Protein AF-0000000076750930 (afdb_homodimer)

Secondary structure (DSSP, 8-state):
--S-HHHHHHHHTHHHHHTT---GGGHHHHHHHHT-TTPEEEEE-STHHHHHHHHHHHHHHHHHTS-EEE--HHHHHH-HHHHT-S---EEEEEEESSS--HHHHHHHHHHHHH-SSEEEEEEES-TTSHHHHHHTT-TTEEEEEPPGGGS--SSS-SHHHHHHHHHHHHHHS----HHHHHHHHHHHHHHTHHHHHHHHTS---EEEEE-STHHHHHHHHHHHHHHHHTTTSSEEEEE-TTGGGTTGGGG--TTEEEEEEE-SSTTHHHHHHHHHHHHHHHH-GGGEEEEESS--TTT-STTEEEPTT-TT--HHHHHHHHHHHHHHHHHHHHHHTT--TT-S-TTSSS-SS--SPPPPPPP--/--S-HHHHHHHHTHHHHHTT---HHHHHHHHHHHT-TTPEEEEE-STHHHHHHHHHHHHHHHHHTS-EEE--HHHHHH-HHHHT-S---EEEEEEESSS--HHHHHHHHHHHHH-SSEEEEEEES-TTSHHHHHHTT-TTEEEEEPPGGGS--SSS-SHHHHHHHHHHHHHHS----HHHHHHHHHHHHHHTHHHHHHHHTS---EEEEE-STHHHHHHHHHHHHHHHHTTTSSEEEEE-TTGGGTTGGGG--TTEEEEEEE-SSTTHHHHHHHHHHHHHHHH-GGGEEEEESS--TTT-STTEEEPTT-TT--HHHHHHHHHHHHHHHHHHHHHHTT--TT-S-TTSSS-SS--SPPPPPPP--

Sequence (730 aa):
MTGADATTREIWQQPALWREVDTDPAAGFLRPLLADPDLRIVLTGAGTSAFAGGLLAPALSRHRRRRVDAVATTDIVSNPADYFAEDRPTLLVSFARSGDSPESAAATALADHCLTDVHHLIITCNPDGRLAREHGVRERSHVLLMPAASNDRSFAMTSSYTCMVLAAWSALGGGTDVDALADAAEQMLKDHDADTRELASRGYQRIVYLGSGPLQSLARESALKVLELTAGDIVAYADSALGFRHGPKSVLDAKTLAVVYVSDDPYTRRYDEDIALELRSALGPDHVRVVAGRPSERLGTAGVWYVDGLAGAPDVVLSLPFVVVAQQLALRFSLALGHTPDNPFPSGEVNRVVQGVTIYDRPEQMTGADATTREIWQQPALWREVDTDPAAGFLRPLLADPDLRIVLTGAGTSAFAGGLLAPALSRHRRRRVDAVATTDIVSNPADYFAEDRPTLLVSFARSGDSPESAAATALADHCLTDVHHLIITCNPDGRLAREHGVRERSHVLLMPAASNDRSFAMTSSYTCMVLAAWSALGGGTDVDALADAAEQMLKDHDADTRELASRGYQRIVYLGSGPLQSLARESALKVLELTAGDIVAYADSALGFRHGPKSVLDAKTLAVVYVSDDPYTRRYDEDIALELRSALGPDHVRVVAGRPSERLGTAGVWYVDGLAGAPDVVLSLPFVVVAQQLALRFSLALGHTPDNPFPSGEVNRVVQGVTIYDRPEQ

Structure (mmCIF, N/CA/C/O backbone):
data_AF-0000000076750930-model_v1
#
loop_
_entity.id
_entity.type
_entity.pdbx_description
1 polymer 'Putative phosphosugar isomerase'
#
loop_
_atom_site.group_PDB
_atom_site.id
_atom_site.type_symbol
_atom_site.label_atom_id
_atom_site.label_alt_id
_atom_site.label_comp_id
_atom_site.label_asym_id
_atom_site.label_entity_id
_atom_site.label_seq_id
_atom_site.pdbx_PDB_ins_code
_atom_site.Cartn_x
_atom_site.Cartn_y
_atom_site.Cartn_z
_atom_site.occupancy
_atom_site.B_iso_or_equiv
_atom_site.auth_seq_id
_atom_site.auth_comp_id
_atom_site.auth_asym_id
_atom_site.auth_atom_id
_atom_site.pdbx_PDB_model_num
ATOM 1 N N . MET A 1 1 ? 23.766 -29.422 2.527 1 52.69 1 MET A N 1
ATOM 2 C CA . MET A 1 1 ? 22.375 -29.312 2.064 1 52.69 1 MET A CA 1
ATOM 3 C C . MET A 1 1 ? 22 -27.844 1.875 1 52.69 1 MET A C 1
ATOM 5 O O . MET A 1 1 ? 22.328 -27 2.705 1 52.69 1 MET A O 1
ATOM 9 N N . THR A 1 2 ? 21.812 -27.281 0.623 1 76 2 THR A N 1
ATOM 10 C CA . THR A 1 2 ? 21.703 -25.875 0.245 1 76 2 THR A CA 1
ATOM 11 C C . THR A 1 2 ? 20.547 -25.219 0.977 1 76 2 THR A C 1
ATOM 13 O O . THR A 1 2 ? 20.453 -23.984 1.02 1 76 2 THR A O 1
ATOM 16 N N . GLY A 1 3 ? 19.797 -26.016 1.834 1 91.75 3 GLY A N 1
ATOM 17 C CA . GLY A 1 3 ? 18.641 -25.453 2.51 1 91.75 3 GLY A CA 1
ATOM 18 C C . GLY A 1 3 ? 17.641 -24.844 1.557 1 91.75 3 GLY A C 1
ATOM 19 O O . GLY A 1 3 ? 17.078 -23.781 1.843 1 91.75 3 GLY A O 1
ATOM 20 N N . ALA A 1 4 ? 17.578 -25.484 0.344 1 96.31 4 ALA A N 1
ATOM 21 C CA . ALA A 1 4 ? 16.734 -24.891 -0.692 1 96.31 4 ALA A CA 1
ATOM 22 C C . ALA A 1 4 ? 15.727 -25.906 -1.222 1 96.31 4 ALA A C 1
ATOM 24 O O . ALA A 1 4 ? 14.914 -25.594 -2.098 1 96.31 4 ALA A O 1
ATOM 25 N N . ASP A 1 5 ? 15.719 -27.078 -0.694 1 97.5 5 ASP A N 1
ATOM 26 C CA . ASP A 1 5 ? 14.945 -28.172 -1.267 1 97.5 5 ASP A CA 1
ATOM 27 C C . ASP A 1 5 ? 13.445 -27.875 -1.222 1 97.5 5 ASP A C 1
ATOM 29 O O . ASP A 1 5 ? 12.758 -28.016 -2.232 1 97.5 5 ASP A O 1
ATOM 33 N N . ALA A 1 6 ? 13 -27.5 -0.036 1 97.81 6 ALA A N 1
ATOM 34 C CA . ALA A 1 6 ? 11.57 -27.234 0.115 1 97.81 6 ALA A CA 1
ATOM 35 C C . ALA A 1 6 ? 11.125 -26.062 -0.754 1 97.81 6 ALA A C 1
ATOM 37 O O . ALA A 1 6 ? 10.125 -26.156 -1.47 1 97.81 6 ALA A O 1
ATOM 38 N N . THR A 1 7 ? 11.852 -24.984 -0.711 1 98.38 7 THR A N 1
ATOM 39 C CA . THR A 1 7 ? 11.5 -23.797 -1.489 1 98.38 7 THR A CA 1
ATOM 40 C C . THR A 1 7 ? 11.492 -24.109 -2.98 1 98.38 7 THR A C 1
ATOM 42 O O . THR A 1 7 ? 10.562 -23.734 -3.695 1 98.38 7 THR A O 1
ATOM 45 N N . THR A 1 8 ? 12.539 -24.859 -3.471 1 98.38 8 THR A N 1
ATOM 46 C CA . THR A 1 8 ? 12.625 -25.219 -4.883 1 98.38 8 THR A CA 1
ATOM 47 C C . THR A 1 8 ? 11.438 -26.078 -5.293 1 98.38 8 THR A C 1
ATOM 49 O O . THR A 1 8 ? 10.773 -25.797 -6.297 1 98.38 8 THR A O 1
ATOM 52 N N . ARG A 1 9 ? 11.172 -27.062 -4.547 1 98.31 9 ARG A N 1
ATOM 53 C CA . ARG A 1 9 ? 10.062 -27.969 -4.836 1 98.31 9 ARG A CA 1
ATOM 54 C C . ARG A 1 9 ? 8.734 -27.203 -4.867 1 98.31 9 ARG A C 1
ATOM 56 O O . ARG A 1 9 ? 7.922 -27.406 -5.77 1 98.31 9 ARG A O 1
ATOM 63 N N . GLU A 1 10 ? 8.531 -26.359 -3.908 1 98.75 10 GLU A N 1
ATOM 64 C CA . GLU A 1 10 ? 7.27 -25.656 -3.744 1 98.75 10 GLU A CA 1
ATOM 65 C C . GLU A 1 10 ? 7.055 -24.641 -4.867 1 98.75 10 GLU A C 1
ATOM 67 O O . GLU A 1 10 ? 5.914 -24.375 -5.262 1 98.75 10 GLU A O 1
ATOM 72 N N . ILE A 1 11 ? 8.109 -24.078 -5.422 1 98.81 11 ILE A N 1
ATOM 73 C CA . ILE A 1 11 ? 7.996 -23.219 -6.594 1 98.81 11 ILE A CA 1
ATOM 74 C C . ILE A 1 11 ? 7.613 -24.062 -7.812 1 98.81 11 ILE A C 1
ATOM 76 O O . ILE A 1 11 ? 6.68 -23.719 -8.539 1 98.81 11 ILE A O 1
ATOM 80 N N . TRP A 1 12 ? 8.195 -25.219 -8 1 98.44 12 TRP A N 1
ATOM 81 C CA . TRP A 1 12 ? 8.094 -25.984 -9.234 1 98.44 12 TRP A CA 1
ATOM 82 C C . TRP A 1 12 ? 6.828 -26.828 -9.25 1 98.44 12 TRP A C 1
ATOM 84 O O . TRP A 1 12 ? 6.336 -27.219 -10.312 1 98.44 12 TRP A O 1
ATOM 94 N N . GLN A 1 13 ? 6.246 -27.109 -8.156 1 98.75 13 GLN A N 1
ATOM 95 C CA . GLN A 1 13 ? 5.098 -28 -8.078 1 98.75 13 GLN A CA 1
ATOM 96 C C . GLN A 1 13 ? 3.799 -27.25 -8.375 1 98.75 13 GLN A C 1
ATOM 98 O O . GLN A 1 13 ? 2.738 -27.875 -8.508 1 98.75 13 GLN A O 1
ATOM 103 N N . GLN A 1 14 ? 3.814 -25.938 -8.367 1 98.88 14 GLN A N 1
ATOM 104 C CA . GLN A 1 14 ? 2.623 -25.094 -8.352 1 98.88 14 GLN A CA 1
ATOM 105 C C . GLN A 1 14 ? 1.7 -25.422 -9.523 1 98.88 14 GLN A C 1
ATOM 107 O O . GLN A 1 14 ? 0.497 -25.609 -9.336 1 98.88 14 GLN A O 1
ATOM 112 N N . PRO A 1 15 ? 2.225 -25.578 -10.805 1 98.75 15 PRO A N 1
ATOM 113 C CA . PRO A 1 15 ? 1.316 -25.875 -11.914 1 98.75 15 PRO A CA 1
ATOM 114 C C . PRO A 1 15 ? 0.51 -27.156 -11.68 1 98.75 15 PRO A C 1
ATOM 116 O O . PRO A 1 15 ? -0.689 -27.203 -11.961 1 98.75 15 PRO A O 1
ATOM 119 N N . ALA A 1 16 ? 1.121 -28.172 -11.133 1 98.75 16 ALA A N 1
ATOM 120 C CA . ALA A 1 16 ? 0.419 -29.422 -10.844 1 98.75 16 ALA A CA 1
ATOM 121 C C . ALA A 1 16 ? -0.652 -29.203 -9.781 1 98.75 16 ALA A C 1
ATOM 123 O O . ALA A 1 16 ? -1.748 -29.766 -9.875 1 98.75 16 ALA A O 1
ATOM 124 N N . LEU A 1 17 ? -0.404 -28.422 -8.766 1 98.88 17 LEU A N 1
ATOM 125 C CA . LEU A 1 17 ? -1.335 -28.188 -7.664 1 98.88 17 LEU A CA 1
ATOM 126 C C . LEU A 1 17 ? -2.537 -27.375 -8.125 1 98.88 17 LEU A C 1
ATOM 128 O O . LEU A 1 17 ? -3.643 -27.531 -7.605 1 98.88 17 LEU A O 1
ATOM 132 N N . TRP A 1 18 ? -2.299 -26.5 -9.102 1 98.81 18 TRP A N 1
ATOM 133 C CA . TRP A 1 18 ? -3.414 -25.734 -9.633 1 98.81 18 TRP A CA 1
ATOM 134 C C . TRP A 1 18 ? -4.5 -26.641 -10.188 1 98.81 18 TRP A C 1
ATOM 136 O O . TRP A 1 18 ? -5.691 -26.344 -10.055 1 98.81 18 TRP A O 1
ATOM 146 N N . ARG A 1 19 ? -4.129 -27.766 -10.781 1 98.31 19 ARG A N 1
ATOM 147 C CA . ARG A 1 19 ? -5.062 -28.734 -11.359 1 98.31 19 ARG A CA 1
ATOM 148 C C . ARG A 1 19 ? -5.859 -29.453 -10.273 1 98.31 19 ARG A C 1
ATOM 150 O O . ARG A 1 19 ? -6.895 -30.047 -10.555 1 98.31 19 ARG A O 1
ATOM 157 N N . GLU A 1 20 ? -5.395 -29.344 -9.039 1 98.31 20 GLU A N 1
ATOM 158 C CA . GLU A 1 20 ? -6.043 -30.031 -7.926 1 98.31 20 GLU A CA 1
ATOM 159 C C . GLU A 1 20 ? -6.98 -29.078 -7.176 1 98.31 20 GLU A C 1
ATOM 161 O O . GLU A 1 20 ? -7.777 -29.531 -6.344 1 98.31 20 GLU A O 1
ATOM 166 N N . VAL A 1 21 ? -6.957 -27.797 -7.414 1 98.12 21 VAL A N 1
ATOM 167 C CA . VAL A 1 21 ? -7.801 -26.828 -6.723 1 98.12 21 VAL A CA 1
ATOM 168 C C . VAL A 1 21 ? -9.266 -27.078 -7.07 1 98.12 21 VAL A C 1
ATOM 170 O O . VAL A 1 21 ? -9.625 -27.141 -8.25 1 98.12 21 VAL A O 1
ATOM 173 N N . ASP A 1 22 ? -10.086 -27.312 -6.105 1 96.44 22 ASP A N 1
ATOM 174 C CA . ASP A 1 22 ? -11.516 -27.578 -6.262 1 96.44 22 ASP A CA 1
ATOM 175 C C . ASP A 1 22 ? -12.344 -26.609 -5.414 1 96.44 22 ASP A C 1
ATOM 177 O O . ASP A 1 22 ? -12.195 -26.562 -4.191 1 96.44 22 ASP A O 1
ATOM 181 N N . THR A 1 23 ? -13.188 -25.859 -6.066 1 94.38 23 THR A N 1
ATOM 182 C CA . THR A 1 23 ? -13.984 -24.875 -5.34 1 94.38 23 THR A CA 1
ATOM 183 C C . THR A 1 23 ? -15.461 -25.297 -5.312 1 94.38 23 THR A C 1
ATOM 185 O O . THR A 1 23 ? -16.297 -24.562 -4.773 1 94.38 23 THR A O 1
ATOM 188 N N . ASP A 1 24 ? -15.844 -26.391 -5.832 1 94.31 24 ASP A N 1
ATOM 189 C CA . ASP A 1 24 ? -17.219 -26.844 -5.91 1 94.31 24 ASP A CA 1
ATOM 190 C C . ASP A 1 24 ? -17.859 -26.938 -4.52 1 94.31 24 ASP A C 1
ATOM 192 O O . ASP A 1 24 ? -19.016 -26.578 -4.336 1 94.31 24 ASP A O 1
ATOM 196 N N . PRO A 1 25 ? -17.141 -27.281 -3.582 1 92.38 25 PRO A N 1
ATOM 197 C CA . PRO A 1 25 ? -17.719 -27.406 -2.246 1 92.38 25 PRO A CA 1
ATOM 198 C C . PRO A 1 25 ? -18.234 -26.078 -1.699 1 92.38 25 PRO A C 1
ATOM 200 O O . PRO A 1 25 ? -19.078 -26.062 -0.801 1 92.38 25 PRO A O 1
ATOM 203 N N . ALA A 1 26 ? -17.766 -24.969 -2.186 1 95.5 26 ALA A N 1
ATOM 204 C CA . ALA A 1 26 ? -18.141 -23.672 -1.628 1 95.5 26 ALA A CA 1
ATOM 205 C C . ALA A 1 26 ? -19.359 -23.109 -2.35 1 95.5 26 ALA A C 1
ATOM 207 O O . ALA A 1 26 ? -19.938 -22.109 -1.901 1 95.5 26 ALA A O 1
ATOM 208 N N . ALA A 1 27 ? -19.734 -23.703 -3.445 1 96.31 27 ALA A N 1
ATOM 209 C CA . ALA A 1 27 ? -20.75 -23.125 -4.332 1 96.31 27 ALA A CA 1
ATOM 210 C C . ALA A 1 27 ? -22.062 -22.906 -3.588 1 96.31 27 ALA A C 1
ATOM 212 O O . ALA A 1 27 ? -22.656 -21.828 -3.676 1 96.31 27 ALA A O 1
ATOM 213 N N . GLY A 1 28 ? -22.578 -23.922 -2.918 1 97.06 28 GLY A N 1
ATOM 214 C CA . GLY A 1 28 ? -23.828 -23.797 -2.197 1 97.06 28 GLY A CA 1
ATOM 215 C C . GLY A 1 28 ? -23.812 -22.719 -1.137 1 97.06 28 GLY A C 1
ATOM 216 O O . GLY A 1 28 ? -24.812 -22.031 -0.936 1 97.06 28 GLY A O 1
ATOM 217 N N . PHE A 1 29 ? -22.734 -22.531 -0.415 1 98.19 29 PHE A N 1
ATOM 218 C CA . PHE A 1 29 ? -22.562 -21.516 0.627 1 98.19 29 PHE A CA 1
ATOM 219 C C . PHE A 1 29 ? -22.531 -20.125 0.029 1 98.19 29 PHE A C 1
ATOM 221 O O . PHE A 1 29 ? -23.141 -19.203 0.564 1 98.19 29 PHE A O 1
ATOM 228 N N . LEU A 1 30 ? -21.922 -19.969 -1.141 1 98.56 30 LEU A N 1
ATOM 229 C CA . LEU A 1 30 ? -21.641 -18.656 -1.715 1 98.56 30 LEU A CA 1
ATOM 230 C C . LEU A 1 30 ? -22.844 -18.141 -2.516 1 98.56 30 LEU A C 1
ATOM 232 O O . LEU A 1 30 ? -23.062 -16.938 -2.588 1 98.56 30 LEU A O 1
ATOM 236 N N . ARG A 1 31 ? -23.625 -19 -3.072 1 97.62 31 ARG A N 1
ATOM 237 C CA . ARG A 1 31 ? -24.672 -18.641 -4.02 1 97.62 31 ARG A CA 1
ATOM 238 C C . ARG A 1 31 ? -25.641 -17.625 -3.398 1 97.62 31 ARG A C 1
ATOM 240 O O . ARG A 1 31 ? -25.875 -16.562 -3.963 1 97.62 31 ARG A O 1
ATOM 247 N N . PRO A 1 32 ? -26.219 -17.938 -2.27 1 97.94 32 PRO A N 1
ATOM 248 C CA . PRO A 1 32 ? -27.172 -16.984 -1.695 1 97.94 32 PRO A CA 1
ATOM 249 C C . PRO A 1 32 ? -26.516 -15.664 -1.284 1 97.94 32 PRO A C 1
ATOM 251 O O . PRO A 1 32 ? -27.141 -14.609 -1.357 1 97.94 32 PRO A O 1
ATOM 254 N N . LEU A 1 33 ? -25.281 -15.68 -0.809 1 98.25 33 LEU A N 1
ATOM 255 C CA . LEU A 1 33 ? -24.562 -14.469 -0.4 1 98.25 33 LEU A CA 1
ATOM 256 C C . LEU A 1 33 ? -24.312 -13.562 -1.596 1 98.25 33 LEU A C 1
ATOM 258 O O . LEU A 1 33 ? -24.547 -12.352 -1.522 1 98.25 33 LEU A O 1
ATOM 262 N N . LEU A 1 34 ? -23.875 -14.156 -2.682 1 97.81 34 LEU A N 1
ATOM 263 C CA . LEU A 1 34 ? -23.484 -13.398 -3.865 1 97.81 34 LEU A CA 1
ATOM 264 C C . LEU A 1 34 ? -24.719 -12.859 -4.594 1 97.81 34 LEU A C 1
ATOM 266 O O . LEU A 1 34 ? -24.594 -11.984 -5.453 1 97.81 34 LEU A O 1
ATOM 270 N N . ALA A 1 35 ? -25.891 -13.344 -4.27 1 97.38 35 ALA A N 1
ATOM 271 C CA . ALA A 1 35 ? -27.125 -12.852 -4.867 1 97.38 35 ALA A CA 1
ATOM 272 C C . ALA A 1 35 ? -27.547 -11.539 -4.23 1 97.38 35 ALA A C 1
ATOM 274 O O . ALA A 1 35 ? -28.375 -10.805 -4.789 1 97.38 35 ALA A O 1
ATOM 275 N N . ASP A 1 36 ? -27.047 -11.227 -3.068 1 96.62 36 ASP A N 1
ATOM 276 C CA . ASP A 1 36 ? -27.375 -9.984 -2.371 1 96.62 36 ASP A CA 1
ATOM 277 C C . ASP A 1 36 ? -26.641 -8.797 -2.988 1 96.62 36 ASP A C 1
ATOM 279 O O . ASP A 1 36 ? -25.422 -8.688 -2.881 1 96.62 36 ASP A O 1
ATOM 283 N N . PRO A 1 37 ? -27.344 -7.875 -3.494 1 93.12 37 PRO A N 1
ATOM 284 C CA . PRO A 1 37 ? -26.703 -6.742 -4.156 1 93.12 37 PRO A CA 1
ATOM 285 C C . PRO A 1 37 ? -26 -5.805 -3.176 1 93.12 37 PRO A C 1
ATOM 287 O O . PRO A 1 37 ? -25.156 -4.996 -3.578 1 93.12 37 PRO A O 1
ATOM 290 N N . ASP A 1 38 ? -26.281 -5.941 -1.897 1 93.62 38 ASP A N 1
ATOM 291 C CA . ASP A 1 38 ? -25.719 -5.039 -0.896 1 93.62 38 ASP A CA 1
ATOM 292 C C . ASP A 1 38 ? -24.516 -5.664 -0.203 1 93.62 38 ASP A C 1
ATOM 294 O O . ASP A 1 38 ? -23.875 -5.031 0.644 1 93.62 38 ASP A O 1
ATOM 298 N N . LEU A 1 39 ? -24.156 -6.871 -0.627 1 97.75 39 LEU A N 1
ATOM 299 C CA . LEU A 1 39 ? -23.078 -7.598 0.026 1 97.75 39 LEU A CA 1
ATOM 300 C C . LEU A 1 39 ? -21.75 -6.906 -0.205 1 97.75 39 LEU A C 1
ATOM 302 O O . LEU A 1 39 ? -21.375 -6.621 -1.347 1 97.75 39 LEU A O 1
ATOM 306 N N . ARG A 1 40 ? -21.094 -6.578 0.873 1 98.25 40 ARG A N 1
ATOM 307 C CA . ARG A 1 40 ? -19.688 -6.195 0.84 1 98.25 40 ARG A CA 1
ATOM 308 C C . ARG A 1 40 ? -18.781 -7.418 0.961 1 98.25 40 ARG A C 1
ATOM 310 O O . ARG A 1 40 ? -18.984 -8.266 1.835 1 98.25 40 ARG A O 1
ATOM 317 N N . ILE A 1 41 ? -17.828 -7.59 0.087 1 98.81 41 ILE A N 1
ATOM 318 C CA . ILE A 1 41 ? -16.828 -8.648 0.193 1 98.81 41 ILE A CA 1
ATOM 319 C C . ILE A 1 41 ? -15.508 -8.055 0.677 1 98.81 41 ILE A C 1
ATOM 321 O O . ILE A 1 41 ? -14.977 -7.121 0.072 1 98.81 41 ILE A O 1
ATOM 325 N N . VAL A 1 42 ? -15.023 -8.531 1.769 1 98.88 42 VAL A N 1
ATOM 326 C CA . VAL A 1 42 ? -13.734 -8.117 2.311 1 98.88 42 VAL A CA 1
ATOM 327 C C . VAL A 1 42 ? -12.734 -9.266 2.223 1 98.88 42 VAL A C 1
ATOM 329 O O . VAL A 1 42 ? -12.953 -10.328 2.812 1 98.88 42 VAL A O 1
ATOM 332 N N . LEU A 1 43 ? -11.656 -9.086 1.479 1 98.94 43 LEU A N 1
ATOM 333 C CA . LEU A 1 43 ? -10.562 -10.047 1.365 1 98.94 43 LEU A CA 1
ATOM 334 C C . LEU A 1 43 ? -9.461 -9.734 2.371 1 98.94 43 LEU A C 1
ATOM 336 O O . LEU A 1 43 ? -8.93 -8.617 2.393 1 98.94 43 LEU A O 1
ATOM 340 N N . THR A 1 44 ? -9.117 -10.742 3.197 1 98.88 44 THR A N 1
ATOM 341 C CA . THR A 1 44 ? -8.227 -10.398 4.297 1 98.88 44 THR A CA 1
ATOM 342 C C . THR A 1 44 ? -7.172 -11.484 4.496 1 98.88 44 THR A C 1
ATOM 344 O O . THR A 1 44 ? -7.363 -12.625 4.074 1 98.88 44 THR A O 1
ATOM 347 N N . GLY A 1 45 ? -6.074 -11.195 5.012 1 98.44 45 GLY A N 1
ATOM 348 C CA . GLY A 1 45 ? -4.902 -11.977 5.363 1 98.44 45 GLY A CA 1
ATOM 349 C C . GLY A 1 45 ? -3.746 -11.125 5.859 1 98.44 45 GLY A C 1
ATOM 350 O O . GLY A 1 45 ? -3.887 -9.906 6.023 1 98.44 45 GLY A O 1
ATOM 351 N N . ALA A 1 46 ? -2.619 -11.742 6.098 1 97.31 46 ALA A N 1
ATOM 352 C CA . ALA A 1 46 ? -1.417 -11.023 6.512 1 97.31 46 ALA A CA 1
ATOM 353 C C . ALA A 1 46 ? -0.244 -11.336 5.586 1 97.31 46 ALA A C 1
ATOM 355 O O . ALA A 1 46 ? -0.083 -12.477 5.145 1 97.31 46 ALA A O 1
ATOM 356 N N . GLY A 1 47 ? 0.554 -10.328 5.336 1 96.75 47 GLY A N 1
ATOM 357 C CA . GLY A 1 47 ? 1.681 -10.539 4.441 1 96.75 47 GLY A CA 1
ATOM 358 C C . GLY A 1 47 ? 1.265 -10.984 3.055 1 96.75 47 GLY A C 1
ATOM 359 O O . GLY A 1 47 ? 0.427 -10.352 2.414 1 96.75 47 GLY A O 1
ATOM 360 N N . THR A 1 48 ? 1.87 -12.102 2.646 1 98.25 48 THR A N 1
ATOM 361 C CA . THR A 1 48 ? 1.577 -12.688 1.345 1 98.25 48 THR A CA 1
ATOM 362 C C . THR A 1 48 ? 0.08 -12.938 1.187 1 98.25 48 THR A C 1
ATOM 364 O O . THR A 1 48 ? -0.484 -12.703 0.116 1 98.25 48 THR A O 1
ATOM 367 N N . SER A 1 49 ? -0.557 -13.344 2.234 1 98.5 49 SER A N 1
ATOM 368 C CA . SER A 1 49 ? -1.993 -13.602 2.174 1 98.5 49 SER A CA 1
ATOM 369 C C . SER A 1 49 ? -2.773 -12.305 1.958 1 98.5 49 SER A C 1
ATOM 371 O O . SER A 1 49 ? -3.812 -12.305 1.295 1 98.5 49 SER A O 1
ATOM 373 N N . ALA A 1 50 ? -2.293 -11.211 2.578 1 98.69 50 ALA A N 1
ATOM 374 C CA . ALA A 1 50 ? -2.92 -9.914 2.326 1 98.69 50 ALA A CA 1
ATOM 375 C C . ALA A 1 50 ? -2.771 -9.508 0.863 1 98.69 50 ALA A C 1
ATOM 377 O O . ALA A 1 50 ? -3.67 -8.883 0.292 1 98.69 50 ALA A O 1
ATOM 378 N N . PHE A 1 51 ? -1.651 -9.836 0.269 1 98.81 51 PHE A N 1
ATOM 379 C CA . PHE A 1 51 ? -1.398 -9.461 -1.115 1 98.81 51 PHE A CA 1
ATOM 380 C C . PHE A 1 51 ? -2.273 -10.266 -2.066 1 98.81 51 PHE A C 1
ATOM 382 O O . PHE A 1 51 ? -2.613 -9.797 -3.156 1 98.81 51 PHE A O 1
ATOM 389 N N . ALA A 1 52 ? -2.689 -11.492 -1.637 1 98.88 52 ALA A N 1
ATOM 390 C CA . ALA A 1 52 ? -3.699 -12.203 -2.41 1 98.88 52 ALA A CA 1
ATOM 391 C C . ALA A 1 52 ? -4.98 -11.383 -2.531 1 98.88 52 ALA A C 1
ATOM 393 O O . ALA A 1 52 ? -5.543 -11.258 -3.621 1 98.88 52 ALA A O 1
ATOM 394 N N . GLY A 1 53 ? -5.402 -10.836 -1.418 1 98.88 53 GLY A N 1
ATOM 395 C CA . GLY A 1 53 ? -6.574 -9.969 -1.44 1 98.88 53 GLY A CA 1
ATOM 396 C C . GLY A 1 53 ? -6.395 -8.742 -2.316 1 98.88 53 GLY A C 1
ATOM 397 O O . GLY A 1 53 ? -7.301 -8.375 -3.068 1 98.88 53 GLY A O 1
ATOM 398 N N . GLY A 1 54 ? -5.199 -8.117 -2.182 1 98.75 54 GLY A N 1
ATOM 399 C CA . GLY A 1 54 ? -4.914 -6.949 -2.994 1 98.75 54 GLY A CA 1
ATOM 400 C C . GLY A 1 54 ? -4.98 -7.223 -4.484 1 98.75 54 GLY A C 1
ATOM 401 O O . GLY A 1 54 ? -5.43 -6.379 -5.258 1 98.75 54 GLY A O 1
ATOM 402 N N . LEU A 1 55 ? -4.52 -8.359 -4.84 1 98.81 55 LEU A N 1
ATOM 403 C CA . LEU A 1 55 ? -4.527 -8.766 -6.242 1 98.81 55 LEU A CA 1
ATOM 404 C C . LEU A 1 55 ? -5.949 -9 -6.734 1 98.81 55 LEU A C 1
ATOM 406 O O . LEU A 1 55 ? -6.301 -8.602 -7.848 1 98.81 55 LEU A O 1
ATOM 410 N N . LEU A 1 56 ? -6.801 -9.562 -5.945 1 98.81 56 LEU A N 1
ATOM 411 C CA . LEU A 1 56 ? -8.125 -10.039 -6.344 1 98.81 56 LEU A CA 1
ATOM 412 C C . LEU A 1 56 ? -9.148 -8.906 -6.285 1 98.81 56 LEU A C 1
ATOM 414 O O . LEU A 1 56 ? -10.102 -8.891 -7.059 1 98.81 56 LEU A O 1
ATOM 418 N N . ALA A 1 57 ? -8.977 -7.926 -5.391 1 98.81 57 ALA A N 1
ATOM 419 C CA . ALA A 1 57 ? -10.023 -6.969 -5.051 1 98.81 57 ALA A CA 1
ATOM 420 C C . ALA A 1 57 ? -10.43 -6.148 -6.273 1 98.81 57 ALA A C 1
ATOM 422 O O . ALA A 1 57 ? -11.609 -6.105 -6.633 1 98.81 57 ALA A O 1
ATOM 423 N N . PRO A 1 58 ? -9.445 -5.52 -6.957 1 98.06 58 PRO A N 1
ATOM 424 C CA . PRO A 1 58 ? -9.891 -4.719 -8.102 1 98.06 58 PRO A CA 1
ATOM 425 C C . PRO A 1 58 ? -10.492 -5.566 -9.219 1 98.06 58 PRO A C 1
ATOM 427 O O . PRO A 1 58 ? -11.453 -5.148 -9.867 1 98.06 58 PRO A O 1
ATOM 430 N N . ALA A 1 59 ? -9.961 -6.75 -9.414 1 97.56 59 ALA A N 1
ATOM 431 C CA . ALA A 1 59 ? -10.461 -7.633 -10.469 1 97.56 59 ALA A CA 1
ATOM 432 C C . ALA A 1 59 ? -11.875 -8.117 -10.156 1 97.56 59 ALA A C 1
ATOM 434 O O . ALA A 1 59 ? -12.734 -8.172 -11.039 1 97.56 59 ALA A O 1
ATOM 435 N N . LEU A 1 60 ? -12.117 -8.492 -8.906 1 98.44 60 LEU A N 1
ATOM 436 C CA . LEU A 1 60 ? -13.43 -8.969 -8.5 1 98.44 60 LEU A CA 1
ATOM 437 C C . LEU A 1 60 ? -14.453 -7.832 -8.523 1 98.44 60 LEU A C 1
ATOM 439 O O . LEU A 1 60 ? -15.617 -8.047 -8.852 1 98.44 60 LEU A O 1
ATOM 443 N N . SER A 1 61 ? -14.016 -6.602 -8.094 1 97.75 61 SER A N 1
ATOM 444 C CA . SER A 1 61 ? -14.898 -5.445 -8.164 1 97.75 61 SER A CA 1
ATOM 445 C C . SER A 1 61 ? -15.406 -5.223 -9.586 1 97.75 61 SER A C 1
ATOM 447 O O . SER A 1 61 ? -16.594 -5.004 -9.797 1 97.75 61 SER A O 1
ATOM 449 N N . ARG A 1 62 ? -14.477 -5.266 -10.508 1 96.06 62 ARG A N 1
ATOM 450 C CA . ARG A 1 62 ? -14.844 -5.074 -11.906 1 96.06 62 ARG A CA 1
ATOM 451 C C . ARG A 1 62 ? -15.758 -6.195 -12.391 1 96.06 62 ARG A C 1
ATOM 453 O O . ARG A 1 62 ? -16.797 -5.941 -13 1 96.06 62 ARG A O 1
ATOM 460 N N . HIS A 1 63 ? -15.383 -7.418 -12.086 1 96 63 HIS A N 1
ATOM 461 C CA . HIS A 1 63 ? -16.078 -8.594 -12.586 1 96 63 HIS A CA 1
ATOM 462 C C . HIS A 1 63 ? -17.5 -8.656 -12.031 1 96 63 HIS A C 1
ATOM 464 O O . HIS A 1 63 ? -18.438 -8.992 -12.766 1 96 63 HIS A O 1
ATOM 470 N N . ARG A 1 64 ? -17.656 -8.297 -10.766 1 96.31 64 ARG A N 1
ATOM 471 C CA . ARG A 1 64 ? -18.938 -8.484 -10.102 1 96.31 64 ARG A CA 1
ATOM 472 C C . ARG A 1 64 ? -19.719 -7.176 -10.047 1 96.31 64 ARG A C 1
ATOM 474 O O . ARG A 1 64 ? -20.906 -7.164 -9.68 1 96.31 64 ARG A O 1
ATOM 481 N N . ARG A 1 65 ? -19.016 -6.066 -10.414 1 95.06 65 ARG A N 1
ATOM 482 C CA . ARG A 1 65 ? -19.625 -4.746 -10.305 1 95.06 65 ARG A CA 1
ATOM 483 C C . ARG A 1 65 ? -20.172 -4.508 -8.898 1 95.06 65 ARG A C 1
ATOM 485 O O . ARG A 1 65 ? -21.328 -4.098 -8.734 1 95.06 65 ARG A O 1
ATOM 492 N N . ARG A 1 66 ? -19.344 -4.891 -7.93 1 94.81 66 ARG A N 1
ATOM 493 C CA . ARG A 1 66 ? -19.719 -4.762 -6.523 1 94.81 66 ARG A CA 1
ATOM 494 C C . ARG A 1 66 ? -18.531 -4.297 -5.688 1 94.81 66 ARG A C 1
ATOM 496 O O . ARG A 1 66 ? -17.391 -4.328 -6.148 1 94.81 66 ARG A O 1
ATOM 503 N N . ARG A 1 67 ? -18.875 -3.883 -4.426 1 97.12 67 ARG A N 1
ATOM 504 C CA . ARG A 1 67 ? -17.828 -3.459 -3.506 1 97.12 67 ARG A CA 1
ATOM 505 C C . ARG A 1 67 ? -16.984 -4.645 -3.051 1 97.12 67 ARG A C 1
ATOM 507 O O . ARG A 1 67 ? -17.5 -5.562 -2.404 1 97.12 67 ARG A O 1
ATOM 514 N N . VAL A 1 68 ? -15.781 -4.703 -3.357 1 98.56 68 VAL A N 1
ATOM 515 C CA . VAL A 1 68 ? -14.789 -5.66 -2.887 1 98.56 68 VAL A CA 1
ATOM 516 C C . VAL A 1 68 ? -13.578 -4.918 -2.336 1 98.56 68 VAL A C 1
ATOM 518 O O . VAL A 1 68 ? -12.938 -4.141 -3.051 1 98.56 68 VAL A O 1
ATOM 521 N N . ASP A 1 69 ? -13.266 -5.129 -1.08 1 98.5 69 ASP A N 1
ATOM 522 C CA . ASP A 1 69 ? -12.148 -4.461 -0.413 1 98.5 69 ASP A CA 1
ATOM 523 C C . ASP A 1 69 ? -11.078 -5.465 0.003 1 98.5 69 ASP A C 1
ATOM 525 O O . ASP A 1 69 ? -11.398 -6.586 0.412 1 98.5 69 ASP A O 1
ATOM 529 N N . ALA A 1 70 ? -9.859 -5.094 -0.167 1 98.81 70 ALA A N 1
ATOM 530 C CA . ALA A 1 70 ? -8.758 -5.809 0.465 1 98.81 70 ALA A CA 1
ATOM 531 C C . ALA A 1 70 ? -8.305 -5.102 1.74 1 98.81 70 ALA A C 1
ATOM 533 O O . ALA A 1 70 ? -7.871 -3.947 1.698 1 98.81 70 ALA A O 1
ATOM 534 N N . VAL A 1 71 ? -8.453 -5.699 2.871 1 98.75 71 VAL A N 1
ATOM 535 C CA . VAL A 1 71 ? -8.031 -5.172 4.164 1 98.75 71 VAL A CA 1
ATOM 536 C C . VAL A 1 71 ? -7.227 -6.227 4.918 1 98.75 71 VAL A C 1
ATOM 538 O O . VAL A 1 71 ? -7.742 -7.297 5.242 1 98.75 71 VAL A O 1
ATOM 541 N N . ALA A 1 72 ? -5.957 -5.938 5.156 1 98.81 72 ALA A N 1
ATOM 542 C CA . ALA A 1 72 ? -5.105 -6.898 5.855 1 98.81 72 ALA A CA 1
ATOM 543 C C . ALA A 1 72 ? -5.656 -7.207 7.246 1 98.81 72 ALA A C 1
ATOM 545 O O . ALA A 1 72 ? -6.203 -6.328 7.91 1 98.81 72 ALA A O 1
ATOM 546 N N . THR A 1 73 ? -5.488 -8.484 7.727 1 98.5 73 THR A N 1
ATOM 547 C CA . THR A 1 73 ? -5.887 -8.828 9.086 1 98.5 73 THR A CA 1
ATOM 548 C C . THR A 1 73 ? -5.207 -7.914 10.102 1 98.5 73 THR A C 1
ATOM 550 O O . THR A 1 73 ? -5.801 -7.551 11.117 1 98.5 73 THR A O 1
ATOM 553 N N . THR A 1 74 ? -3.975 -7.516 9.75 1 98.25 74 THR A N 1
ATOM 554 C CA . THR A 1 74 ? -3.174 -6.695 10.656 1 98.25 74 THR A CA 1
ATOM 555 C C . THR A 1 74 ? -3.797 -5.312 10.828 1 98.25 74 THR A C 1
ATOM 557 O O . THR A 1 74 ? -3.707 -4.715 11.898 1 98.25 74 THR A O 1
ATOM 560 N N . ASP A 1 75 ? -4.453 -4.77 9.82 1 98.56 75 ASP A N 1
ATOM 561 C CA . ASP A 1 75 ? -5.164 -3.498 9.906 1 98.56 75 ASP A CA 1
ATOM 562 C C . ASP A 1 75 ? -6.484 -3.654 10.656 1 98.56 75 ASP A C 1
ATOM 564 O O . ASP A 1 75 ? -6.844 -2.805 11.477 1 98.56 75 ASP A O 1
ATOM 568 N N . ILE A 1 76 ? -7.199 -4.75 10.383 1 98.38 76 ILE A N 1
ATOM 569 C CA . ILE A 1 76 ? -8.461 -5.016 11.062 1 98.38 76 ILE A CA 1
ATOM 570 C C . ILE A 1 76 ? -8.219 -5.152 12.562 1 98.38 76 ILE A C 1
ATOM 572 O O . ILE A 1 76 ? -8.945 -4.562 13.375 1 98.38 76 ILE A O 1
ATOM 576 N N . VAL A 1 77 ? -7.211 -5.875 12.898 1 98.12 77 VAL A N 1
ATOM 577 C CA . VAL A 1 77 ? -6.961 -6.188 14.297 1 98.12 77 VAL A CA 1
ATOM 578 C C . VAL A 1 77 ? -6.598 -4.914 15.055 1 98.12 77 VAL A C 1
ATOM 580 O O . VAL A 1 77 ? -7.129 -4.66 16.141 1 98.12 77 VAL A O 1
ATOM 583 N N . SER A 1 78 ? -5.758 -4.082 14.453 1 97.88 78 SER A N 1
ATOM 584 C CA . SER A 1 78 ? -5.301 -2.895 15.172 1 97.88 78 SER A CA 1
ATOM 585 C C . SER A 1 78 ? -6.348 -1.787 15.133 1 97.88 78 SER A C 1
ATOM 587 O O . SER A 1 78 ? -6.375 -0.924 16.016 1 97.88 78 SER A O 1
ATOM 589 N N . ASN A 1 79 ? -7.215 -1.791 14.109 1 97.75 79 ASN A N 1
ATOM 590 C CA . ASN A 1 79 ? -8.164 -0.7 13.93 1 97.75 79 ASN A CA 1
ATOM 591 C C . ASN A 1 79 ? -9.516 -1.209 13.422 1 97.75 79 ASN A C 1
ATOM 593 O O . ASN A 1 79 ? -10.016 -0.733 12.406 1 97.75 79 ASN A O 1
ATOM 597 N N . PRO A 1 80 ? -10.18 -2.07 14.148 1 97.38 80 PRO A N 1
ATOM 598 C CA . PRO A 1 80 ? -11.414 -2.664 13.648 1 97.38 80 PRO A CA 1
ATOM 599 C C . PRO A 1 80 ? -12.508 -1.627 13.391 1 97.38 80 PRO A C 1
ATOM 601 O O . PRO A 1 80 ? -13.281 -1.76 12.438 1 97.38 80 PRO A O 1
ATOM 604 N N . ALA A 1 81 ? -12.547 -0.528 14.172 1 95.38 81 ALA A N 1
ATOM 605 C CA . ALA A 1 81 ? -13.594 0.481 14.031 1 95.38 81 ALA A CA 1
ATOM 606 C C . ALA A 1 81 ? -13.438 1.255 12.727 1 95.38 81 ALA A C 1
ATOM 608 O O . ALA A 1 81 ? -14.414 1.808 12.211 1 95.38 81 ALA A O 1
ATOM 609 N N . ASP A 1 82 ? -12.188 1.315 12.227 1 96.81 82 ASP A N 1
ATOM 610 C CA . ASP A 1 82 ? -11.938 1.999 10.961 1 96.81 82 ASP A CA 1
ATOM 611 C C . ASP A 1 82 ? -12.438 1.165 9.781 1 96.81 82 ASP A C 1
ATOM 613 O O . ASP A 1 82 ? -13.016 1.701 8.836 1 96.81 82 ASP A O 1
ATOM 617 N N . TYR A 1 83 ? -12.289 -0.139 9.844 1 97.5 83 TYR A N 1
ATOM 618 C CA . TYR A 1 83 ? -12.453 -0.968 8.656 1 97.5 83 TYR A CA 1
ATOM 619 C C . TYR A 1 83 ? -13.797 -1.677 8.664 1 97.5 83 TYR A C 1
ATOM 621 O O . TYR A 1 83 ? -14.227 -2.223 7.645 1 97.5 83 TYR A O 1
ATOM 629 N N . PHE A 1 84 ? -14.461 -1.717 9.812 1 97.44 84 PHE A N 1
ATOM 630 C CA . PHE A 1 84 ? -15.836 -2.188 9.93 1 97.44 84 PHE A CA 1
ATOM 631 C C . PHE A 1 84 ? -16.75 -1.066 10.398 1 97.44 84 PHE A C 1
ATOM 633 O O . PHE A 1 84 ? -17.641 -1.286 11.227 1 97.44 84 PHE A O 1
ATOM 640 N N . ALA A 1 85 ? -16.531 0.113 9.844 1 94.88 85 ALA A N 1
ATOM 641 C CA . ALA A 1 85 ? -17.25 1.323 10.219 1 94.88 85 ALA A CA 1
ATOM 642 C C . ALA A 1 85 ? -18.719 1.239 9.805 1 94.88 85 ALA A C 1
ATOM 644 O O . ALA A 1 85 ? -19.594 1.709 10.523 1 94.88 85 ALA A O 1
ATOM 645 N N . GLU A 1 86 ? -19.031 0.702 8.578 1 95.25 86 GLU A N 1
ATOM 646 C CA . GLU A 1 86 ? -20.391 0.516 8.086 1 95.25 86 GLU A CA 1
ATOM 647 C C . GLU A 1 86 ? -20.922 -0.869 8.438 1 95.25 86 GLU A C 1
ATOM 649 O O . GLU A 1 86 ? -20.25 -1.877 8.211 1 95.25 86 GLU A O 1
ATOM 654 N N . ASP A 1 87 ? -22.109 -0.915 9 1 95.62 87 ASP A N 1
ATOM 655 C CA . ASP A 1 87 ? -22.734 -2.199 9.312 1 95.62 87 ASP A CA 1
ATOM 656 C C . ASP A 1 87 ? -23.547 -2.721 8.133 1 95.62 87 ASP A C 1
ATOM 658 O O . ASP A 1 87 ? -24.781 -2.615 8.133 1 95.62 87 ASP A O 1
ATOM 662 N N . ARG A 1 88 ? -22.812 -3.338 7.168 1 95.5 88 ARG A N 1
ATOM 663 C CA . ARG A 1 88 ? -23.422 -3.936 5.984 1 95.5 88 ARG A CA 1
ATOM 664 C C . ARG A 1 88 ? -23.25 -5.453 5.984 1 95.5 88 ARG A C 1
ATOM 666 O O . ARG A 1 88 ? -22.328 -5.973 6.598 1 95.5 88 ARG A O 1
ATOM 673 N N . PRO A 1 89 ? -24.234 -6.137 5.258 1 98.19 89 PRO A N 1
ATOM 674 C CA . PRO A 1 89 ? -23.922 -7.551 5.047 1 98.19 89 PRO A CA 1
ATOM 675 C C . PRO A 1 89 ? -22.531 -7.766 4.449 1 98.19 89 PRO A C 1
ATOM 677 O O . PRO A 1 89 ? -22.156 -7.098 3.48 1 98.19 89 PRO A O 1
ATOM 680 N N . THR A 1 90 ? -21.734 -8.617 5.105 1 98.81 90 THR A N 1
ATOM 681 C CA . THR A 1 90 ? -20.328 -8.742 4.73 1 98.81 90 THR A CA 1
ATOM 682 C C . THR A 1 90 ? -19.922 -10.211 4.605 1 98.81 90 THR A C 1
ATOM 684 O O . THR A 1 90 ? -20.312 -11.031 5.434 1 98.81 90 THR A O 1
ATOM 687 N N . LEU A 1 91 ? -19.312 -10.555 3.547 1 98.94 91 LEU A N 1
ATOM 688 C CA . LEU A 1 91 ? -18.547 -11.797 3.436 1 98.94 91 LEU A CA 1
ATOM 689 C C . LEU A 1 91 ? -17.062 -11.539 3.664 1 98.94 91 LEU A C 1
ATOM 691 O O . LEU A 1 91 ? -16.422 -10.844 2.881 1 98.94 91 LEU A O 1
ATOM 695 N N . LEU A 1 92 ? -16.547 -12 4.742 1 98.94 92 LEU A N 1
ATOM 696 C CA . LEU A 1 92 ? -15.109 -11.93 5.012 1 98.94 92 LEU A CA 1
ATOM 697 C C . LEU A 1 92 ? -14.398 -13.164 4.461 1 98.94 92 LEU A C 1
ATOM 699 O O . LEU A 1 92 ? -14.648 -14.281 4.91 1 98.94 92 LEU A O 1
ATOM 703 N N . VAL A 1 93 ? -13.57 -12.977 3.459 1 98.94 93 VAL A N 1
ATOM 704 C CA . VAL A 1 93 ? -12.766 -14.039 2.867 1 98.94 93 VAL A CA 1
ATOM 705 C C . VAL A 1 93 ? -11.359 -14.016 3.453 1 98.94 93 VAL A C 1
ATOM 707 O O . VAL A 1 93 ? -10.578 -13.094 3.172 1 98.94 93 VAL A O 1
ATOM 710 N N . SER A 1 94 ? -11.023 -15.008 4.203 1 98.94 94 SER A N 1
ATOM 711 C CA . SER A 1 94 ? -9.75 -15.062 4.918 1 98.94 94 SER A CA 1
ATOM 712 C C . SER A 1 94 ? -8.773 -16.016 4.242 1 98.94 94 SER A C 1
ATOM 714 O O . SER A 1 94 ? -9.062 -17.203 4.098 1 98.94 94 SER A O 1
ATOM 716 N N . PHE A 1 95 ? -7.652 -15.469 3.807 1 98.88 95 PHE A N 1
ATOM 717 C CA . PHE A 1 95 ? -6.551 -16.266 3.277 1 98.88 95 PHE A CA 1
ATOM 718 C C . PHE A 1 95 ? -5.547 -16.594 4.371 1 98.88 95 PHE A C 1
ATOM 720 O O . PHE A 1 95 ? -5 -15.695 5.012 1 98.88 95 PHE A O 1
ATOM 727 N N . ALA A 1 96 ? -5.281 -17.859 4.551 1 97.94 96 ALA A N 1
ATOM 728 C CA . ALA A 1 96 ? -4.336 -18.234 5.598 1 97.94 96 ALA A CA 1
ATOM 729 C C . ALA A 1 96 ? -3.695 -19.594 5.297 1 97.94 96 ALA A C 1
ATOM 731 O O . ALA A 1 96 ? -4.363 -20.625 5.348 1 97.94 96 ALA A O 1
ATOM 732 N N . ARG A 1 97 ? -2.391 -19.594 5.086 1 97.94 97 ARG A N 1
ATOM 733 C CA . ARG A 1 97 ? -1.722 -20.859 4.809 1 97.94 97 ARG A CA 1
ATOM 734 C C . ARG A 1 97 ? -1.819 -21.812 6 1 97.94 97 ARG A C 1
ATOM 736 O O . ARG A 1 97 ? -2.449 -22.859 5.91 1 97.94 97 ARG A O 1
ATOM 743 N N . SER A 1 98 ? -1.276 -21.406 7.191 1 95.62 98 SER A N 1
ATOM 744 C CA . SER A 1 98 ? -1.282 -22.266 8.367 1 95.62 98 SER A CA 1
ATOM 745 C C . SER A 1 98 ? -2.629 -22.203 9.086 1 95.62 98 SER A C 1
ATOM 747 O O . SER A 1 98 ? -3.008 -23.156 9.773 1 95.62 98 SER A O 1
ATOM 749 N N . GLY A 1 99 ? -3.283 -21.062 9 1 95.69 99 GLY A N 1
ATOM 750 C CA . GLY A 1 99 ? -4.535 -20.844 9.711 1 95.69 99 GLY A CA 1
ATOM 751 C C . GLY A 1 99 ? -4.348 -20.656 11.203 1 95.69 99 GLY A C 1
ATOM 752 O O . GLY A 1 99 ? -5.312 -20.734 11.969 1 95.69 99 GLY A O 1
ATOM 753 N N . ASP A 1 100 ? -3.084 -20.391 11.609 1 94.88 100 ASP A N 1
ATOM 754 C CA . ASP A 1 100 ? -2.811 -20.375 13.039 1 94.88 100 ASP A CA 1
ATOM 755 C C . ASP A 1 100 ? -2.346 -18.984 13.484 1 94.88 100 ASP A C 1
ATOM 757 O O . ASP A 1 100 ? -2.105 -18.75 14.672 1 94.88 100 ASP A O 1
ATOM 761 N N . SER A 1 101 ? -2.229 -18.047 12.547 1 93.62 101 SER A N 1
ATOM 762 C CA . SER A 1 101 ? -1.831 -16.703 12.938 1 93.62 101 SER A CA 1
ATOM 763 C C . SER A 1 101 ? -2.844 -16.094 13.898 1 93.62 101 SER A C 1
ATOM 765 O O . SER A 1 101 ? -4.051 -16.141 13.648 1 93.62 101 SER A O 1
ATOM 767 N N . PRO A 1 102 ? -2.352 -15.531 15.031 1 94.94 102 PRO A N 1
ATOM 768 C CA . PRO A 1 102 ? -3.275 -14.875 15.961 1 94.94 102 PRO A CA 1
ATOM 769 C C . PRO A 1 102 ? -4.109 -13.781 15.297 1 94.94 102 PRO A C 1
ATOM 771 O O . PRO A 1 102 ? -5.289 -13.617 15.617 1 94.94 102 PRO A O 1
ATOM 774 N N . GLU A 1 103 ? -3.537 -13.086 14.367 1 96.56 103 GLU A N 1
ATOM 775 C CA . GLU A 1 103 ? -4.246 -12 13.703 1 96.56 103 GLU A CA 1
ATOM 776 C C . GLU A 1 103 ? -5.387 -12.531 12.836 1 96.56 103 GLU A C 1
ATOM 778 O O . GLU A 1 103 ? -6.434 -11.898 12.719 1 96.56 103 GLU A O 1
ATOM 783 N N . SER A 1 104 ? -5.152 -13.695 12.219 1 96.25 104 SER A N 1
ATOM 784 C CA . SER A 1 104 ? -6.195 -14.273 11.383 1 96.25 104 SER A CA 1
ATOM 785 C C . SER A 1 104 ? -7.434 -14.625 12.203 1 96.25 104 SER A C 1
ATOM 787 O O . SER A 1 104 ? -8.555 -14.289 11.82 1 96.25 104 SER A O 1
ATOM 789 N N . ALA A 1 105 ? -7.195 -15.266 13.312 1 96.06 105 ALA A N 1
ATOM 790 C CA . ALA A 1 105 ? -8.312 -15.617 14.188 1 96.06 105 ALA A CA 1
ATOM 791 C C . ALA A 1 105 ? -8.969 -14.367 14.766 1 96.06 105 ALA A C 1
ATOM 793 O O . ALA A 1 105 ? -10.195 -14.281 14.82 1 96.06 105 ALA A O 1
ATOM 794 N N . ALA A 1 106 ? -8.195 -13.422 15.18 1 97.19 106 ALA A N 1
ATOM 795 C CA . ALA A 1 106 ? -8.719 -12.195 15.773 1 97.19 106 ALA A CA 1
ATOM 796 C C . ALA A 1 106 ? -9.562 -11.414 14.773 1 97.19 106 ALA A C 1
ATOM 798 O O . ALA A 1 106 ? -10.57 -10.812 15.141 1 97.19 106 ALA A O 1
ATOM 799 N N . ALA A 1 107 ? -9.141 -11.398 13.508 1 98.12 107 ALA A N 1
ATOM 800 C CA . ALA A 1 107 ? -9.859 -10.648 12.484 1 98.12 107 ALA A CA 1
ATOM 801 C C . ALA A 1 107 ? -11.281 -11.18 12.305 1 98.12 107 ALA A C 1
ATOM 803 O O . ALA A 1 107 ? -12.234 -10.406 12.203 1 98.12 107 ALA A O 1
ATOM 804 N N . THR A 1 108 ? -11.484 -12.508 12.273 1 98.44 108 THR A N 1
ATOM 805 C CA . THR A 1 108 ? -12.82 -13.07 12.133 1 98.44 108 THR A CA 1
ATOM 806 C C . THR A 1 108 ? -13.664 -12.773 13.367 1 98.44 108 THR A C 1
ATOM 808 O O . THR A 1 108 ? -14.844 -12.43 13.258 1 98.44 108 THR A O 1
ATOM 811 N N . ALA A 1 109 ? -13.016 -12.867 14.531 1 97.5 109 ALA A N 1
ATOM 812 C CA . ALA A 1 109 ? -13.742 -12.578 15.766 1 97.5 109 ALA A CA 1
ATOM 813 C C . ALA A 1 109 ? -14.18 -11.117 15.805 1 97.5 109 ALA A C 1
ATOM 815 O O . ALA A 1 109 ? -15.297 -10.812 16.234 1 97.5 109 ALA A O 1
ATOM 816 N N . LEU A 1 110 ? -13.328 -10.242 15.422 1 97.94 110 LEU A N 1
ATOM 817 C CA . LEU A 1 110 ? -13.641 -8.812 15.414 1 97.94 110 LEU A CA 1
ATOM 818 C C . LEU A 1 110 ? -14.742 -8.5 14.406 1 97.94 110 LEU A C 1
ATOM 820 O O . LEU A 1 110 ? -15.609 -7.664 14.664 1 97.94 110 LEU A O 1
ATOM 824 N N . ALA A 1 111 ? -14.695 -9.164 13.227 1 98.25 111 ALA A N 1
ATOM 825 C CA . ALA A 1 111 ? -15.781 -8.992 12.266 1 98.25 111 ALA A CA 1
ATOM 826 C C . ALA A 1 111 ? -17.125 -9.391 12.867 1 98.25 111 ALA A C 1
ATO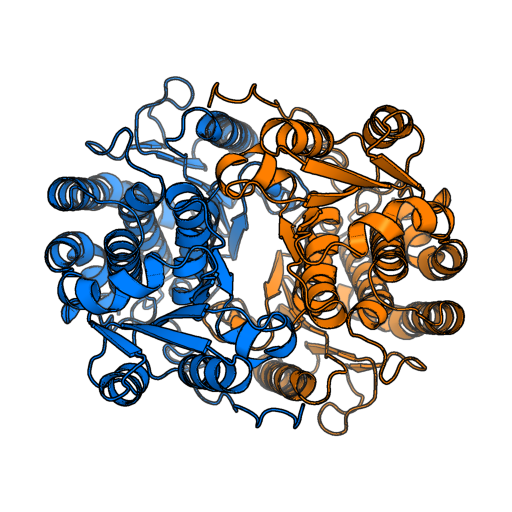M 828 O O . ALA A 1 111 ? -18.109 -8.672 12.727 1 98.25 111 ALA A O 1
ATOM 829 N N . ASP A 1 112 ? -17.172 -10.516 13.586 1 97.75 112 ASP A N 1
ATOM 830 C CA . ASP A 1 112 ? -18.391 -10.992 14.242 1 97.75 112 ASP A CA 1
ATOM 831 C C . ASP A 1 112 ? -18.891 -9.977 15.266 1 97.75 112 ASP A C 1
ATOM 833 O O . ASP A 1 112 ? -20.094 -9.805 15.438 1 97.75 112 ASP A O 1
ATOM 837 N N . HIS A 1 113 ? -17.984 -9.352 15.891 1 96.25 113 HIS A N 1
ATOM 838 C CA . HIS A 1 113 ? -18.344 -8.43 16.969 1 96.25 113 HIS A CA 1
ATOM 839 C C . HIS A 1 113 ? -18.828 -7.094 16.406 1 96.25 113 HIS A C 1
ATOM 841 O O . HIS A 1 113 ? -19.734 -6.473 16.953 1 96.25 113 HIS A O 1
ATOM 847 N N . CYS A 1 114 ? -18.203 -6.621 15.375 1 96.31 114 CYS A N 1
ATOM 848 C CA . CYS A 1 114 ? -18.438 -5.273 14.875 1 96.31 114 CYS A CA 1
ATOM 849 C C . CYS A 1 114 ? -19.609 -5.234 13.914 1 96.31 114 CYS A C 1
ATOM 851 O O . CYS A 1 114 ? -20.234 -4.184 13.727 1 96.31 114 CYS A O 1
ATOM 853 N N . LEU A 1 115 ? -19.938 -6.418 13.281 1 97.75 115 LEU A N 1
ATOM 854 C CA . LEU A 1 115 ? -20.938 -6.434 12.227 1 97.75 115 LEU A CA 1
ATOM 855 C C . LEU A 1 115 ? -22.141 -7.289 12.633 1 97.75 115 LEU A C 1
ATOM 857 O O . LEU A 1 115 ? -21.969 -8.344 13.25 1 97.75 115 LEU A O 1
ATOM 861 N N . THR A 1 116 ? -23.344 -6.84 12.188 1 98.06 116 THR A N 1
ATOM 862 C CA . THR A 1 116 ? -24.562 -7.543 12.547 1 98.06 116 THR A CA 1
ATOM 863 C C . THR A 1 116 ? -24.766 -8.766 11.648 1 98.06 116 THR A C 1
ATOM 865 O O . THR A 1 116 ? -25.391 -9.75 12.062 1 98.06 116 THR A O 1
ATOM 868 N N . ASP A 1 117 ? -24.328 -8.695 10.445 1 98.38 117 ASP A N 1
ATOM 869 C CA . ASP A 1 117 ? -24.484 -9.75 9.453 1 98.38 117 ASP A CA 1
ATOM 870 C C . ASP A 1 117 ? -23.172 -10.039 8.727 1 98.38 117 ASP A C 1
ATOM 872 O O . ASP A 1 117 ? -22.844 -9.367 7.742 1 98.38 117 ASP A O 1
ATOM 876 N N . VAL A 1 118 ? -22.484 -11.086 9.164 1 98.69 118 VAL A N 1
ATOM 877 C CA . VAL A 1 118 ? -21.188 -11.422 8.578 1 98.69 118 VAL A CA 1
ATOM 878 C C . VAL A 1 118 ? -21.094 -12.938 8.383 1 98.69 118 VAL A C 1
ATOM 880 O O . VAL A 1 118 ? -21.547 -13.711 9.234 1 98.69 118 VAL A O 1
ATOM 883 N N . HIS A 1 119 ? -20.656 -13.344 7.25 1 98.94 119 HIS A N 1
ATOM 884 C CA . HIS A 1 119 ? -20.312 -14.719 6.895 1 98.94 119 HIS A CA 1
ATOM 885 C C . HIS A 1 119 ? -18.828 -14.859 6.59 1 98.94 119 HIS A C 1
ATOM 887 O O . HIS A 1 119 ? -18.172 -13.875 6.223 1 98.94 119 HIS A O 1
ATOM 893 N N . HIS A 1 120 ? -18.312 -16.062 6.746 1 98.88 120 HIS A N 1
ATOM 894 C CA . HIS A 1 120 ? -16.875 -16.266 6.613 1 98.88 120 HIS A CA 1
ATOM 895 C C . HIS A 1 120 ? -16.562 -17.344 5.59 1 98.88 120 HIS A C 1
ATOM 897 O O . HIS A 1 120 ? -17.094 -18.453 5.676 1 98.88 120 HIS A O 1
ATOM 903 N N . LEU A 1 121 ? -15.781 -17.047 4.609 1 98.94 121 LEU A N 1
ATOM 904 C CA . LEU A 1 121 ? -15.117 -18.016 3.76 1 98.94 121 LEU A CA 1
ATOM 905 C C . LEU A 1 121 ? -13.641 -18.141 4.125 1 98.94 121 LEU A C 1
ATOM 907 O O . LEU A 1 121 ? -12.867 -17.203 3.936 1 98.94 121 LEU A O 1
ATOM 911 N N . ILE A 1 122 ? -13.266 -19.266 4.68 1 98.88 122 ILE A N 1
ATOM 912 C CA . ILE A 1 122 ? -11.875 -19.516 5.035 1 98.88 122 ILE A CA 1
ATOM 913 C C . ILE A 1 122 ? -11.195 -20.297 3.91 1 98.88 122 ILE A C 1
ATOM 915 O O . ILE A 1 122 ? -11.625 -21.391 3.545 1 98.88 122 ILE A O 1
ATOM 919 N N . ILE A 1 123 ? -10.195 -19.734 3.309 1 98.88 123 ILE A N 1
ATOM 920 C CA . ILE A 1 123 ? -9.375 -20.422 2.322 1 98.88 123 ILE A CA 1
ATOM 921 C C . ILE A 1 123 ? -8.008 -20.734 2.922 1 98.88 123 ILE A C 1
ATOM 923 O O . ILE A 1 123 ? -7.211 -19.828 3.184 1 98.88 123 ILE A O 1
ATOM 927 N N . THR A 1 124 ? -7.711 -21.984 3.15 1 98.69 124 THR A N 1
ATOM 928 C CA . THR A 1 124 ? -6.52 -22.344 3.912 1 98.69 124 THR A CA 1
ATOM 929 C C . THR A 1 124 ? -5.914 -23.641 3.389 1 98.69 124 THR A C 1
ATOM 931 O O . THR A 1 124 ? -6.57 -24.391 2.656 1 98.69 124 THR A O 1
ATOM 934 N N . CYS A 1 125 ? -4.656 -23.797 3.676 1 98.5 125 CYS A N 1
ATOM 935 C CA . CYS A 1 125 ? -3.932 -24.984 3.232 1 98.5 125 CYS A CA 1
ATOM 936 C C . CYS A 1 125 ? -3.842 -26.016 4.352 1 98.5 125 CYS A C 1
ATOM 938 O O . CYS A 1 125 ? -3.367 -27.141 4.133 1 98.5 125 CYS A O 1
ATOM 940 N N . ASN A 1 126 ? -4.336 -25.703 5.539 1 98.19 126 ASN A N 1
ATOM 941 C CA . ASN A 1 126 ? -4.141 -26.547 6.711 1 98.19 126 ASN A CA 1
ATOM 942 C C . ASN A 1 126 ? -5.469 -26.922 7.363 1 98.19 126 ASN A C 1
ATOM 944 O O . ASN A 1 126 ? -6.008 -26.156 8.164 1 98.19 126 ASN A O 1
ATOM 948 N N . PRO A 1 127 ? -5.949 -28.109 7.117 1 97.69 127 PRO A N 1
ATOM 949 C CA . PRO A 1 127 ? -7.23 -28.516 7.699 1 97.69 127 PRO A CA 1
ATOM 950 C C . PRO A 1 127 ? -7.188 -28.594 9.227 1 97.69 127 PRO A C 1
ATOM 952 O O . PRO A 1 127 ? -8.234 -28.562 9.875 1 97.69 127 PRO A O 1
ATOM 955 N N . ASP A 1 128 ? -5.977 -28.625 9.789 1 97.69 128 ASP A N 1
ATOM 956 C CA . ASP A 1 128 ? -5.832 -28.781 11.234 1 97.69 128 ASP A CA 1
ATOM 957 C C . ASP A 1 128 ? -5.598 -27.422 11.898 1 97.69 128 ASP A C 1
ATOM 959 O O . ASP A 1 128 ? -5.5 -27.344 13.125 1 97.69 128 ASP A O 1
ATOM 963 N N . GLY A 1 129 ? -5.434 -26.391 11.086 1 97.31 129 GLY A N 1
ATOM 964 C CA . GLY A 1 129 ? -5.215 -25.062 11.648 1 97.31 129 GLY A CA 1
ATOM 965 C C . GLY A 1 129 ? -6.398 -24.547 12.445 1 97.31 129 GLY A C 1
ATOM 966 O O . GLY A 1 129 ? -7.52 -25.047 12.289 1 97.31 129 GLY A O 1
ATOM 967 N N . ARG A 1 130 ? -6.172 -23.609 13.266 1 96.19 130 ARG A N 1
ATOM 968 C CA . ARG A 1 130 ? -7.176 -23.047 14.156 1 96.19 130 ARG A CA 1
ATOM 969 C C . ARG A 1 130 ? -8.367 -22.516 13.375 1 96.19 130 ARG A C 1
ATOM 971 O O . ARG A 1 130 ? -9.516 -22.766 13.727 1 96.19 130 ARG A O 1
ATOM 978 N N . LEU A 1 131 ? -8.148 -21.781 12.289 1 97.75 131 LEU A N 1
ATOM 979 C CA . LEU A 1 131 ? -9.219 -21.188 11.492 1 97.75 131 LEU A CA 1
ATOM 980 C C . LEU A 1 131 ? -10.125 -22.266 10.906 1 97.75 131 LEU A C 1
ATOM 982 O O . LEU A 1 131 ? -11.352 -22.141 10.945 1 97.75 131 LEU A O 1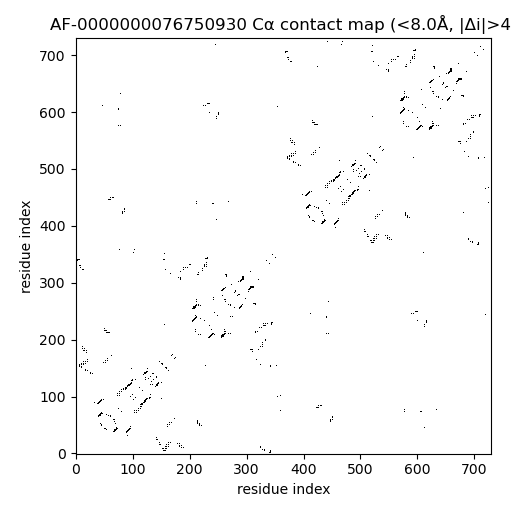
ATOM 986 N N . ALA A 1 132 ? -9.438 -23.25 10.328 1 98.31 132 ALA A N 1
ATOM 987 C CA . ALA A 1 132 ? -10.211 -24.344 9.734 1 98.31 132 ALA A CA 1
ATOM 988 C C . ALA A 1 132 ? -11.07 -25.047 10.789 1 98.31 132 ALA A C 1
ATOM 990 O O . ALA A 1 132 ? -12.242 -25.328 10.555 1 98.31 132 ALA A O 1
ATOM 991 N N . ARG A 1 133 ? -10.516 -25.281 11.93 1 98.12 133 ARG A N 1
ATOM 992 C CA . ARG A 1 133 ? -11.227 -25.984 12.992 1 98.12 133 ARG A CA 1
ATOM 993 C C . ARG A 1 133 ? -12.375 -25.156 13.539 1 98.12 133 ARG A C 1
ATOM 995 O O . ARG A 1 133 ? -13.5 -25.641 13.672 1 98.12 133 ARG A O 1
ATOM 1002 N N . GLU A 1 134 ? -12.109 -23.922 13.859 1 97.69 134 GLU A N 1
ATOM 1003 C CA . GLU A 1 134 ? -13.109 -23.047 14.453 1 97.69 134 GLU A CA 1
ATOM 1004 C C . GLU A 1 134 ? -14.258 -22.781 13.477 1 97.69 134 GLU A C 1
ATOM 1006 O O . GLU A 1 134 ? -15.422 -22.781 13.867 1 97.69 134 GLU A O 1
ATOM 1011 N N . HIS A 1 135 ? -13.961 -22.594 12.258 1 98.38 135 HIS A N 1
ATOM 1012 C CA . HIS A 1 135 ? -14.969 -22.188 11.289 1 98.38 135 HIS A CA 1
ATOM 1013 C C . HIS A 1 135 ? -15.602 -23.391 10.602 1 98.38 135 HIS A C 1
ATOM 1015 O O . HIS A 1 135 ? -16.672 -23.266 10 1 98.38 135 HIS A O 1
ATOM 1021 N N . GLY A 1 136 ? -14.961 -24.516 10.703 1 97.75 136 GLY A N 1
ATOM 1022 C CA . GLY A 1 136 ? -15.492 -25.734 10.102 1 97.75 136 GLY A CA 1
ATOM 1023 C C . GLY A 1 136 ? -16.812 -26.172 10.703 1 97.75 136 GLY A C 1
ATOM 1024 O O . GLY A 1 136 ? -17.562 -26.922 10.078 1 97.75 136 GLY A O 1
ATOM 1025 N N . VAL A 1 137 ? -17.188 -25.641 11.914 1 96.81 137 VAL A N 1
ATOM 1026 C CA . VAL A 1 137 ? -18.391 -26.094 12.602 1 96.81 137 VAL A CA 1
ATOM 1027 C C . VAL A 1 137 ? -19.406 -24.969 12.711 1 96.81 137 VAL A C 1
ATOM 1029 O O . VAL A 1 137 ? -20.438 -25.094 13.375 1 96.81 137 VAL A O 1
ATOM 1032 N N . ARG A 1 138 ? -19.141 -23.859 12.125 1 97.06 138 ARG A N 1
ATOM 1033 C CA . ARG A 1 138 ? -20.016 -22.703 12.219 1 97.06 138 ARG A CA 1
ATOM 1034 C C . ARG A 1 138 ? -20.969 -22.641 11.023 1 97.06 138 ARG A C 1
ATOM 1036 O O . ARG A 1 138 ? -20.547 -22.828 9.875 1 97.06 138 ARG A O 1
ATOM 1043 N N . GLU A 1 139 ? -22.188 -22.281 11.25 1 96.38 139 GLU A N 1
ATOM 1044 C CA . GLU A 1 139 ? -23.203 -22.234 10.211 1 96.38 139 GLU A CA 1
ATOM 1045 C C . GLU A 1 139 ? -22.922 -21.125 9.211 1 96.38 139 GLU A C 1
ATOM 1047 O O . GLU A 1 139 ? -23.156 -21.281 8.016 1 96.38 139 GLU A O 1
ATOM 1052 N N . ARG A 1 140 ? -22.453 -20.031 9.664 1 98 140 ARG A N 1
ATOM 1053 C CA . ARG A 1 140 ? -22.234 -18.875 8.789 1 98 140 ARG A CA 1
ATOM 1054 C C . ARG A 1 140 ? -20.812 -18.859 8.242 1 98 140 ARG A C 1
ATOM 1056 O O . ARG A 1 140 ? -20.281 -17.781 7.938 1 98 140 ARG A O 1
ATOM 1063 N N . SER A 1 141 ? -20.156 -20.016 8.195 1 98.69 141 SER A N 1
ATOM 1064 C CA . SER A 1 141 ? -18.797 -20.141 7.668 1 98.69 141 SER A CA 1
ATOM 1065 C C .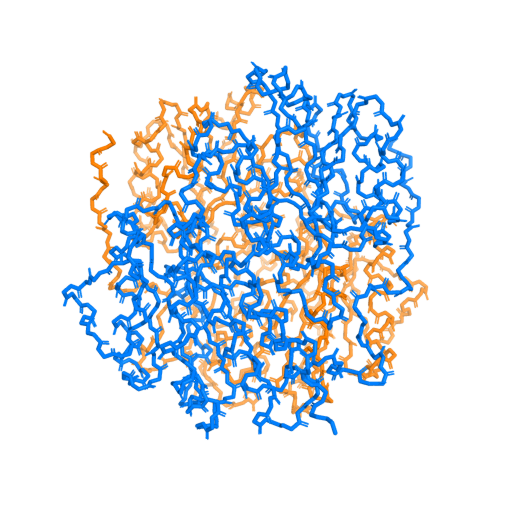 SER A 1 141 ? -18.688 -21.312 6.703 1 98.69 141 SER A C 1
ATOM 1067 O O . SER A 1 141 ? -19.469 -22.266 6.777 1 98.69 141 SER A O 1
ATOM 1069 N N . HIS A 1 142 ? -17.766 -21.25 5.832 1 98.75 142 HIS A N 1
ATOM 1070 C CA . HIS A 1 142 ? -17.328 -22.359 4.98 1 98.75 142 HIS A CA 1
ATOM 1071 C C . HIS A 1 142 ? -15.805 -22.391 4.867 1 98.75 142 HIS A C 1
ATOM 1073 O O . HIS A 1 142 ? -15.164 -21.344 4.73 1 98.75 142 HIS A O 1
ATOM 1079 N N . VAL A 1 143 ? -15.289 -23.547 4.996 1 98.75 143 VAL A N 1
ATOM 1080 C CA . VAL A 1 143 ? -13.852 -23.734 4.848 1 98.75 143 VAL A CA 1
ATOM 1081 C C . VAL A 1 143 ? -13.547 -24.359 3.484 1 98.75 143 VAL A C 1
ATOM 1083 O O . VAL A 1 143 ? -14.078 -25.422 3.152 1 98.75 143 VAL A O 1
ATOM 1086 N N . LEU A 1 144 ? -12.82 -23.656 2.721 1 98.62 144 LEU A N 1
ATOM 1087 C CA . LEU A 1 144 ? -12.305 -24.156 1.444 1 98.62 144 LEU A CA 1
ATOM 1088 C C . LEU A 1 144 ? -10.844 -24.562 1.564 1 98.62 144 LEU A C 1
ATOM 1090 O O . LEU A 1 144 ? -9.961 -23.703 1.698 1 98.62 144 LEU A O 1
ATOM 1094 N N . LEU A 1 145 ? -10.547 -25.844 1.451 1 98.5 145 LEU A N 1
ATOM 1095 C CA . LEU A 1 145 ? -9.203 -26.375 1.643 1 98.5 145 LEU A CA 1
ATOM 1096 C C . LEU A 1 145 ? -8.453 -26.453 0.319 1 98.5 145 LEU A C 1
ATOM 1098 O O . LEU A 1 145 ? -9.023 -26.812 -0.71 1 98.5 145 LEU A O 1
ATOM 1102 N N . MET A 1 146 ? -7.207 -26.031 0.385 1 98.75 146 MET A N 1
ATOM 1103 C CA . MET A 1 146 ? -6.305 -26.141 -0.757 1 98.75 146 MET A CA 1
ATOM 1104 C C . MET A 1 146 ? -5.656 -27.516 -0.814 1 98.75 146 MET A C 1
ATOM 1106 O O . MET A 1 146 ? -5.754 -28.297 0.139 1 98.75 146 MET A O 1
ATOM 1110 N N . PRO A 1 147 ? -5.039 -27.844 -2 1 98.56 147 PRO A N 1
ATOM 1111 C CA . PRO A 1 147 ? -4.312 -29.109 -2.049 1 98.56 147 PRO A CA 1
ATOM 1112 C C . PRO A 1 147 ? -3.295 -29.25 -0.918 1 98.56 147 PRO A C 1
ATOM 1114 O O . PRO A 1 147 ? -2.623 -28.281 -0.562 1 98.56 147 PRO A O 1
ATOM 1117 N N . ALA A 1 148 ? -3.197 -30.422 -0.392 1 97.81 148 ALA A N 1
ATOM 1118 C CA . ALA A 1 148 ? -2.383 -30.656 0.795 1 97.81 148 ALA A CA 1
ATOM 1119 C C . ALA A 1 148 ? -0.945 -30.188 0.577 1 97.81 148 ALA A C 1
ATOM 1121 O O . ALA A 1 148 ? -0.328 -29.625 1.479 1 97.81 148 ALA A O 1
ATOM 1122 N N . ALA A 1 149 ? -0.443 -30.422 -0.607 1 98.12 149 ALA A N 1
ATOM 1123 C CA . ALA A 1 149 ? 0.955 -30.109 -0.897 1 98.12 149 ALA A CA 1
ATOM 1124 C C . ALA A 1 149 ? 1.181 -28.609 -0.949 1 98.12 149 ALA A C 1
ATOM 1126 O O . ALA A 1 149 ? 2.324 -28.141 -0.94 1 98.12 149 ALA A O 1
ATOM 1127 N N . SER A 1 150 ? 0.093 -27.781 -0.919 1 98.5 150 SER A N 1
ATOM 1128 C CA . SER A 1 150 ? 0.22 -26.328 -0.963 1 98.5 150 SER A CA 1
ATOM 1129 C C . SER A 1 150 ? 0.514 -25.75 0.42 1 98.5 150 SER A C 1
ATOM 1131 O O . SER A 1 150 ? 0.781 -24.562 0.56 1 98.5 150 SER A O 1
ATOM 1133 N N . ASN A 1 151 ? 0.371 -26.594 1.45 1 98.12 151 ASN A N 1
ATOM 1134 C CA . ASN A 1 151 ? 0.818 -26.141 2.766 1 98.12 151 ASN A CA 1
ATOM 1135 C C . ASN A 1 151 ? 2.34 -26.062 2.84 1 98.12 151 ASN A C 1
ATOM 1137 O O . ASN A 1 151 ? 2.982 -26.891 3.479 1 98.12 151 ASN A O 1
ATOM 1141 N N . ASP A 1 152 ? 2.883 -25 2.305 1 97.5 152 ASP A N 1
ATOM 1142 C CA . ASP A 1 152 ? 4.32 -24.812 2.131 1 97.5 152 ASP A CA 1
ATOM 1143 C C . ASP A 1 152 ? 5.062 -25 3.451 1 97.5 152 ASP A C 1
ATOM 1145 O O . ASP A 1 152 ? 4.617 -24.531 4.496 1 97.5 152 ASP A O 1
ATOM 1149 N N . ARG A 1 153 ? 6.184 -25.672 3.348 1 95.5 153 ARG A N 1
ATOM 1150 C CA . ARG A 1 153 ? 7.012 -25.922 4.52 1 95.5 153 ARG A CA 1
ATOM 1151 C C . ARG A 1 153 ? 8.117 -24.891 4.645 1 95.5 153 ARG A C 1
ATOM 1153 O O . ARG A 1 153 ? 8.57 -24.578 5.75 1 95.5 153 ARG A O 1
ATOM 1160 N N . SER A 1 154 ? 8.562 -24.406 3.51 1 96.5 154 SER A N 1
ATOM 1161 C CA . SER A 1 154 ? 9.609 -23.391 3.5 1 96.5 154 SER A CA 1
ATOM 1162 C C . SER A 1 154 ? 9.117 -22.078 4.09 1 96.5 154 SER A C 1
ATOM 1164 O O . SER A 1 154 ? 7.918 -21.906 4.312 1 96.5 154 SER A O 1
ATOM 1166 N N . PHE A 1 155 ? 9.984 -21.203 4.395 1 95.69 155 PHE A N 1
ATOM 1167 C CA . PHE A 1 155 ? 9.703 -19.938 5.062 1 95.69 155 PHE A CA 1
ATOM 1168 C C . PHE A 1 155 ? 8.711 -19.109 4.25 1 95.69 155 PHE A C 1
ATOM 1170 O O . PHE A 1 155 ? 7.672 -18.688 4.77 1 95.69 155 PHE A O 1
ATOM 1177 N N . ALA A 1 156 ? 9.047 -18.891 2.98 1 96.88 156 ALA A N 1
ATOM 1178 C CA . ALA A 1 156 ? 8.219 -18.016 2.148 1 96.88 156 ALA A CA 1
ATOM 1179 C C . ALA A 1 156 ? 7.062 -18.797 1.522 1 96.88 156 ALA A C 1
ATOM 1181 O O . ALA A 1 156 ? 7.23 -19.938 1.112 1 96.88 156 ALA A O 1
ATOM 1182 N N . MET A 1 157 ? 5.887 -18.188 1.449 1 98 157 MET A N 1
ATOM 1183 C CA . MET A 1 157 ? 4.754 -18.766 0.733 1 98 157 MET A CA 1
ATOM 1184 C C . MET A 1 157 ? 5.004 -18.766 -0.771 1 98 157 MET A C 1
ATOM 1186 O O . MET A 1 157 ? 5.496 -17.781 -1.323 1 98 157 MET A O 1
ATOM 1190 N N . THR A 1 158 ? 4.711 -19.875 -1.435 1 98.62 158 THR A N 1
ATOM 1191 C CA . THR A 1 158 ? 4.781 -19.984 -2.887 1 98.62 158 THR A CA 1
ATOM 1192 C C . THR A 1 158 ? 3.516 -20.641 -3.439 1 98.62 158 THR A C 1
ATOM 1194 O O . THR A 1 158 ? 2.549 -19.938 -3.764 1 98.62 158 THR A O 1
ATOM 1197 N N . SER A 1 159 ? 3.412 -21.984 -3.252 1 98.75 159 SER A N 1
ATOM 1198 C CA . SER A 1 159 ? 2.252 -22.703 -3.773 1 98.75 159 SER A CA 1
ATOM 1199 C C . SER A 1 159 ? 0.986 -22.344 -3.004 1 98.75 159 SER A C 1
ATOM 1201 O O . SER A 1 159 ? -0.108 -22.328 -3.572 1 98.75 159 SER A O 1
ATOM 1203 N N . SER A 1 160 ? 1.106 -22.078 -1.677 1 98.75 160 SER A N 1
ATOM 1204 C CA . SER A 1 160 ? -0.05 -21.672 -0.883 1 98.75 160 SER A CA 1
ATOM 1205 C C . SER A 1 160 ? -0.685 -20.406 -1.438 1 98.75 160 SER A C 1
ATOM 1207 O O . SER A 1 160 ? -1.906 -20.328 -1.59 1 98.75 160 SER A O 1
ATOM 1209 N N . TYR A 1 161 ? 0.172 -19.469 -1.758 1 98.88 161 TYR A N 1
ATOM 1210 C CA . TYR A 1 161 ? -0.29 -18.188 -2.297 1 98.88 161 TYR A CA 1
ATOM 1211 C C . TYR A 1 161 ? -1.067 -18.391 -3.59 1 98.88 161 TYR A C 1
ATOM 1213 O O . TYR A 1 161 ? -2.215 -17.953 -3.709 1 98.88 161 TYR A O 1
ATOM 1221 N N . THR A 1 162 ? -0.514 -19.094 -4.562 1 98.94 162 THR A N 1
ATOM 1222 C CA . THR A 1 162 ? -1.107 -19.156 -5.895 1 98.94 162 THR A CA 1
ATOM 1223 C C . THR A 1 162 ? -2.348 -20.047 -5.883 1 98.94 162 THR A C 1
ATOM 1225 O O . THR A 1 162 ? -3.316 -19.781 -6.598 1 98.94 162 THR A O 1
ATOM 1228 N N . CYS A 1 163 ? -2.346 -21.094 -5.09 1 98.88 163 CYS A N 1
ATOM 1229 C CA . CYS A 1 163 ? -3.539 -21.922 -4.984 1 98.88 163 CYS A CA 1
ATOM 1230 C C . CYS A 1 163 ? -4.703 -21.141 -4.395 1 98.88 163 CYS A C 1
ATOM 1232 O O . CYS A 1 163 ? -5.836 -21.25 -4.871 1 98.88 163 CYS A O 1
ATOM 1234 N N . MET A 1 164 ? -4.43 -20.344 -3.377 1 98.88 164 MET A N 1
ATOM 1235 C CA . MET A 1 164 ? -5.496 -19.562 -2.746 1 98.88 164 MET A CA 1
ATOM 1236 C C . MET A 1 164 ? -6.035 -18.516 -3.697 1 98.88 164 MET A C 1
ATOM 1238 O O . MET A 1 164 ? -7.246 -18.281 -3.758 1 98.88 164 MET A O 1
ATOM 1242 N N . VAL A 1 165 ? -5.121 -17.875 -4.441 1 98.88 165 VAL A N 1
ATOM 1243 C CA . VAL A 1 165 ? -5.547 -16.891 -5.426 1 98.88 165 VAL A CA 1
ATOM 1244 C C . VAL A 1 165 ? -6.445 -17.547 -6.469 1 98.88 165 VAL A C 1
ATOM 1246 O O . VAL A 1 165 ? -7.523 -17.031 -6.781 1 98.88 165 VAL A O 1
ATOM 1249 N N . LEU A 1 166 ? -5.996 -18.688 -6.988 1 98.75 166 LEU A N 1
ATOM 1250 C CA . LEU A 1 166 ? -6.758 -19.406 -8.008 1 98.75 166 LEU A CA 1
ATOM 1251 C C . LEU A 1 166 ? -8.117 -19.844 -7.473 1 98.75 166 LEU A C 1
ATOM 1253 O O . LEU A 1 166 ? -9.133 -19.688 -8.148 1 98.75 166 LEU A O 1
ATOM 1257 N N . ALA A 1 167 ? -8.148 -20.328 -6.266 1 98.69 167 ALA A N 1
ATOM 1258 C CA . ALA A 1 167 ? -9.391 -20.797 -5.645 1 98.69 167 ALA A CA 1
ATOM 1259 C C . ALA A 1 167 ? -10.375 -19.641 -5.477 1 98.69 167 ALA A C 1
ATOM 1261 O O . ALA A 1 167 ? -11.555 -19.766 -5.809 1 98.69 167 ALA A O 1
ATOM 1262 N N . ALA A 1 168 ? -9.898 -18.547 -4.949 1 98.81 168 ALA A N 1
ATOM 1263 C CA . ALA A 1 168 ? -10.766 -17.391 -4.711 1 98.81 168 ALA A CA 1
ATOM 1264 C C . ALA A 1 168 ? -11.32 -16.844 -6.023 1 98.81 168 ALA A C 1
ATOM 1266 O O . ALA A 1 168 ? -12.5 -16.5 -6.113 1 98.81 168 ALA A O 1
ATOM 1267 N N . TRP A 1 169 ? -10.414 -16.734 -7.059 1 98.56 169 TRP A N 1
ATOM 1268 C CA . TRP A 1 169 ? -10.867 -16.25 -8.359 1 98.56 169 TRP A CA 1
ATOM 1269 C C . TRP A 1 169 ? -11.922 -17.188 -8.945 1 98.56 169 TRP A C 1
ATOM 1271 O O . TRP A 1 169 ? -12.945 -16.719 -9.461 1 98.56 169 TRP A O 1
ATOM 1281 N N . SER A 1 170 ? -11.68 -18.484 -8.82 1 97.75 170 SER A N 1
ATOM 1282 C CA . SER A 1 170 ? -12.625 -19.469 -9.336 1 97.75 170 SER A CA 1
ATOM 1283 C C . SER A 1 170 ? -13.953 -19.391 -8.602 1 97.75 170 SER A C 1
ATOM 1285 O O . SER A 1 170 ? -15.016 -19.516 -9.211 1 97.75 170 SER A O 1
ATOM 1287 N N . ALA A 1 171 ? -13.922 -19.172 -7.312 1 97.94 171 ALA A N 1
ATOM 1288 C CA . ALA A 1 171 ? -15.117 -19.203 -6.473 1 97.94 171 ALA A CA 1
ATOM 1289 C C . ALA A 1 171 ? -15.914 -17.906 -6.613 1 97.94 171 ALA A C 1
ATOM 1291 O O . ALA A 1 171 ? -17.141 -17.922 -6.57 1 97.94 171 ALA A O 1
ATOM 1292 N N . LEU A 1 172 ? -15.242 -16.781 -6.746 1 97.94 172 LEU A N 1
ATOM 1293 C CA . LEU A 1 172 ? -15.906 -15.484 -6.637 1 97.94 172 LEU A CA 1
ATOM 1294 C C . LEU A 1 172 ? -15.922 -14.773 -7.984 1 97.94 172 LEU A C 1
ATOM 1296 O O . LEU A 1 172 ? -16.672 -13.812 -8.172 1 97.94 172 LEU A O 1
ATOM 1300 N N . GLY A 1 173 ? -15.008 -15.062 -8.766 1 94.44 173 GLY A N 1
ATOM 1301 C CA . GLY A 1 173 ? -14.844 -14.375 -10.039 1 94.44 173 GLY A CA 1
ATOM 1302 C C . GLY A 1 173 ? -15.195 -15.242 -11.234 1 94.44 173 GLY A C 1
ATOM 1303 O O . GLY A 1 173 ? -16.281 -15.82 -11.281 1 94.44 173 GLY A O 1
ATOM 1304 N N . GLY A 1 174 ? -14.125 -15.281 -12.125 1 85.94 174 GLY A N 1
ATOM 1305 C CA . GLY A 1 174 ? -14.391 -15.953 -13.391 1 85.94 174 GLY A CA 1
ATOM 1306 C C . GLY A 1 174 ? -13.656 -17.266 -13.531 1 85.94 174 GLY A C 1
ATOM 1307 O O . GLY A 1 174 ? -12.883 -17.656 -12.656 1 85.94 174 GLY A O 1
ATOM 1308 N N . GLY A 1 175 ? -14.039 -18.094 -14.547 1 84.31 175 GLY A N 1
ATOM 1309 C CA . GLY A 1 175 ? -13.391 -19.359 -14.867 1 84.31 175 GLY A CA 1
ATOM 1310 C C . GLY A 1 175 ? -12.039 -19.188 -15.531 1 84.31 175 GLY A C 1
ATOM 1311 O O . GLY A 1 175 ? -11.711 -18.094 -16 1 84.31 175 GLY A O 1
ATOM 1312 N N . THR A 1 176 ? -11.188 -20.094 -15.375 1 91.94 176 THR A N 1
ATOM 1313 C CA . THR A 1 176 ? -9.852 -20.156 -15.961 1 91.94 176 THR A CA 1
ATOM 1314 C C . THR A 1 176 ? -9.602 -21.531 -16.562 1 91.94 176 THR A C 1
ATOM 1316 O O . THR A 1 176 ? -10.078 -22.547 -16.047 1 91.94 176 THR A O 1
ATOM 1319 N N . ASP A 1 177 ? -8.977 -21.562 -17.766 1 96.44 177 ASP A N 1
ATOM 1320 C CA . ASP A 1 177 ? -8.43 -22.812 -18.281 1 96.44 177 ASP A CA 1
ATOM 1321 C C . ASP A 1 177 ? -7.191 -23.234 -17.5 1 96.44 177 ASP A C 1
ATOM 1323 O O . ASP A 1 177 ? -6.07 -22.875 -17.859 1 96.44 177 ASP A O 1
ATOM 1327 N N . VAL A 1 178 ? -7.434 -24.031 -16.5 1 97.88 178 VAL A N 1
ATOM 1328 C CA . VAL A 1 178 ? -6.387 -24.375 -15.539 1 97.88 178 VAL A CA 1
ATOM 1329 C C . VAL A 1 178 ? -5.277 -25.156 -16.234 1 97.88 178 VAL A C 1
ATOM 1331 O O . VAL A 1 178 ? -4.098 -25 -15.914 1 97.88 178 VAL A O 1
ATOM 1334 N N . ASP A 1 179 ? -5.645 -26.031 -17.188 1 97.94 179 ASP A N 1
ATOM 1335 C CA . ASP A 1 179 ? -4.633 -26.812 -17.906 1 97.94 179 ASP A CA 1
ATOM 1336 C C . ASP A 1 179 ? -3.709 -25.891 -18.703 1 97.94 179 ASP A C 1
ATOM 1338 O O . ASP A 1 179 ? -2.486 -26.031 -18.641 1 97.94 179 ASP A O 1
ATOM 1342 N N . ALA A 1 180 ? -4.238 -24.953 -19.422 1 98.12 180 ALA A N 1
ATOM 1343 C CA . ALA A 1 180 ? -3.438 -23.984 -20.172 1 98.12 180 ALA A CA 1
ATOM 1344 C C . ALA A 1 180 ? -2.572 -23.141 -19.234 1 98.12 180 ALA A C 1
ATOM 1346 O O . ALA A 1 180 ? -1.412 -22.859 -19.547 1 98.12 180 ALA A O 1
ATOM 1347 N N . LEU A 1 181 ? -3.195 -22.766 -18.172 1 98.5 181 LEU A N 1
ATOM 1348 C CA . LEU A 1 181 ? -2.488 -21.984 -17.172 1 98.5 181 LEU A CA 1
ATOM 1349 C C . LEU A 1 181 ? -1.287 -22.75 -16.625 1 98.5 181 LEU A C 1
ATOM 1351 O O . LEU A 1 181 ? -0.183 -22.203 -16.547 1 98.5 181 LEU A O 1
ATOM 1355 N N . ALA A 1 182 ? -1.538 -23.984 -16.234 1 98.69 182 ALA A N 1
ATOM 1356 C CA . ALA A 1 182 ? -0.487 -24.844 -15.68 1 98.69 182 ALA A CA 1
ATOM 1357 C C . ALA A 1 182 ? 0.626 -25.062 -16.703 1 98.69 182 ALA A C 1
ATOM 1359 O O . ALA A 1 182 ? 1.81 -24.984 -16.359 1 98.69 182 ALA A O 1
ATOM 1360 N N . ASP A 1 183 ? 0.264 -25.344 -17.938 1 98.5 183 ASP A N 1
ATOM 1361 C CA . ASP A 1 183 ? 1.244 -25.562 -19 1 98.5 183 ASP A CA 1
ATOM 1362 C C . ASP A 1 183 ? 2.109 -24.312 -19.203 1 98.5 183 ASP A C 1
ATOM 1364 O O . ASP A 1 183 ? 3.33 -24.422 -19.344 1 98.5 183 ASP A O 1
ATOM 1368 N N . ALA A 1 184 ? 1.498 -23.156 -19.203 1 98.44 184 ALA A N 1
ATOM 1369 C CA . ALA A 1 184 ? 2.207 -21.906 -19.406 1 98.44 184 ALA A CA 1
ATOM 1370 C C . ALA A 1 184 ? 3.217 -21.656 -18.281 1 98.44 184 ALA A C 1
ATOM 1372 O O . ALA A 1 184 ? 4.348 -21.234 -18.547 1 98.44 184 ALA A O 1
ATOM 1373 N N . ALA A 1 185 ? 2.811 -21.891 -17.078 1 98.56 185 ALA A N 1
ATOM 1374 C CA . ALA A 1 185 ? 3.678 -21.641 -15.922 1 98.56 185 ALA A CA 1
ATOM 1375 C C . ALA A 1 185 ? 4.867 -22.609 -15.922 1 98.56 185 ALA A C 1
ATOM 1377 O O . ALA A 1 185 ? 5.984 -22.219 -15.57 1 98.56 185 ALA A O 1
ATOM 1378 N N . GLU A 1 186 ? 4.562 -23.875 -16.25 1 98.25 186 GLU A N 1
ATOM 1379 C CA . GLU A 1 186 ? 5.648 -24.844 -16.359 1 98.25 186 GLU A CA 1
ATOM 1380 C C . GLU A 1 186 ? 6.688 -24.406 -17.375 1 98.25 186 GLU A C 1
ATOM 1382 O O . GLU A 1 186 ? 7.891 -24.5 -17.125 1 98.25 186 GLU A O 1
ATOM 1387 N N . GLN A 1 187 ? 6.227 -23.969 -18.484 1 98.06 187 GLN A N 1
ATOM 1388 C CA . GLN A 1 187 ? 7.117 -23.5 -19.547 1 98.06 187 GLN A CA 1
ATOM 1389 C C . GLN A 1 187 ? 7.91 -22.281 -19.094 1 98.06 187 GLN A C 1
ATOM 1391 O O . GLN A 1 187 ? 9.102 -22.156 -19.391 1 98.06 187 GLN A O 1
ATOM 1396 N N . MET A 1 188 ? 7.297 -21.344 -18.391 1 98.12 188 MET A N 1
ATOM 1397 C CA . MET A 1 188 ? 7.965 -20.141 -17.891 1 98.12 188 MET A CA 1
ATOM 1398 C C . MET A 1 188 ? 9.133 -20.516 -16.969 1 98.12 188 MET A C 1
ATOM 1400 O O . MET A 1 188 ? 10.211 -19.922 -17.078 1 98.12 188 MET A O 1
ATOM 1404 N N . LEU A 1 189 ? 8.875 -21.484 -16.047 1 98.12 189 LEU A N 1
ATOM 1405 C CA . LEU A 1 189 ? 9.906 -21.906 -15.109 1 98.12 189 LEU A CA 1
ATOM 1406 C C . LEU A 1 189 ? 11.102 -22.516 -15.844 1 98.12 189 LEU A C 1
ATOM 1408 O O . LEU A 1 189 ? 12.25 -22.219 -15.508 1 98.12 189 LEU A O 1
ATOM 1412 N N . LYS A 1 190 ? 10.797 -23.312 -16.859 1 98 190 LYS A N 1
ATOM 1413 C CA . LYS A 1 190 ? 11.852 -23.969 -17.625 1 98 190 LYS A CA 1
ATOM 1414 C C . LYS A 1 190 ? 12.617 -22.953 -18.469 1 98 190 LYS A C 1
ATOM 1416 O O . LYS A 1 190 ? 13.852 -22.922 -18.438 1 98 190 LYS A O 1
ATOM 1421 N N . ASP A 1 191 ? 11.945 -22.094 -19.125 1 97.75 191 ASP A N 1
ATOM 1422 C CA . ASP A 1 191 ? 12.523 -21.203 -20.125 1 97.75 191 ASP A CA 1
ATOM 1423 C C . ASP A 1 191 ? 13.406 -20.156 -19.469 1 97.75 191 ASP A C 1
ATOM 1425 O O . ASP A 1 191 ? 14.367 -19.672 -20.078 1 97.75 191 ASP A O 1
ATOM 1429 N N . HIS A 1 192 ? 13.078 -19.797 -18.219 1 97.56 192 HIS A N 1
ATOM 1430 C CA . HIS A 1 192 ? 13.766 -18.641 -17.672 1 97.56 192 HIS A CA 1
ATOM 1431 C C . HIS A 1 192 ? 14.656 -19.031 -16.5 1 97.56 192 HIS A C 1
ATOM 1433 O O . HIS A 1 192 ? 15.102 -18.188 -15.727 1 97.56 192 HIS A O 1
ATOM 1439 N N . ASP A 1 193 ? 14.883 -20.344 -16.359 1 97.31 193 ASP A N 1
ATOM 1440 C CA . ASP A 1 193 ? 15.758 -20.844 -15.297 1 97.31 193 ASP A CA 1
ATOM 1441 C C . ASP A 1 193 ? 17.156 -20.25 -15.43 1 97.31 193 ASP A C 1
ATOM 1443 O O . ASP A 1 193 ? 17.719 -19.734 -14.461 1 97.31 193 ASP A O 1
ATOM 1447 N N . ALA A 1 194 ? 17.734 -20.297 -16.641 1 97.56 194 ALA A N 1
ATOM 1448 C CA . ALA A 1 194 ? 19.094 -19.797 -16.875 1 97.56 194 ALA A CA 1
ATOM 1449 C C . ALA A 1 194 ? 19.156 -18.281 -16.703 1 97.56 194 ALA A C 1
ATOM 1451 O O . ALA A 1 194 ? 20.109 -17.75 -16.141 1 97.56 194 ALA A O 1
ATOM 1452 N N . ASP A 1 195 ? 18.203 -17.594 -17.203 1 98.06 195 ASP A N 1
ATOM 1453 C CA . ASP A 1 195 ? 18.188 -16.141 -17.141 1 98.06 195 ASP A CA 1
ATOM 1454 C C . ASP A 1 195 ? 18.109 -15.648 -15.703 1 98.06 195 ASP A C 1
ATOM 1456 O O . ASP A 1 195 ? 18.812 -14.703 -15.328 1 98.06 195 ASP A O 1
ATOM 1460 N N . THR A 1 196 ? 17.266 -16.25 -14.883 1 98.5 196 THR A N 1
ATOM 1461 C CA . THR A 1 196 ? 17.141 -15.852 -13.492 1 98.5 196 THR A CA 1
ATOM 1462 C C . THR A 1 196 ? 18.453 -16.109 -12.742 1 98.5 196 THR A C 1
ATOM 1464 O O . THR A 1 196 ? 18.844 -15.32 -11.875 1 98.5 196 THR A O 1
ATOM 1467 N N . ARG A 1 197 ? 19.156 -17.203 -13.047 1 97.69 197 ARG A N 1
ATOM 1468 C CA . ARG A 1 197 ? 20.453 -17.484 -12.445 1 97.69 197 ARG A CA 1
ATOM 1469 C C . ARG A 1 197 ? 21.469 -16.422 -12.836 1 97.69 197 ARG A C 1
ATOM 1471 O O . ARG A 1 197 ? 22.25 -15.961 -11.992 1 97.69 197 ARG A O 1
ATOM 1478 N N . GLU A 1 198 ? 21.453 -16.109 -14.086 1 98.25 198 GLU A N 1
ATOM 1479 C CA . GLU A 1 198 ? 22.391 -15.094 -14.578 1 98.25 198 GLU A CA 1
ATOM 1480 C C . GLU A 1 198 ? 22.141 -13.75 -13.898 1 98.25 198 GLU A C 1
ATOM 1482 O O . GLU A 1 198 ? 23.094 -13.078 -13.484 1 98.25 198 GLU A O 1
ATOM 1487 N N . LEU A 1 199 ? 20.938 -13.32 -13.789 1 98.62 199 LEU A N 1
ATOM 1488 C CA . LEU A 1 199 ? 20.594 -12.055 -13.156 1 98.62 199 LEU A CA 1
ATOM 1489 C C . LEU A 1 199 ? 21.078 -12.016 -11.711 1 98.62 199 LEU A C 1
ATOM 1491 O O . LEU A 1 199 ? 21.609 -11 -11.25 1 98.62 199 LEU A O 1
ATOM 1495 N N . ALA A 1 200 ? 20.906 -13.102 -11.008 1 98.38 200 ALA A N 1
ATOM 1496 C CA . ALA A 1 200 ? 21.25 -13.172 -9.594 1 98.38 200 ALA A CA 1
ATOM 1497 C C . ALA A 1 200 ? 22.766 -13.039 -9.398 1 98.38 200 ALA A C 1
ATOM 1499 O O . ALA A 1 200 ? 23.234 -12.742 -8.297 1 98.38 200 ALA A O 1
ATOM 1500 N N . SER A 1 201 ? 23.531 -13.289 -10.43 1 97.62 201 SER A N 1
ATOM 1501 C CA . SER A 1 201 ? 24.984 -13.273 -10.328 1 97.62 201 SER A CA 1
ATOM 1502 C C . SER A 1 201 ? 25.547 -11.898 -10.703 1 97.62 201 SER A C 1
ATOM 1504 O O . SER A 1 201 ? 26.766 -11.68 -10.633 1 97.62 201 SER A O 1
ATOM 1506 N N . ARG A 1 202 ? 24.703 -10.93 -11.031 1 97.62 202 ARG A N 1
ATOM 1507 C CA . ARG A 1 202 ? 25.172 -9.672 -11.602 1 97.62 202 ARG A CA 1
ATOM 1508 C C . ARG A 1 202 ? 25.453 -8.648 -10.508 1 97.62 202 ARG A C 1
ATOM 1510 O O . ARG A 1 202 ? 25.875 -7.527 -10.797 1 97.62 202 ARG A O 1
ATOM 1517 N N . GLY A 1 203 ? 25.203 -8.922 -9.273 1 97.12 203 GLY A N 1
ATOM 1518 C CA . GLY A 1 203 ? 25.578 -8.055 -8.172 1 97.12 203 GLY A CA 1
ATOM 1519 C C . GLY A 1 203 ? 24.578 -6.953 -7.902 1 97.12 203 GLY A C 1
ATOM 1520 O O . GLY A 1 203 ? 24.922 -5.898 -7.371 1 97.12 203 GLY A O 1
ATOM 1521 N N . TYR A 1 204 ? 23.359 -7.141 -8.289 1 98.25 204 TYR A N 1
ATOM 1522 C CA . TYR A 1 204 ? 22.297 -6.188 -7.961 1 98.25 204 TYR A CA 1
ATOM 1523 C C . TYR A 1 204 ? 22.125 -6.059 -6.453 1 98.25 204 TYR A C 1
ATOM 1525 O O . TYR A 1 204 ? 22.234 -7.051 -5.723 1 98.25 204 TYR A O 1
ATOM 1533 N N . GLN A 1 205 ? 21.797 -4.844 -6.031 1 96.75 205 GLN A N 1
ATOM 1534 C CA . GLN A 1 205 ? 21.578 -4.582 -4.609 1 96.75 205 GLN A CA 1
ATOM 1535 C C . GLN A 1 205 ? 20.141 -4.18 -4.336 1 96.75 205 GLN A C 1
ATOM 1537 O O . GLN A 1 205 ? 19.703 -4.184 -3.186 1 96.75 205 GLN A O 1
ATOM 1542 N N . ARG A 1 206 ? 19.422 -3.799 -5.391 1 97.44 206 ARG A N 1
ATOM 1543 C CA . ARG A 1 206 ? 18.016 -3.43 -5.328 1 97.44 206 ARG A CA 1
ATOM 1544 C C . ARG A 1 206 ? 17.234 -4.082 -6.457 1 97.44 206 ARG A C 1
ATOM 1546 O O . ARG A 1 206 ? 17.75 -4.258 -7.562 1 97.44 206 ARG A O 1
ATOM 1553 N N . ILE A 1 207 ? 16.016 -4.438 -6.176 1 98.75 207 ILE A N 1
ATOM 1554 C CA . ILE A 1 207 ? 15.094 -4.891 -7.211 1 98.75 207 ILE A CA 1
ATOM 1555 C C . ILE A 1 207 ? 13.781 -4.125 -7.102 1 98.75 207 ILE A C 1
ATOM 1557 O O . ILE A 1 207 ? 13.211 -4.012 -6.012 1 98.75 207 ILE A O 1
ATOM 1561 N N . VAL A 1 208 ? 13.305 -3.561 -8.188 1 98.69 208 VAL A N 1
ATOM 1562 C CA . VAL A 1 208 ? 12.031 -2.85 -8.258 1 98.69 208 VAL A CA 1
ATOM 1563 C C . VAL A 1 208 ? 11.039 -3.656 -9.086 1 98.69 208 VAL A C 1
ATOM 1565 O O . VAL A 1 208 ? 11.344 -4.062 -10.211 1 98.69 208 VAL A O 1
ATOM 1568 N N . TYR A 1 209 ? 9.891 -3.885 -8.539 1 98.94 209 TYR A N 1
ATOM 1569 C CA . TYR A 1 209 ? 8.789 -4.535 -9.242 1 98.94 209 TYR A CA 1
ATOM 1570 C C . TYR A 1 209 ? 7.66 -3.549 -9.508 1 98.94 209 TYR A C 1
ATOM 1572 O O . TYR A 1 209 ? 7.215 -2.838 -8.602 1 98.94 209 TYR A O 1
ATOM 1580 N N . LEU A 1 210 ? 7.184 -3.531 -10.719 1 98.88 210 LEU A N 1
ATOM 1581 C CA . LEU A 1 210 ? 6.098 -2.623 -11.078 1 98.88 210 LEU A CA 1
ATOM 1582 C C . LEU A 1 210 ? 4.961 -3.377 -11.758 1 98.88 210 LEU A C 1
ATOM 1584 O O . LEU A 1 210 ? 5.199 -4.34 -12.492 1 98.88 210 LEU A O 1
ATOM 1588 N N . GLY A 1 211 ? 3.758 -2.98 -11.523 1 98.81 211 GLY A N 1
ATOM 1589 C CA . GLY A 1 211 ? 2.559 -3.488 -12.164 1 98.81 211 GLY A CA 1
ATOM 1590 C C . GLY A 1 211 ? 1.337 -2.625 -11.922 1 98.81 211 GLY A C 1
ATOM 1591 O O . GLY A 1 211 ? 1.26 -1.922 -10.914 1 98.81 211 GLY A O 1
ATOM 1592 N N . SER A 1 212 ? 0.336 -2.686 -12.82 1 98.62 212 SER A N 1
ATOM 1593 C CA . SER A 1 212 ? -0.872 -1.876 -12.711 1 98.62 212 SER A CA 1
ATOM 1594 C C . SER A 1 212 ? -2.074 -2.727 -12.312 1 98.62 212 SER A C 1
ATOM 1596 O O . SER A 1 212 ? -2.129 -3.918 -12.625 1 98.62 212 SER A O 1
ATOM 1598 N N . GLY A 1 213 ? -3.076 -2.059 -11.688 1 97.88 213 GLY A N 1
ATOM 1599 C CA . GLY A 1 213 ? -4.27 -2.791 -11.297 1 97.88 213 GLY A CA 1
ATOM 1600 C C . GLY A 1 213 ? -3.979 -3.957 -10.367 1 97.88 213 GLY A C 1
ATOM 1601 O O . GLY A 1 213 ? -3.305 -3.795 -9.352 1 97.88 213 GLY A O 1
ATOM 1602 N N . PRO A 1 214 ? -4.469 -5.121 -10.703 1 98.31 214 PRO A N 1
ATOM 1603 C CA . PRO A 1 214 ? -4.18 -6.324 -9.914 1 98.31 214 PRO A CA 1
ATOM 1604 C C . PRO A 1 214 ? -2.686 -6.613 -9.805 1 98.31 214 PRO A C 1
ATOM 1606 O O . PRO A 1 214 ? -2.213 -7.062 -8.758 1 98.31 214 PRO A O 1
ATOM 1609 N N . LEU A 1 215 ? -1.957 -6.258 -10.781 1 98.88 215 LEU A N 1
ATOM 1610 C CA . LEU A 1 215 ? -0.547 -6.625 -10.859 1 98.88 215 LEU A CA 1
ATOM 1611 C C . LEU A 1 215 ? 0.296 -5.7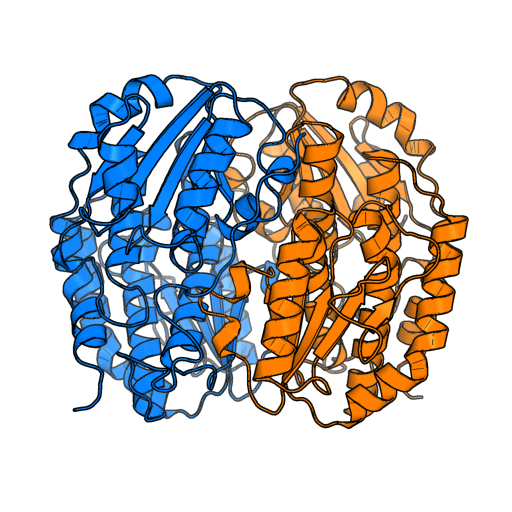38 -9.953 1 98.88 215 LEU A C 1
ATOM 1613 O O . LEU A 1 215 ? 1.469 -6.031 -9.703 1 98.88 215 LEU A O 1
ATOM 1617 N N . GLN A 1 216 ? -0.309 -4.66 -9.477 1 98.81 216 GLN A N 1
ATOM 1618 C CA . GLN A 1 216 ? 0.387 -3.873 -8.469 1 98.81 216 GLN A CA 1
ATOM 1619 C C . GLN A 1 216 ? 0.619 -4.688 -7.199 1 98.81 216 GLN A C 1
ATOM 1621 O O . GLN A 1 216 ? 1.687 -4.605 -6.586 1 98.81 216 GLN A O 1
ATOM 1626 N N . SER A 1 217 ? -0.416 -5.43 -6.797 1 98.81 217 SER A N 1
ATOM 1627 C CA . SER A 1 217 ? -0.278 -6.273 -5.613 1 98.81 217 SER A CA 1
ATOM 1628 C C . SER A 1 217 ? 0.671 -7.441 -5.875 1 98.81 217 SER A C 1
ATOM 1630 O O . SER A 1 217 ? 1.383 -7.883 -4.973 1 98.81 217 SER A O 1
ATOM 1632 N N . LEU A 1 218 ? 0.707 -7.922 -7.098 1 98.94 218 LEU A N 1
ATOM 1633 C CA . LEU A 1 218 ? 1.701 -8.922 -7.461 1 98.94 218 LEU A CA 1
ATOM 1634 C C . LEU A 1 218 ? 3.113 -8.375 -7.293 1 98.94 218 LEU A C 1
ATOM 1636 O O . LEU A 1 218 ? 4.012 -9.094 -6.844 1 98.94 218 LEU A O 1
ATOM 1640 N N . ALA A 1 219 ? 3.279 -7.137 -7.707 1 98.94 219 ALA A N 1
ATOM 1641 C CA . ALA A 1 219 ? 4.578 -6.488 -7.523 1 98.94 219 ALA A CA 1
ATOM 1642 C C . ALA A 1 219 ? 4.984 -6.492 -6.051 1 98.94 219 ALA A C 1
ATOM 1644 O O . ALA A 1 219 ? 6.137 -6.789 -5.719 1 98.94 219 ALA A O 1
ATOM 1645 N N . ARG A 1 220 ? 4.047 -6.23 -5.164 1 98.69 220 ARG A N 1
ATOM 1646 C CA . ARG A 1 220 ? 4.316 -6.242 -3.73 1 98.69 220 ARG A CA 1
ATOM 1647 C C . ARG A 1 220 ? 4.695 -7.641 -3.258 1 98.69 220 ARG A C 1
ATOM 1649 O O . ARG A 1 220 ? 5.629 -7.805 -2.473 1 98.69 220 ARG A O 1
ATOM 1656 N N . GLU A 1 221 ? 3.959 -8.602 -3.713 1 98.88 221 GLU A N 1
ATOM 1657 C CA . GLU A 1 221 ? 4.234 -9.984 -3.355 1 98.88 221 GLU A CA 1
ATOM 1658 C C . GLU A 1 221 ? 5.629 -10.406 -3.812 1 98.88 221 GLU A C 1
ATOM 1660 O O . GLU A 1 221 ? 6.363 -11.055 -3.062 1 98.88 221 GLU A O 1
ATOM 1665 N N . SER A 1 222 ? 5.988 -10.008 -5.016 1 98.94 222 SER A N 1
ATOM 1666 C CA . SER A 1 222 ? 7.297 -10.352 -5.566 1 98.94 222 SER A CA 1
ATOM 1667 C C . SER A 1 222 ? 8.422 -9.703 -4.762 1 98.94 222 SER A C 1
ATOM 1669 O O . SER A 1 222 ? 9.438 -10.344 -4.48 1 98.94 222 SER A O 1
ATOM 1671 N N . ALA A 1 223 ? 8.18 -8.453 -4.441 1 98.69 223 ALA A N 1
ATOM 1672 C CA . ALA A 1 223 ? 9.164 -7.746 -3.621 1 98.69 223 ALA A CA 1
ATOM 1673 C C . ALA A 1 223 ? 9.336 -8.43 -2.27 1 98.69 223 ALA A C 1
ATOM 1675 O O . ALA A 1 223 ? 10.461 -8.562 -1.775 1 98.69 223 ALA A O 1
ATOM 1676 N N . LEU A 1 224 ? 8.25 -8.883 -1.696 1 98.38 224 LEU A N 1
ATOM 1677 C CA . LEU A 1 224 ? 8.312 -9.531 -0.394 1 98.38 224 LEU A CA 1
ATOM 1678 C C . LEU A 1 224 ? 9.102 -10.836 -0.477 1 98.38 224 LEU A C 1
ATOM 1680 O O . LEU A 1 224 ? 9.859 -11.172 0.435 1 98.38 224 LEU A O 1
ATOM 1684 N N . LYS A 1 225 ? 8.977 -11.602 -1.55 1 98.5 225 LYS A N 1
ATOM 1685 C CA . LYS A 1 225 ? 9.734 -12.844 -1.716 1 98.5 225 LYS A CA 1
ATOM 1686 C C . LYS A 1 225 ? 11.234 -12.57 -1.716 1 98.5 225 LYS A C 1
ATOM 1688 O O . LYS A 1 225 ? 12.008 -13.32 -1.11 1 98.5 225 LYS A O 1
ATOM 1693 N N . VAL A 1 226 ? 11.617 -11.508 -2.389 1 98.56 226 VAL A N 1
ATOM 1694 C CA . VAL A 1 226 ? 13.039 -11.156 -2.438 1 98.56 226 VAL A CA 1
ATOM 1695 C C . VAL A 1 226 ? 13.531 -10.805 -1.036 1 98.56 226 VAL A C 1
ATOM 1697 O O . VAL A 1 226 ? 14.562 -11.297 -0.588 1 98.56 226 VAL A O 1
ATOM 1700 N N . LEU A 1 227 ? 12.773 -9.969 -0.381 1 97.38 227 LEU A N 1
ATOM 1701 C CA . LEU A 1 227 ? 13.156 -9.523 0.956 1 97.38 227 LEU A CA 1
ATOM 1702 C C . LEU A 1 227 ? 13.305 -10.711 1.9 1 97.38 227 LEU A C 1
ATOM 1704 O O . LEU A 1 227 ? 14.312 -10.844 2.594 1 97.38 227 LEU A O 1
ATOM 1708 N N . GLU A 1 228 ? 12.344 -11.586 1.905 1 97.12 228 GLU A N 1
ATOM 1709 C CA . GLU A 1 228 ? 12.328 -12.734 2.803 1 97.12 228 GLU A CA 1
ATOM 1710 C C . GLU A 1 228 ? 13.484 -13.688 2.494 1 97.12 228 GLU A C 1
ATOM 1712 O O . GLU A 1 228 ? 14.242 -14.062 3.389 1 97.12 228 GLU A O 1
ATOM 1717 N N . LEU A 1 229 ? 13.664 -14.023 1.26 1 98 229 LEU A N 1
ATOM 1718 C CA . LEU A 1 229 ? 14.578 -15.094 0.893 1 98 229 LEU A CA 1
ATOM 1719 C C . LEU A 1 229 ? 16.031 -14.609 0.93 1 98 229 LEU A C 1
ATOM 1721 O O . LEU A 1 229 ? 16.953 -15.414 1.042 1 98 229 LEU A O 1
ATOM 1725 N N . THR A 1 230 ? 16.234 -13.289 0.856 1 97.75 230 THR A N 1
ATOM 1726 C CA . THR A 1 230 ? 17.594 -12.758 0.916 1 97.75 230 THR A CA 1
ATOM 1727 C C . THR A 1 230 ? 17.891 -12.164 2.291 1 97.75 230 THR A C 1
ATOM 1729 O O . THR A 1 230 ? 18.875 -11.461 2.473 1 97.75 230 THR A O 1
ATOM 1732 N N . ALA A 1 231 ? 16.938 -12.375 3.213 1 96.19 231 ALA A N 1
ATOM 1733 C CA . ALA A 1 231 ? 17.094 -11.875 4.578 1 96.19 231 ALA A CA 1
ATOM 1734 C C . ALA A 1 231 ? 17.391 -10.375 4.582 1 96.19 231 ALA A C 1
ATOM 1736 O O . ALA A 1 231 ? 18.234 -9.914 5.355 1 96.19 231 ALA A O 1
ATOM 1737 N N . GLY A 1 232 ? 16.812 -9.703 3.594 1 95.69 232 GLY A N 1
ATOM 1738 C CA . GLY A 1 232 ? 16.891 -8.25 3.555 1 95.69 232 GLY A CA 1
ATOM 1739 C C . GLY A 1 232 ? 18.156 -7.746 2.889 1 95.69 232 GLY A C 1
ATOM 1740 O O . GLY A 1 232 ? 18.375 -6.535 2.801 1 95.69 232 GLY A O 1
ATOM 1741 N N . ASP A 1 233 ? 19.016 -8.594 2.406 1 96.94 233 ASP A N 1
ATOM 1742 C CA . ASP A 1 233 ? 20.266 -8.156 1.776 1 96.94 233 ASP A CA 1
ATOM 1743 C C . ASP A 1 233 ? 19.984 -7.395 0.484 1 96.94 233 ASP A C 1
ATOM 1745 O O . ASP A 1 233 ? 20.734 -6.496 0.114 1 96.94 233 ASP A O 1
ATOM 1749 N N . ILE A 1 234 ? 18.922 -7.84 -0.24 1 97.19 234 ILE A N 1
ATOM 1750 C CA . ILE A 1 234 ? 18.484 -7.121 -1.428 1 97.19 234 ILE A CA 1
ATOM 1751 C C . ILE A 1 234 ? 17.266 -6.258 -1.083 1 97.19 234 ILE A C 1
ATOM 1753 O O . ILE A 1 234 ? 16.25 -6.766 -0.6 1 97.19 234 ILE A O 1
ATOM 1757 N N . VAL A 1 235 ? 17.453 -4.973 -1.328 1 93.69 235 VAL A N 1
ATOM 1758 C CA . VAL A 1 235 ? 16.328 -4.055 -1.141 1 93.69 235 VAL A CA 1
ATOM 1759 C C . VAL A 1 235 ? 15.305 -4.254 -2.256 1 93.69 235 VAL A C 1
ATOM 1761 O O . VAL A 1 235 ? 15.656 -4.207 -3.439 1 93.69 235 VAL A O 1
ATOM 1764 N N . ALA A 1 236 ? 14.109 -4.508 -1.872 1 97 236 ALA A N 1
ATOM 1765 C CA . ALA A 1 236 ? 13.07 -4.715 -2.877 1 97 236 ALA A CA 1
ATOM 1766 C C . ALA A 1 236 ? 11.961 -3.676 -2.748 1 97 236 ALA A C 1
ATOM 1768 O O . ALA A 1 236 ? 11.516 -3.369 -1.639 1 97 236 ALA A O 1
ATOM 1769 N N . TYR A 1 237 ? 11.516 -3.088 -3.861 1 96.94 237 TYR A N 1
ATOM 1770 C CA . TYR A 1 237 ? 10.484 -2.057 -3.941 1 96.94 237 TYR A CA 1
ATOM 1771 C C . TYR A 1 237 ? 9.383 -2.459 -4.914 1 96.94 237 TYR A C 1
ATOM 1773 O O . TYR A 1 237 ? 9.617 -3.246 -5.836 1 96.94 237 TYR A O 1
ATOM 1781 N N . ALA A 1 238 ? 8.227 -2.002 -4.625 1 98.5 238 ALA A N 1
ATOM 1782 C CA . ALA A 1 238 ? 7.09 -2.248 -5.516 1 98.5 238 ALA A CA 1
ATOM 1783 C C . ALA A 1 238 ? 6.23 -0.998 -5.664 1 98.5 238 ALA A C 1
ATOM 1785 O O . ALA A 1 238 ? 6.078 -0.223 -4.719 1 98.5 238 ALA A O 1
ATOM 1786 N N . ASP A 1 239 ? 5.668 -0.796 -6.801 1 98.31 239 ASP A N 1
ATOM 1787 C CA . ASP A 1 239 ? 4.73 0.29 -7.078 1 98.31 239 ASP A CA 1
ATOM 1788 C C . ASP A 1 239 ? 3.91 0.004 -8.336 1 98.31 239 ASP A C 1
ATOM 1790 O O . ASP A 1 239 ? 4.07 -1.046 -8.961 1 98.31 239 ASP A O 1
ATOM 1794 N N . SER A 1 240 ? 2.971 0.902 -8.641 1 98.38 240 SER A N 1
ATOM 1795 C CA . SER A 1 240 ? 2.318 0.867 -9.953 1 98.38 240 SER A CA 1
ATOM 1796 C C . SER A 1 240 ? 3.166 1.564 -11.008 1 98.38 240 SER A C 1
ATOM 1798 O O . SER A 1 240 ? 4.09 2.309 -10.68 1 98.38 240 SER A O 1
ATOM 1800 N N . ALA A 1 241 ? 2.842 1.33 -12.266 1 97.5 241 ALA A N 1
ATOM 1801 C CA . ALA A 1 241 ? 3.568 1.922 -13.391 1 97.5 241 ALA A CA 1
ATOM 1802 C C . ALA A 1 241 ? 3.523 3.445 -13.328 1 97.5 241 ALA A C 1
ATOM 1804 O O . ALA A 1 241 ? 4.555 4.109 -13.469 1 97.5 241 ALA A O 1
ATOM 1805 N N . LEU A 1 242 ? 2.342 3.984 -13.094 1 97.81 242 LEU A N 1
ATOM 1806 C CA . LEU A 1 242 ? 2.191 5.434 -13.062 1 97.81 242 LEU A CA 1
ATOM 1807 C C . LEU A 1 242 ? 2.615 5.996 -11.711 1 97.81 242 LEU A C 1
ATOM 1809 O O . LEU A 1 242 ? 3.215 7.07 -11.641 1 97.81 242 LEU A O 1
ATOM 1813 N N . GLY A 1 243 ? 2.309 5.254 -10.641 1 97.19 243 GLY A N 1
ATOM 1814 C CA . GLY A 1 243 ? 2.648 5.715 -9.305 1 97.19 243 GLY A CA 1
ATOM 1815 C C . GLY A 1 243 ? 4.141 5.867 -9.086 1 97.19 243 GLY A C 1
ATOM 1816 O O . GLY A 1 243 ? 4.582 6.75 -8.344 1 97.19 243 GLY A O 1
ATOM 1817 N N . PHE A 1 244 ? 4.934 5.062 -9.805 1 97.19 244 PHE A N 1
ATOM 1818 C CA . PHE A 1 244 ? 6.383 5.016 -9.648 1 97.19 244 PHE A CA 1
ATOM 1819 C C . PHE A 1 244 ? 7.016 6.34 -10.055 1 97.19 244 PHE A C 1
ATOM 1821 O O . PHE A 1 244 ? 8.094 6.695 -9.578 1 97.19 244 PHE A O 1
ATOM 1828 N N . ARG A 1 245 ? 6.324 7.109 -10.844 1 94.75 245 ARG A N 1
ATOM 1829 C CA . ARG A 1 245 ? 6.836 8.359 -11.398 1 94.75 245 ARG A CA 1
ATOM 1830 C C . ARG A 1 245 ? 6.711 9.5 -10.391 1 94.75 245 ARG A C 1
ATOM 1832 O O . ARG A 1 245 ? 7.27 10.578 -10.594 1 94.75 245 ARG A O 1
ATOM 1839 N N . HIS A 1 246 ? 6.031 9.266 -9.312 1 94.56 246 HIS A N 1
ATOM 1840 C CA . HIS A 1 246 ? 5.691 10.328 -8.367 1 94.56 246 HIS A CA 1
ATOM 1841 C C . HIS A 1 246 ? 6.535 10.227 -7.102 1 94.56 246 HIS A C 1
ATOM 1843 O O . HIS A 1 246 ? 6.004 10.297 -5.992 1 94.56 246 HIS A O 1
ATOM 1849 N N . GLY A 1 247 ? 7.902 10.047 -7.355 1 92.44 247 GLY A N 1
ATOM 1850 C CA . GLY A 1 247 ? 8.812 10.055 -6.223 1 92.44 247 GLY A CA 1
ATOM 1851 C C . GLY A 1 247 ? 9.594 8.766 -6.078 1 92.44 247 GLY A C 1
ATOM 1852 O O . GLY A 1 247 ? 10.828 8.781 -6.059 1 92.44 247 GLY A O 1
ATOM 1853 N N . PRO A 1 248 ? 8.922 7.656 -6.016 1 94.31 248 PRO A N 1
ATOM 1854 C CA . PRO A 1 248 ? 9.586 6.375 -5.773 1 94.31 248 PRO A CA 1
ATOM 1855 C C . PRO A 1 248 ? 10.664 6.062 -6.816 1 94.31 248 PRO A C 1
ATOM 1857 O O . PRO A 1 248 ? 11.602 5.312 -6.535 1 94.31 248 PRO A O 1
ATOM 1860 N N . LYS A 1 249 ? 10.633 6.676 -8 1 95.19 249 LYS A N 1
ATOM 1861 C CA . LYS A 1 249 ? 11.633 6.469 -9.039 1 95.19 249 LYS A CA 1
ATOM 1862 C C . LYS A 1 249 ? 13.023 6.875 -8.555 1 95.19 249 LYS A C 1
ATOM 1864 O O . LYS A 1 249 ? 14.031 6.453 -9.125 1 95.19 249 LYS A O 1
ATOM 1869 N N . SER A 1 250 ? 13.078 7.645 -7.477 1 93 250 SER A N 1
ATOM 1870 C CA . SER A 1 250 ? 14.328 8.109 -6.883 1 93 250 SER A CA 1
ATOM 1871 C C . SER A 1 250 ? 15.172 6.941 -6.383 1 93 250 SER A C 1
ATOM 1873 O O . SER A 1 250 ? 16.375 7.094 -6.148 1 93 250 SER A O 1
ATOM 1875 N N . VAL A 1 251 ? 14.578 5.746 -6.238 1 94.94 251 VAL A N 1
ATOM 1876 C CA . VAL A 1 251 ? 15.258 4.6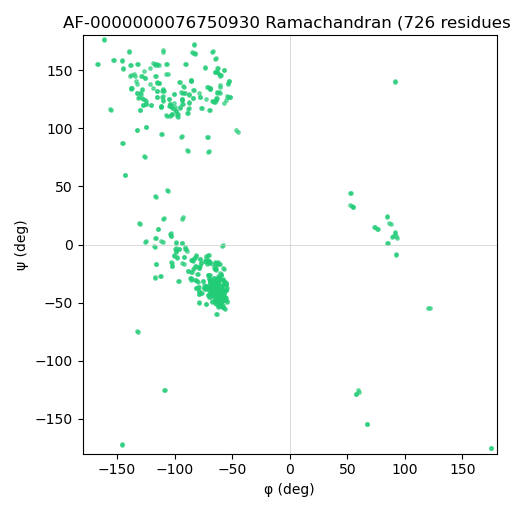02 -5.645 1 94.94 251 VAL A CA 1
ATOM 1877 C C . VAL A 1 251 ? 16.219 3.99 -6.66 1 94.94 251 VAL A C 1
ATOM 1879 O O . VAL A 1 251 ? 17.141 3.246 -6.293 1 94.94 251 VAL A O 1
ATOM 1882 N N . LEU A 1 252 ? 16.078 4.312 -7.93 1 95.38 252 LEU A N 1
ATOM 1883 C CA . LEU A 1 252 ? 16.844 3.684 -9 1 95.38 252 LEU A CA 1
ATOM 1884 C C . LEU A 1 252 ? 18.312 4.098 -8.93 1 95.38 252 LEU A C 1
ATOM 1886 O O . LEU A 1 252 ? 18.625 5.258 -8.648 1 95.38 252 LEU A O 1
ATOM 1890 N N . ASP A 1 253 ? 19.219 3.18 -9.062 1 93.88 253 ASP A N 1
ATOM 1891 C CA . ASP A 1 253 ? 20.641 3.436 -9.25 1 93.88 253 ASP A CA 1
ATOM 1892 C C . ASP A 1 253 ? 21.266 2.375 -10.156 1 93.88 253 ASP A C 1
ATOM 1894 O O . ASP A 1 253 ? 20.562 1.574 -10.766 1 93.88 253 ASP A O 1
ATOM 1898 N N . ALA A 1 254 ? 22.578 2.352 -10.312 1 94.81 254 ALA A N 1
ATOM 1899 C CA . ALA A 1 254 ? 23.281 1.507 -11.281 1 94.81 254 ALA A CA 1
ATOM 1900 C C . ALA A 1 254 ? 23.203 0.038 -10.875 1 94.81 254 ALA A C 1
ATOM 1902 O O . ALA A 1 254 ? 23.453 -0.851 -11.695 1 94.81 254 ALA A O 1
ATOM 1903 N N . LYS A 1 255 ? 22.844 -0.255 -9.664 1 96.75 255 LYS A N 1
ATOM 1904 C CA . LYS A 1 255 ? 22.781 -1.623 -9.156 1 96.75 255 LYS A CA 1
ATOM 1905 C C . LYS A 1 255 ? 21.344 -2.078 -8.953 1 96.75 255 LYS A C 1
ATOM 1907 O O . LYS A 1 255 ? 21.078 -2.967 -8.141 1 96.75 255 LYS A O 1
ATOM 1912 N N . THR A 1 256 ? 20.438 -1.423 -9.68 1 98.06 256 THR A N 1
ATOM 1913 C CA . THR A 1 256 ? 19.031 -1.77 -9.57 1 98.06 256 THR A CA 1
ATOM 1914 C C . THR A 1 256 ? 18.594 -2.648 -10.742 1 98.06 256 THR A C 1
ATOM 1916 O O . THR A 1 256 ? 18.891 -2.34 -11.898 1 98.06 256 THR A O 1
ATOM 1919 N N . LEU A 1 257 ? 17.953 -3.766 -10.461 1 98.88 257 LEU A N 1
ATOM 1920 C CA . LEU A 1 257 ? 17.188 -4.531 -11.43 1 98.88 257 LEU A CA 1
ATOM 1921 C C . LEU A 1 257 ? 15.719 -4.133 -11.398 1 98.88 257 LEU A C 1
ATOM 1923 O O . LEU A 1 257 ? 15.125 -4.035 -10.32 1 98.88 257 LEU A O 1
ATOM 1927 N N . ALA A 1 258 ? 15.141 -3.863 -12.531 1 98.88 258 ALA A N 1
ATOM 1928 C CA . ALA A 1 258 ? 13.711 -3.566 -12.609 1 98.88 258 ALA A CA 1
ATOM 1929 C C . ALA A 1 258 ? 12.953 -4.691 -13.305 1 98.88 258 ALA A C 1
ATOM 1931 O O . ALA A 1 258 ? 13.398 -5.211 -14.328 1 98.88 258 ALA A O 1
ATOM 1932 N N . VAL A 1 259 ? 11.836 -5.121 -12.734 1 98.94 259 VAL A N 1
ATOM 1933 C CA . VAL A 1 259 ? 10.922 -6.09 -13.336 1 98.94 259 VAL A CA 1
ATOM 1934 C C . VAL A 1 259 ? 9.539 -5.469 -13.5 1 98.94 259 VAL A C 1
ATOM 1936 O O . VAL A 1 259 ? 8.922 -5.051 -12.516 1 98.94 259 VAL A O 1
ATOM 1939 N N . VAL A 1 260 ? 9.047 -5.383 -14.703 1 98.94 260 VAL A N 1
ATOM 1940 C CA . VAL A 1 260 ? 7.758 -4.766 -14.984 1 98.94 260 VAL A CA 1
ATOM 1941 C C . VAL A 1 260 ? 6.762 -5.828 -15.438 1 98.94 260 VAL A C 1
ATOM 1943 O O . VAL A 1 260 ? 7.004 -6.535 -16.422 1 98.94 260 VAL A O 1
ATOM 1946 N N . TYR A 1 261 ? 5.68 -5.992 -14.703 1 98.94 261 TYR A N 1
ATOM 1947 C CA . TYR A 1 261 ? 4.559 -6.816 -15.141 1 98.94 261 TYR A CA 1
ATOM 1948 C C . TYR A 1 261 ? 3.625 -6.031 -16.047 1 98.94 261 TYR A C 1
ATOM 1950 O O . TYR A 1 261 ? 3.121 -4.973 -15.672 1 98.94 261 TYR A O 1
ATOM 1958 N N . VAL A 1 262 ? 3.367 -6.566 -17.203 1 98.81 262 VAL A N 1
ATOM 1959 C CA . VAL A 1 262 ? 2.551 -5.852 -18.188 1 98.81 262 VAL A CA 1
ATOM 1960 C C . VAL A 1 262 ? 1.156 -6.469 -18.234 1 98.81 262 VAL A C 1
ATOM 1962 O O . VAL A 1 262 ? 1.015 -7.676 -18.453 1 98.81 262 VAL A O 1
ATOM 1965 N N . SER A 1 263 ? 0.162 -5.621 -18.047 1 98.31 263 SER A N 1
ATOM 1966 C CA . SER A 1 263 ? -1.234 -6.031 -18.156 1 98.31 263 SER A CA 1
ATOM 1967 C C . SER A 1 263 ? -1.568 -6.5 -19.578 1 98.31 263 SER A C 1
ATOM 1969 O O . SER A 1 263 ? -0.958 -6.043 -20.547 1 98.31 263 SER A O 1
ATOM 1971 N N . ASP A 1 264 ? -2.527 -7.383 -19.656 1 96.94 264 ASP A N 1
ATOM 1972 C CA . ASP A 1 264 ? -2.984 -7.762 -20.984 1 96.94 264 ASP A CA 1
ATOM 1973 C C . ASP A 1 264 ? -4.219 -6.961 -21.391 1 96.94 264 ASP A C 1
ATOM 1975 O O . ASP A 1 264 ? -4.754 -7.145 -22.484 1 96.94 264 ASP A O 1
ATOM 1979 N N . ASP A 1 265 ? -4.754 -6.117 -20.484 1 96.19 265 ASP A N 1
ATOM 1980 C CA . ASP A 1 265 ? -5.766 -5.141 -20.875 1 96.19 265 ASP A CA 1
ATOM 1981 C C . ASP A 1 265 ? -5.199 -4.137 -21.875 1 96.19 265 ASP A C 1
ATOM 1983 O O . ASP A 1 265 ? -4.168 -3.51 -21.625 1 96.19 265 ASP A O 1
ATOM 1987 N N . PRO A 1 266 ? -5.852 -3.967 -23.016 1 95.19 266 PRO A N 1
ATOM 1988 C CA . PRO A 1 266 ? -5.285 -3.154 -24.094 1 95.19 266 PRO A CA 1
ATOM 1989 C C . PRO A 1 266 ? -5.074 -1.697 -23.688 1 95.19 266 PRO A C 1
ATOM 1991 O O . PRO A 1 266 ? -4.18 -1.029 -24.219 1 95.19 266 PRO A O 1
ATOM 1994 N N . TYR A 1 267 ? -5.871 -1.181 -22.812 1 96.88 267 TYR A N 1
ATOM 1995 C CA . TYR A 1 267 ? -5.742 0.193 -22.344 1 96.88 267 TYR A CA 1
ATOM 1996 C C . TYR A 1 267 ? -4.629 0.31 -21.312 1 96.88 267 TYR A C 1
ATOM 1998 O O . TYR A 1 267 ? -3.717 1.128 -21.453 1 96.88 267 TYR A O 1
ATOM 2006 N N . THR A 1 268 ? -4.648 -0.535 -20.344 1 97.56 268 THR A N 1
ATOM 2007 C CA . THR A 1 268 ? -3.715 -0.5 -19.219 1 97.56 268 THR A CA 1
ATOM 2008 C C . THR A 1 268 ? -2.295 -0.809 -19.688 1 97.56 268 THR A C 1
ATOM 2010 O O . THR A 1 268 ? -1.333 -0.207 -19.203 1 97.56 268 THR A O 1
ATOM 2013 N N . ARG A 1 269 ? -2.15 -1.693 -20.625 1 97.38 269 ARG A N 1
ATOM 2014 C CA . ARG A 1 269 ? -0.843 -2.178 -21.062 1 97.38 269 ARG A CA 1
ATOM 2015 C C . ARG A 1 269 ? -0.001 -1.043 -21.625 1 97.38 269 ARG A C 1
ATOM 2017 O O . ARG A 1 269 ? 1.23 -1.093 -21.594 1 97.38 269 ARG A O 1
ATOM 2024 N N . ARG A 1 270 ? -0.666 -0.018 -22.172 1 97.38 270 ARG A N 1
ATOM 2025 C CA . ARG A 1 270 ? 0.062 1.103 -22.766 1 97.38 270 ARG A CA 1
ATOM 2026 C C . ARG A 1 270 ? 0.884 1.835 -21.703 1 97.38 270 ARG A C 1
ATOM 2028 O O . ARG A 1 270 ? 2.025 2.225 -21.969 1 97.38 270 ARG A O 1
ATOM 2035 N N . TYR A 1 271 ? 0.303 2.002 -20.516 1 98.06 271 TYR A N 1
ATOM 2036 C CA . TYR A 1 271 ? 1.018 2.654 -19.422 1 98.06 271 TYR A CA 1
ATOM 2037 C C . TYR A 1 271 ? 2.162 1.781 -18.922 1 98.06 271 TYR A C 1
ATOM 2039 O O . TYR A 1 271 ? 3.246 2.285 -18.609 1 98.06 271 TYR A O 1
ATOM 2047 N N . ASP A 1 272 ? 1.916 0.475 -18.844 1 98.62 272 ASP A N 1
ATOM 2048 C CA . ASP A 1 272 ? 2.957 -0.455 -18.422 1 98.62 272 ASP A CA 1
ATOM 2049 C C . ASP A 1 272 ? 4.117 -0.474 -19.406 1 98.62 272 ASP A C 1
ATOM 2051 O O . ASP A 1 272 ? 5.285 -0.489 -19 1 98.62 272 ASP A O 1
ATOM 2055 N N . GLU A 1 273 ? 3.791 -0.465 -20.672 1 98.56 273 GLU A N 1
ATOM 2056 C CA . GLU A 1 273 ? 4.828 -0.441 -21.688 1 98.56 273 GLU A CA 1
ATOM 2057 C C . GLU A 1 273 ? 5.621 0.862 -21.641 1 98.56 273 GLU A C 1
ATOM 2059 O O . GLU A 1 273 ? 6.84 0.86 -21.828 1 98.56 273 GLU A O 1
ATOM 2064 N N . ASP A 1 274 ? 4.938 1.989 -21.406 1 98.06 274 ASP A N 1
ATOM 2065 C CA . ASP A 1 274 ? 5.609 3.279 -21.297 1 98.06 274 ASP A CA 1
ATOM 2066 C C . ASP A 1 274 ? 6.684 3.238 -20.203 1 98.06 274 ASP A C 1
ATOM 2068 O O . ASP A 1 274 ? 7.82 3.666 -20.438 1 98.06 274 ASP A O 1
ATOM 2072 N N . ILE A 1 275 ? 6.367 2.699 -19.016 1 97.94 275 ILE A N 1
ATOM 2073 C CA . ILE A 1 275 ? 7.309 2.732 -17.906 1 97.94 275 ILE A CA 1
ATOM 2074 C C . ILE A 1 275 ? 8.445 1.741 -18.156 1 97.94 275 ILE A C 1
ATOM 2076 O O . ILE A 1 275 ? 9.586 1.985 -17.766 1 97.94 275 ILE A O 1
ATOM 2080 N N . ALA A 1 276 ? 8.117 0.612 -18.781 1 98.56 276 ALA A N 1
ATOM 2081 C CA . ALA A 1 276 ? 9.164 -0.342 -19.141 1 98.56 276 ALA A CA 1
ATOM 2082 C C . ALA A 1 276 ? 10.203 0.299 -20.047 1 98.56 276 ALA A C 1
ATOM 2084 O O . ALA A 1 276 ? 11.414 0.167 -19.812 1 98.56 276 ALA A O 1
ATOM 2085 N N . LEU A 1 277 ? 9.75 1.006 -21.031 1 98.12 277 LEU A N 1
ATOM 2086 C CA . LEU A 1 277 ? 10.641 1.651 -22 1 98.12 277 LEU A CA 1
ATOM 2087 C C . LEU A 1 277 ? 11.43 2.771 -21.328 1 98.12 277 LEU A C 1
ATOM 2089 O O . LEU A 1 277 ? 12.617 2.943 -21.609 1 98.12 277 LEU A O 1
ATOM 2093 N N . GLU A 1 278 ? 10.773 3.482 -20.5 1 96.31 278 GLU A N 1
ATOM 2094 C CA . GLU A 1 278 ? 11.453 4.535 -19.75 1 96.31 278 GLU A CA 1
ATOM 2095 C C . GLU A 1 278 ? 12.57 3.961 -18.891 1 96.31 278 GLU A C 1
ATOM 2097 O O . GLU A 1 278 ? 13.672 4.52 -18.828 1 96.31 278 GLU A O 1
ATOM 2102 N N . LEU A 1 279 ? 12.32 2.848 -18.203 1 97.44 279 LEU A N 1
ATOM 2103 C CA . LEU A 1 279 ? 13.312 2.217 -17.344 1 97.44 279 LEU A CA 1
ATOM 2104 C C . LEU A 1 279 ? 14.477 1.661 -18.156 1 97.44 279 LEU A C 1
ATOM 2106 O O . LEU A 1 279 ? 15.625 1.721 -17.734 1 97.44 279 LEU A O 1
ATOM 2110 N N . ARG A 1 280 ? 14.188 1.106 -19.344 1 98.06 280 ARG A N 1
ATOM 2111 C CA . ARG A 1 280 ? 15.25 0.632 -20.219 1 98.06 280 ARG A CA 1
ATOM 2112 C C . ARG A 1 280 ? 16.188 1.769 -20.594 1 98.06 280 ARG A C 1
ATOM 2114 O O . ARG A 1 280 ? 17.406 1.57 -20.688 1 98.06 280 ARG A O 1
ATOM 2121 N N . SER A 1 281 ? 15.602 2.904 -20.812 1 95.19 281 SER A N 1
ATOM 2122 C CA . SER A 1 281 ? 16.406 4.07 -21.156 1 95.19 281 SER A CA 1
ATOM 2123 C C . SER A 1 281 ? 17.219 4.547 -19.953 1 95.19 281 SER A C 1
ATOM 2125 O O . SER A 1 281 ? 18.375 4.941 -20.094 1 95.19 281 SER A O 1
ATOM 2127 N N . ALA A 1 282 ? 16.688 4.52 -18.812 1 93.5 282 ALA A N 1
ATOM 2128 C CA . ALA A 1 282 ? 17.297 5.078 -17.609 1 93.5 282 ALA A CA 1
ATOM 2129 C C . ALA A 1 282 ? 18.359 4.129 -17.047 1 93.5 282 ALA A C 1
ATOM 2131 O O . ALA A 1 282 ? 19.422 4.566 -16.609 1 93.5 282 ALA A O 1
ATOM 2132 N N . LEU A 1 283 ? 18.078 2.809 -17.016 1 96.31 283 LEU A N 1
ATOM 2133 C CA . LEU A 1 283 ? 18.922 1.828 -16.344 1 96.31 283 LEU A CA 1
ATOM 2134 C C . LEU A 1 283 ? 19.781 1.061 -17.344 1 96.31 283 LEU A C 1
ATOM 2136 O O . LEU A 1 283 ? 20.781 0.45 -16.984 1 96.31 283 LEU A O 1
ATOM 2140 N N . GLY A 1 284 ? 19.422 1.071 -18.625 1 97.06 284 GLY A N 1
ATOM 2141 C CA . GLY A 1 284 ? 19.938 0.148 -19.625 1 97.06 284 GLY A CA 1
ATOM 2142 C C . GLY A 1 284 ? 19.094 -1.103 -19.781 1 97.06 284 GLY A C 1
ATOM 2143 O O . GLY A 1 284 ? 18.594 -1.646 -18.797 1 97.06 284 GLY A O 1
ATOM 2144 N N . PRO A 1 285 ? 18.922 -1.558 -20.953 1 96.94 285 PRO A N 1
ATOM 2145 C CA . PRO A 1 285 ? 18.016 -2.68 -21.219 1 96.94 285 PRO A CA 1
ATOM 2146 C C . PRO A 1 285 ? 18.406 -3.949 -20.469 1 96.94 285 PRO A C 1
ATOM 2148 O O . PRO A 1 285 ? 17.547 -4.77 -20.141 1 96.94 285 PRO A O 1
ATOM 2151 N N . ASP A 1 286 ? 19.688 -4.094 -20.141 1 97 286 ASP A N 1
ATOM 2152 C CA . ASP A 1 286 ? 20.172 -5.301 -19.484 1 97 286 ASP A CA 1
ATOM 2153 C C . ASP A 1 286 ? 19.688 -5.355 -18.031 1 97 286 ASP A C 1
ATOM 2155 O O . ASP A 1 286 ? 19.734 -6.414 -17.391 1 97 286 ASP A O 1
ATOM 2159 N N . HIS A 1 287 ? 19.219 -4.184 -17.484 1 98.31 287 HIS A N 1
ATOM 2160 C CA . HIS A 1 287 ? 18.828 -4.098 -16.078 1 98.31 287 HIS A CA 1
ATOM 2161 C C . HIS A 1 287 ? 17.297 -4.113 -15.945 1 98.31 287 HIS A C 1
ATOM 2163 O O . HIS A 1 287 ? 16.766 -3.814 -14.875 1 98.31 287 HIS A O 1
ATOM 2169 N N . VAL A 1 288 ? 16.594 -4.402 -17.078 1 98.75 288 VAL A N 1
ATOM 2170 C CA . VAL A 1 288 ? 15.141 -4.383 -17.062 1 98.75 288 VAL A CA 1
ATOM 2171 C C . VAL A 1 288 ? 14.602 -5.695 -17.625 1 98.75 288 VAL A C 1
ATOM 2173 O O . VAL A 1 288 ? 15.008 -6.133 -18.703 1 98.75 288 VAL A O 1
ATOM 2176 N N . ARG A 1 289 ? 13.781 -6.352 -16.906 1 98.88 289 ARG A N 1
ATOM 2177 C CA . ARG A 1 289 ? 12.992 -7.477 -17.406 1 98.88 289 ARG A CA 1
ATOM 2178 C C . ARG A 1 289 ? 11.5 -7.133 -17.422 1 98.88 289 ARG A C 1
ATOM 2180 O O . ARG A 1 289 ? 11.008 -6.453 -16.531 1 98.88 289 ARG A O 1
ATOM 2187 N N . VAL A 1 290 ? 10.875 -7.539 -18.438 1 98.88 290 VAL A N 1
ATOM 2188 C CA . VAL A 1 290 ? 9.43 -7.383 -18.594 1 98.88 290 VAL A CA 1
ATOM 2189 C C . VAL A 1 290 ? 8.758 -8.75 -18.625 1 98.88 290 VAL A C 1
ATOM 2191 O O . VAL A 1 290 ? 9.266 -9.68 -19.25 1 98.88 290 VAL A O 1
ATOM 2194 N N . VAL A 1 291 ? 7.707 -8.984 -17.891 1 98.88 291 VAL A N 1
ATOM 2195 C CA . VAL A 1 291 ? 6.887 -10.188 -17.938 1 98.88 291 VAL A CA 1
ATOM 2196 C C . VAL A 1 291 ? 5.523 -9.859 -18.547 1 98.88 291 VAL A C 1
ATOM 2198 O O . VAL A 1 291 ? 4.82 -8.969 -18.062 1 98.88 291 VAL A O 1
ATOM 2201 N N . ALA A 1 292 ? 5.137 -10.547 -19.609 1 98.56 292 ALA A N 1
ATOM 2202 C CA . ALA A 1 292 ? 3.934 -10.164 -20.344 1 98.56 292 ALA A CA 1
ATOM 2203 C C . ALA A 1 292 ? 3.201 -11.398 -20.875 1 98.56 292 ALA A C 1
ATOM 2205 O O . ALA A 1 292 ? 3.822 -12.43 -21.141 1 98.56 292 ALA A O 1
ATOM 2206 N N . GLY A 1 293 ? 1.888 -11.266 -21 1 97.75 293 GLY A N 1
ATOM 2207 C CA . GLY A 1 293 ? 1.046 -12.375 -21.422 1 97.75 293 GLY A CA 1
ATOM 2208 C C . GLY A 1 293 ? 0.959 -12.531 -22.922 1 97.75 293 GLY A C 1
ATOM 2209 O O . GLY A 1 293 ? 0.459 -13.547 -23.422 1 97.75 293 GLY A O 1
ATOM 2210 N N . ARG A 1 294 ? 1.411 -11.523 -23.641 1 96.06 294 ARG A N 1
ATOM 2211 C CA . ARG A 1 294 ? 1.408 -11.594 -25.094 1 96.06 294 ARG A CA 1
ATOM 2212 C C . ARG A 1 294 ? 2.506 -10.719 -25.688 1 96.06 294 ARG A C 1
ATOM 2214 O O . ARG A 1 294 ? 2.936 -9.742 -25.062 1 96.06 294 ARG A O 1
ATOM 2221 N N . PRO A 1 295 ? 2.879 -11.008 -26.891 1 95.25 295 PRO A N 1
ATOM 2222 C CA . PRO A 1 295 ? 3.932 -10.219 -27.547 1 95.25 295 PRO A CA 1
ATOM 2223 C C . PRO A 1 295 ? 3.531 -8.766 -27.75 1 95.25 295 PRO A C 1
ATOM 2225 O O . PRO A 1 295 ? 2.346 -8.461 -27.922 1 95.25 295 PRO A O 1
ATOM 2228 N N . SER A 1 296 ? 4.465 -7.934 -27.703 1 95.81 296 SER A N 1
ATOM 2229 C CA . SER A 1 296 ? 4.328 -6.496 -27.922 1 95.81 296 SER A CA 1
ATOM 2230 C C . SER A 1 296 ? 5.383 -5.992 -28.906 1 95.81 296 SER A C 1
ATOM 2232 O O . SER A 1 296 ? 6.578 -6.203 -28.703 1 95.81 296 SER A O 1
ATOM 2234 N N . GLU A 1 297 ? 4.984 -5.34 -29.922 1 96.25 297 GLU A N 1
ATOM 2235 C CA . GLU A 1 297 ? 5.926 -4.75 -30.875 1 96.25 297 GLU A CA 1
ATOM 2236 C C . GLU A 1 297 ? 6.777 -3.674 -30.203 1 96.25 297 GLU A C 1
ATOM 2238 O O . GLU A 1 297 ? 7.965 -3.539 -30.516 1 96.25 297 GLU A O 1
ATOM 2243 N N . ARG A 1 298 ? 6.223 -2.973 -29.312 1 96.38 298 ARG A N 1
ATOM 2244 C CA . ARG A 1 298 ? 6.902 -1.87 -28.641 1 96.38 298 ARG A CA 1
ATOM 2245 C C . ARG A 1 298 ? 8.023 -2.383 -27.75 1 96.38 298 ARG A C 1
ATOM 2247 O O . ARG A 1 298 ? 9.086 -1.764 -27.656 1 96.38 298 ARG A O 1
ATOM 2254 N N . LEU A 1 299 ? 7.797 -3.51 -27.078 1 97.56 299 LEU A N 1
ATOM 2255 C CA . LEU A 1 299 ? 8.727 -4.02 -26.078 1 97.56 299 LEU A CA 1
ATOM 2256 C C . LEU A 1 299 ? 9.781 -4.918 -26.719 1 97.56 299 LEU A C 1
ATOM 2258 O O . LEU A 1 299 ? 10.875 -5.078 -26.188 1 97.56 299 LEU A O 1
ATOM 2262 N N . GLY A 1 300 ? 9.453 -5.477 -27.906 1 97.38 300 GLY A N 1
ATOM 2263 C CA . GLY A 1 300 ? 10.336 -6.457 -28.516 1 97.38 300 GLY A CA 1
ATOM 2264 C C . GLY A 1 300 ? 10.414 -7.754 -27.734 1 97.38 300 GLY A C 1
ATOM 2265 O O . GLY A 1 300 ? 9.453 -8.148 -27.078 1 97.38 300 GLY A O 1
ATOM 2266 N N . THR A 1 301 ? 11.617 -8.469 -27.922 1 96 301 THR A N 1
ATOM 2267 C CA . THR A 1 301 ? 11.742 -9.781 -27.297 1 96 301 THR A CA 1
ATOM 2268 C C . THR A 1 301 ? 12.883 -9.781 -26.266 1 96 301 THR A C 1
ATOM 2270 O O . THR A 1 301 ? 12.867 -10.57 -25.328 1 96 301 THR A O 1
ATOM 2273 N N . ALA A 1 302 ? 13.891 -8.977 -26.453 1 95.81 302 ALA A N 1
ATOM 2274 C CA . ALA A 1 302 ? 15.039 -8.953 -25.547 1 95.81 302 ALA A CA 1
ATOM 2275 C C . ALA A 1 302 ? 14.633 -8.5 -24.141 1 95.81 302 ALA A C 1
ATOM 2277 O O . ALA A 1 302 ? 14.008 -7.449 -23.984 1 95.81 302 ALA A O 1
ATOM 2278 N N . GLY A 1 303 ? 14.922 -9.289 -23.203 1 97.38 303 GLY A N 1
ATOM 2279 C CA . GLY A 1 303 ? 14.625 -8.945 -21.828 1 97.38 303 GLY A CA 1
ATOM 2280 C C . GLY A 1 303 ? 13.156 -9.102 -21.469 1 97.38 303 GLY A C 1
ATOM 2281 O O . GLY A 1 303 ? 12.703 -8.578 -20.453 1 97.38 303 GLY A O 1
ATOM 2282 N N . VAL A 1 304 ? 12.391 -9.773 -22.312 1 98.25 304 VAL A N 1
ATOM 2283 C CA . VAL A 1 304 ? 10.969 -9.961 -22.047 1 98.25 304 VAL A CA 1
ATOM 2284 C C . VAL A 1 304 ? 10.672 -11.438 -21.844 1 98.25 304 VAL A C 1
ATOM 2286 O O . VAL A 1 304 ? 11.086 -12.281 -22.641 1 98.25 304 VAL A O 1
ATOM 2289 N N . TRP A 1 305 ? 10.031 -11.766 -20.734 1 98.44 305 TRP A N 1
ATOM 2290 C CA . TRP A 1 305 ? 9.523 -13.094 -20.422 1 98.44 305 TRP A CA 1
ATOM 2291 C C . TRP A 1 305 ? 8.055 -13.219 -20.828 1 98.44 305 TRP A C 1
ATOM 2293 O O . TRP A 1 305 ? 7.156 -12.953 -20.031 1 98.44 305 TRP A O 1
ATOM 2303 N N . TYR A 1 306 ? 7.797 -13.695 -22.047 1 97.75 306 TYR A N 1
ATOM 2304 C CA . TYR A 1 306 ? 6.43 -13.844 -22.531 1 97.75 306 TYR A CA 1
ATOM 2305 C C . TYR A 1 306 ? 5.816 -15.156 -22.047 1 97.75 306 TYR A C 1
ATOM 2307 O O . TYR A 1 306 ? 6.473 -16.203 -22.078 1 97.75 306 TYR A O 1
ATOM 2315 N N . VAL A 1 307 ? 4.629 -15.062 -21.562 1 97.69 307 VAL A N 1
ATOM 2316 C CA . VAL A 1 307 ? 3.834 -16.25 -21.234 1 97.69 307 VAL A CA 1
ATOM 2317 C C . VAL A 1 307 ? 3.061 -16.703 -22.469 1 97.69 307 VAL A C 1
ATOM 2319 O O . VAL A 1 307 ? 2.193 -15.984 -22.969 1 97.69 307 VAL A O 1
ATOM 2322 N N . ASP A 1 308 ? 3.328 -17.875 -22.938 1 95.44 308 ASP A N 1
ATOM 2323 C CA . ASP A 1 308 ? 2.643 -18.391 -24.109 1 95.44 308 ASP A CA 1
ATOM 2324 C C . ASP A 1 308 ? 1.326 -19.062 -23.734 1 95.44 308 ASP A C 1
ATOM 2326 O O . ASP A 1 308 ? 1.239 -19.719 -22.688 1 95.44 308 ASP A O 1
ATOM 2330 N N . GLY A 1 309 ? 0.324 -18.859 -24.547 1 95 309 GLY A N 1
ATOM 2331 C CA . GLY A 1 309 ? -0.9 -19.625 -24.453 1 95 309 GLY A CA 1
ATOM 2332 C C . GLY A 1 309 ? -1.957 -18.969 -23.578 1 95 309 GLY A C 1
ATOM 2333 O O . GLY A 1 309 ? -3.033 -19.531 -23.375 1 95 309 GLY A O 1
ATOM 2334 N N . LEU A 1 310 ? -1.737 -17.688 -23.094 1 96 310 LEU A N 1
ATOM 2335 C CA . LEU A 1 310 ? -2.705 -17.094 -22.188 1 96 310 LEU A CA 1
ATOM 2336 C C . LEU A 1 310 ? -3.09 -15.688 -22.641 1 96 310 LEU A C 1
ATOM 2338 O O . LEU A 1 310 ? -3.562 -14.875 -21.844 1 96 310 LEU A O 1
ATOM 2342 N N . ALA A 1 311 ? -2.805 -15.43 -23.922 1 93.12 311 ALA A N 1
ATOM 2343 C CA . ALA A 1 311 ? -3.139 -14.109 -24.453 1 93.12 311 ALA A CA 1
ATOM 2344 C C . ALA A 1 311 ? -4.609 -13.773 -24.203 1 93.12 311 ALA A C 1
ATOM 2346 O O . ALA A 1 311 ? -5.488 -14.602 -24.469 1 93.12 311 ALA A O 1
ATOM 2347 N N . GLY A 1 312 ? -4.875 -12.664 -23.625 1 91.38 312 GLY A N 1
ATOM 2348 C CA . GLY A 1 312 ? -6.242 -12.211 -23.406 1 91.38 312 GLY A CA 1
ATOM 2349 C C . GLY A 1 312 ? -6.793 -12.625 -22.047 1 91.38 312 GLY A C 1
ATOM 2350 O O . GLY A 1 312 ? -7.879 -12.188 -21.656 1 91.38 312 GLY A O 1
ATOM 2351 N N . ALA A 1 313 ? -6.07 -13.477 -21.281 1 95.31 313 ALA A N 1
ATOM 2352 C CA . ALA A 1 313 ? -6.523 -13.852 -19.953 1 95.31 313 ALA A CA 1
ATOM 2353 C C . ALA A 1 313 ? -6.543 -12.656 -19.016 1 95.31 313 ALA A C 1
ATOM 2355 O O . ALA A 1 313 ? -5.766 -11.711 -19.188 1 95.31 313 ALA A O 1
ATOM 2356 N N . PRO A 1 314 ? -7.465 -12.641 -18.047 1 96.69 314 PRO A N 1
ATOM 2357 C CA . PRO A 1 314 ? -7.434 -11.578 -17.047 1 96.69 314 PRO A CA 1
ATOM 2358 C C . PRO A 1 314 ? -6.105 -11.516 -16.297 1 96.69 314 PRO A C 1
ATOM 2360 O O . PRO A 1 314 ? -5.445 -12.539 -16.109 1 96.69 314 PRO A O 1
ATOM 2363 N N . ASP A 1 315 ? -5.777 -10.336 -15.883 1 97.88 315 ASP A N 1
ATOM 2364 C CA . ASP A 1 315 ? -4.5 -10.102 -15.211 1 97.88 315 ASP A CA 1
ATOM 2365 C C . ASP A 1 315 ? -4.359 -11 -13.984 1 97.88 315 ASP A C 1
ATOM 2367 O O . ASP A 1 315 ? -3.254 -11.43 -13.641 1 97.88 315 ASP A O 1
ATOM 2371 N N . VAL A 1 316 ? -5.469 -11.344 -13.289 1 98.12 316 VAL A N 1
ATOM 2372 C CA . VAL A 1 316 ? -5.426 -12.219 -12.117 1 98.12 316 VAL A CA 1
ATOM 2373 C C . VAL A 1 316 ? -4.898 -13.594 -12.531 1 98.12 316 VAL A C 1
ATOM 2375 O O . VAL A 1 316 ? -4.082 -14.188 -11.82 1 98.12 316 VAL A O 1
ATOM 2378 N N . VAL A 1 317 ? -5.352 -14.047 -13.664 1 98.25 317 VAL A N 1
ATOM 2379 C CA . VAL A 1 317 ? -4.914 -15.344 -14.164 1 98.25 317 VAL A CA 1
ATOM 2380 C C . VAL A 1 317 ? -3.459 -15.266 -14.617 1 98.25 317 VAL A C 1
ATOM 2382 O O . VAL A 1 317 ? -2.645 -16.125 -14.258 1 98.25 317 VAL A O 1
ATOM 2385 N N . LEU A 1 318 ? -3.104 -14.227 -15.305 1 98.38 318 LEU A N 1
ATOM 2386 C CA . LEU A 1 318 ? -1.747 -14.023 -15.797 1 98.38 318 LEU A CA 1
ATOM 2387 C C . LEU A 1 318 ? -0.764 -13.875 -14.641 1 98.38 318 LEU A C 1
ATOM 2389 O O . LEU A 1 318 ? 0.41 -14.234 -14.773 1 98.38 318 LEU A O 1
ATOM 2393 N N . SER A 1 319 ? -1.233 -13.352 -13.516 1 98.81 319 SER A N 1
ATOM 2394 C CA . SER A 1 319 ? -0.368 -13.117 -12.359 1 98.81 319 SER A CA 1
ATOM 2395 C C . SER A 1 319 ? 0.26 -14.414 -11.867 1 98.81 319 SER A C 1
ATOM 2397 O O . SER A 1 319 ? 1.336 -14.398 -11.266 1 98.81 319 SER A O 1
ATOM 2399 N N . LEU A 1 320 ? -0.385 -15.539 -12.133 1 98.81 320 LEU A N 1
ATOM 2400 C CA . LEU A 1 320 ? 0.066 -16.812 -11.586 1 98.81 320 LEU A CA 1
ATOM 2401 C C . LEU A 1 320 ? 1.34 -17.281 -12.273 1 98.81 320 LEU A C 1
ATOM 2403 O O . LEU A 1 320 ? 2.355 -17.531 -11.617 1 98.81 320 LEU A O 1
ATOM 2407 N N . PRO A 1 321 ? 1.411 -17.344 -13.617 1 98.75 321 PRO A N 1
ATOM 2408 C CA . PRO A 1 321 ? 2.713 -17.641 -14.219 1 98.75 321 PRO A CA 1
ATOM 2409 C C . PRO A 1 321 ? 3.734 -16.531 -13.984 1 98.75 321 PRO A C 1
ATOM 2411 O O . PRO A 1 321 ? 4.941 -16.797 -13.945 1 98.75 321 PRO A O 1
ATOM 2414 N N . PHE A 1 322 ? 3.322 -15.219 -13.836 1 98.88 322 PHE A N 1
ATOM 2415 C CA . PHE A 1 322 ? 4.234 -14.125 -13.531 1 98.88 322 PHE A CA 1
ATOM 2416 C C . PHE A 1 322 ? 4.949 -14.359 -12.211 1 98.88 322 PHE A C 1
ATOM 2418 O O . PHE A 1 322 ? 6.172 -14.242 -12.125 1 98.88 322 PHE A O 1
ATOM 2425 N N . VAL A 1 323 ? 4.18 -14.781 -11.203 1 98.81 323 VAL A N 1
ATOM 2426 C CA . VAL A 1 323 ? 4.727 -14.828 -9.852 1 98.81 323 VAL A CA 1
ATOM 2427 C C . VAL A 1 323 ? 5.672 -16.016 -9.719 1 98.81 323 VAL A C 1
ATOM 2429 O O . VAL A 1 323 ? 6.648 -15.961 -8.961 1 98.81 323 VAL A O 1
ATOM 2432 N N . VAL A 1 324 ? 5.438 -17.109 -10.438 1 98.62 324 VAL A N 1
ATOM 2433 C CA . VAL A 1 324 ? 6.305 -18.266 -10.289 1 98.62 324 VAL A CA 1
ATOM 2434 C C . VAL A 1 324 ? 7.715 -17.938 -10.766 1 98.62 324 VAL A C 1
ATOM 2436 O O . VAL A 1 324 ? 8.703 -18.406 -10.195 1 98.62 324 VAL A O 1
ATOM 2439 N N . VAL A 1 325 ? 7.844 -17.109 -11.773 1 98.38 325 VAL A N 1
ATOM 2440 C CA . VAL A 1 325 ? 9.164 -16.703 -12.242 1 98.38 325 VAL A CA 1
ATOM 2441 C C . VAL A 1 325 ? 9.797 -15.734 -11.242 1 98.38 325 VAL A C 1
ATOM 2443 O O . VAL A 1 325 ? 11.008 -15.766 -11.023 1 98.38 325 VAL A O 1
ATOM 2446 N N . ALA A 1 326 ? 8.992 -14.883 -10.688 1 98.75 326 ALA A N 1
ATOM 2447 C CA . ALA A 1 326 ? 9.492 -13.977 -9.664 1 98.75 326 ALA A CA 1
ATOM 2448 C C . ALA A 1 326 ? 10 -14.75 -8.445 1 98.75 326 ALA A C 1
ATOM 2450 O O . ALA A 1 326 ? 11.008 -14.375 -7.848 1 98.75 326 ALA A O 1
ATOM 2451 N N . GLN A 1 327 ? 9.25 -15.773 -8.047 1 98.88 327 GLN A N 1
ATOM 2452 C CA . GLN A 1 327 ? 9.68 -16.641 -6.953 1 98.88 327 GLN A CA 1
ATOM 2453 C C . GLN A 1 327 ? 11 -17.328 -7.285 1 98.88 327 GLN A C 1
ATOM 2455 O O . GLN A 1 327 ? 11.898 -17.406 -6.434 1 98.88 327 GLN A O 1
ATOM 2460 N N . GLN A 1 328 ? 11.109 -17.797 -8.508 1 98.81 328 GLN A N 1
ATOM 2461 C CA . GLN A 1 328 ? 12.359 -18.406 -8.961 1 98.81 328 GLN A CA 1
ATOM 2462 C C . GLN A 1 328 ? 13.508 -17.406 -8.906 1 98.81 328 GLN A C 1
ATOM 2464 O O . GLN A 1 328 ? 14.617 -17.75 -8.484 1 98.81 328 GLN A O 1
ATOM 2469 N N . LEU A 1 329 ? 13.281 -16.203 -9.352 1 98.88 329 LEU A N 1
ATOM 2470 C CA . LEU A 1 329 ? 14.289 -15.156 -9.297 1 98.88 329 LEU A CA 1
ATOM 2471 C C . LEU A 1 329 ? 14.742 -14.914 -7.863 1 98.88 329 LEU A C 1
ATOM 2473 O O . LEU A 1 329 ? 15.938 -14.82 -7.586 1 98.88 329 LEU A O 1
ATOM 2477 N N . ALA A 1 330 ? 13.789 -14.781 -6.941 1 98.81 330 ALA A N 1
ATOM 2478 C CA . ALA A 1 330 ? 14.109 -14.57 -5.531 1 98.81 330 ALA A CA 1
ATOM 2479 C C . ALA A 1 330 ? 14.953 -15.719 -4.98 1 98.81 330 ALA A C 1
ATOM 2481 O O . ALA A 1 330 ? 15.914 -15.492 -4.238 1 98.81 330 ALA A O 1
ATOM 2482 N N . LEU A 1 331 ? 14.555 -16.969 -5.348 1 98.69 331 LEU A N 1
ATOM 2483 C CA . LEU A 1 331 ? 15.305 -18.141 -4.941 1 98.69 331 LEU A CA 1
ATOM 2484 C C . LEU A 1 331 ? 16.75 -18.062 -5.43 1 98.69 331 LEU A C 1
ATOM 2486 O O . LEU A 1 331 ? 17.688 -18.359 -4.68 1 98.69 331 LEU A O 1
ATOM 2490 N N . ARG A 1 332 ? 16.953 -17.641 -6.691 1 98.69 332 ARG A N 1
ATOM 2491 C CA . ARG A 1 332 ? 18.281 -17.562 -7.273 1 98.69 332 ARG A CA 1
ATOM 2492 C C . ARG A 1 332 ? 19.125 -16.5 -6.562 1 98.69 332 ARG A C 1
ATOM 2494 O O . ARG A 1 332 ? 20.312 -16.703 -6.32 1 98.69 332 ARG A O 1
ATOM 2501 N N . PHE A 1 333 ? 18.516 -15.367 -6.23 1 98.69 333 PHE A N 1
ATOM 2502 C CA . PHE A 1 333 ? 19.234 -14.336 -5.484 1 98.69 333 PHE A CA 1
ATOM 2503 C C . PHE A 1 333 ? 19.625 -14.852 -4.105 1 98.69 333 PHE A C 1
ATOM 2505 O O . PHE A 1 333 ? 20.75 -14.617 -3.65 1 98.69 333 PHE A O 1
ATOM 2512 N N . SER A 1 334 ? 18.703 -15.523 -3.434 1 98.31 334 SER A N 1
ATOM 2513 C CA . SER A 1 334 ? 18.984 -16.094 -2.121 1 98.31 334 SER A CA 1
ATOM 2514 C C . SER A 1 334 ? 20.219 -17 -2.168 1 98.31 334 SER A C 1
ATOM 2516 O O . SER A 1 334 ? 21.141 -16.844 -1.367 1 98.31 334 SER A O 1
ATOM 2518 N N . LEU A 1 335 ? 20.25 -17.906 -3.146 1 98 335 LEU A N 1
ATOM 2519 C CA . LEU A 1 335 ? 21.328 -18.875 -3.291 1 98 335 LEU A CA 1
ATOM 2520 C C . LEU A 1 335 ? 22.625 -18.188 -3.676 1 98 335 LEU A C 1
ATOM 2522 O O . LEU A 1 335 ? 23.688 -18.531 -3.154 1 98 335 LEU A O 1
ATOM 2526 N N . ALA A 1 336 ? 22.562 -17.234 -4.574 1 97.75 336 ALA A N 1
ATOM 2527 C CA . ALA A 1 336 ? 23.75 -16.516 -5.02 1 97.75 336 ALA A CA 1
ATOM 2528 C C . ALA A 1 336 ? 24.406 -15.773 -3.857 1 97.75 336 ALA A C 1
ATOM 2530 O O . ALA A 1 336 ? 25.625 -15.609 -3.828 1 97.75 336 ALA A O 1
ATOM 2531 N N . LEU A 1 337 ? 23.641 -15.344 -2.869 1 97.19 337 LEU A N 1
ATOM 2532 C CA . LEU A 1 337 ? 24.141 -14.594 -1.726 1 97.19 337 LEU A CA 1
ATOM 2533 C C . LEU A 1 337 ? 24.562 -15.531 -0.597 1 97.19 337 LEU A C 1
ATOM 2535 O O . LEU A 1 337 ? 25.016 -15.078 0.455 1 97.19 337 LEU A O 1
ATOM 2539 N N . GLY A 1 338 ? 24.312 -16.859 -0.762 1 96.75 338 GLY A N 1
ATOM 2540 C CA . GLY A 1 338 ? 24.766 -17.859 0.198 1 96.75 338 GLY A CA 1
ATOM 2541 C C . GLY A 1 338 ? 23.766 -18.078 1.323 1 96.75 338 GLY A C 1
ATOM 2542 O O . GLY A 1 338 ? 24.125 -18.609 2.375 1 96.75 338 GLY A O 1
ATOM 2543 N N . HIS A 1 339 ? 22.531 -17.656 1.127 1 96.81 339 HIS A N 1
ATOM 2544 C CA . HIS A 1 339 ? 21.5 -17.875 2.137 1 96.81 339 HIS A CA 1
ATOM 2545 C C . HIS A 1 339 ? 20.906 -19.281 2.016 1 96.81 339 HIS A C 1
ATOM 2547 O O . HIS A 1 339 ? 21.266 -20.047 1.117 1 96.81 339 HIS A O 1
ATOM 2553 N N . THR A 1 340 ? 20.062 -19.656 2.996 1 96.88 340 THR A N 1
ATOM 2554 C CA . THR A 1 340 ? 19.312 -20.891 3.006 1 96.88 340 THR A CA 1
ATOM 2555 C C . THR A 1 340 ? 17.812 -20.625 2.838 1 96.88 340 THR A C 1
ATOM 2557 O O . THR A 1 340 ? 17.109 -20.406 3.822 1 96.88 340 THR A O 1
ATOM 2560 N N . PRO A 1 341 ? 17.297 -20.688 1.627 1 97.12 341 PRO A N 1
ATOM 2561 C CA . PRO A 1 341 ? 15.938 -20.234 1.324 1 97.12 341 PRO A CA 1
ATOM 2562 C C . PRO A 1 341 ? 14.875 -20.922 2.164 1 97.12 341 PRO A C 1
ATOM 2564 O O . PRO A 1 341 ? 13.836 -20.328 2.471 1 97.12 341 PRO A O 1
ATOM 2567 N N . ASP A 1 342 ? 15.086 -22.156 2.537 1 97.44 342 ASP A N 1
ATOM 2568 C CA . ASP A 1 342 ? 14.094 -22.859 3.334 1 97.44 342 ASP A CA 1
ATOM 2569 C C . ASP A 1 342 ? 13.922 -22.219 4.707 1 97.44 342 ASP A C 1
ATOM 2571 O O . ASP A 1 342 ? 12.852 -22.281 5.305 1 97.44 342 ASP A O 1
ATOM 2575 N N . ASN A 1 343 ? 14.984 -21.688 5.227 1 96.12 343 ASN A N 1
ATOM 2576 C CA . ASN A 1 343 ? 15.023 -20.922 6.477 1 96.12 343 ASN A CA 1
ATOM 2577 C C . ASN A 1 343 ? 16.031 -19.797 6.422 1 96.12 343 ASN A C 1
ATOM 2579 O O . ASN A 1 343 ? 17.141 -19.906 6.965 1 96.12 343 ASN A O 1
ATOM 2583 N N . PRO A 1 344 ? 15.586 -18.672 5.934 1 95.62 344 PRO A N 1
ATOM 2584 C CA . PRO A 1 344 ? 16.531 -17.562 5.758 1 95.62 344 PRO A CA 1
ATOM 2585 C C . PRO A 1 344 ? 16.938 -16.922 7.082 1 95.62 344 PRO A C 1
ATOM 2587 O O . PRO A 1 344 ? 17.875 -16.125 7.121 1 95.62 344 PRO A O 1
ATOM 2590 N N . PHE A 1 345 ? 16.281 -17.266 8.148 1 93.44 345 PHE A N 1
ATOM 2591 C CA . PHE A 1 345 ? 16.562 -16.703 9.461 1 93.44 345 PHE A CA 1
ATOM 2592 C C . PHE A 1 345 ? 16.797 -17.812 10.484 1 93.44 345 PHE A C 1
ATOM 2594 O O . PHE A 1 345 ? 16.031 -17.969 11.43 1 93.44 345 PHE A O 1
ATOM 2601 N N . PRO A 1 346 ? 17.906 -18.406 10.461 1 89.31 346 PRO A N 1
ATOM 2602 C CA . PRO A 1 346 ? 18.141 -19.547 11.359 1 89.31 346 PRO A CA 1
ATOM 2603 C C . PRO A 1 346 ? 18.188 -19.141 12.828 1 89.31 346 PRO A C 1
ATOM 2605 O O . PRO A 1 346 ? 17.938 -19.969 13.711 1 89.31 346 PRO A O 1
ATOM 2608 N N . SER A 1 347 ? 18.359 -17.828 13.078 1 86.31 347 SER A N 1
ATOM 2609 C CA . SER A 1 347 ? 18.406 -17.344 14.453 1 86.31 347 SER A CA 1
ATOM 2610 C C . SER A 1 347 ? 17 -17.172 15.031 1 86.31 347 SER A C 1
ATOM 2612 O O . SER A 1 347 ? 16.828 -17.031 16.234 1 86.31 347 SER A O 1
ATOM 2614 N N . GLY A 1 348 ? 15.977 -17.094 14.125 1 83.62 348 GLY A N 1
ATOM 2615 C CA . GLY A 1 348 ? 14.609 -16.984 14.594 1 83.62 348 GLY A CA 1
ATOM 2616 C C . GLY A 1 348 ? 14.148 -15.539 14.742 1 83.62 348 GLY A C 1
ATOM 2617 O O . GLY A 1 348 ? 13.117 -15.273 15.359 1 83.62 348 GLY A O 1
ATOM 2618 N N . GLU A 1 349 ? 14.875 -14.602 14.281 1 82.25 349 GLU A N 1
ATOM 2619 C CA . GLU A 1 349 ? 14.516 -13.195 14.391 1 82.25 349 GLU A CA 1
ATOM 2620 C C . GLU A 1 349 ? 13.219 -12.898 13.641 1 82.25 349 GLU A C 1
ATOM 2622 O O . GLU A 1 349 ? 12.461 -12.008 14.031 1 82.25 349 GLU A O 1
ATOM 2627 N N . VAL A 1 350 ? 13.047 -13.625 12.578 1 87.5 350 VAL A N 1
ATOM 2628 C CA . VAL A 1 350 ? 11.805 -13.617 11.812 1 87.5 350 VAL A CA 1
ATOM 2629 C C . VAL A 1 350 ? 11.305 -15.047 11.617 1 87.5 350 VAL A C 1
ATOM 2631 O O . VAL A 1 350 ? 12.086 -15.938 11.289 1 87.5 350 VAL A O 1
ATOM 2634 N N . ASN A 1 351 ? 9.961 -15.156 11.883 1 83.88 351 ASN A N 1
ATOM 2635 C CA . ASN A 1 351 ? 9.398 -16.5 11.82 1 83.88 351 ASN A CA 1
ATOM 2636 C C . ASN A 1 351 ? 8.305 -16.609 10.758 1 83.88 351 ASN A C 1
ATOM 2638 O O . ASN A 1 351 ? 7.691 -15.602 10.391 1 83.88 351 ASN A O 1
ATOM 2642 N N . ARG A 1 352 ? 8.141 -17.844 10.328 1 80.81 352 ARG A N 1
ATOM 2643 C CA . ARG A 1 352 ? 7.105 -18.156 9.344 1 80.81 352 ARG A CA 1
ATOM 2644 C C . ARG A 1 352 ? 5.719 -17.859 9.898 1 80.81 352 ARG A C 1
ATOM 2646 O O . ARG A 1 352 ? 4.883 -17.266 9.203 1 80.81 352 ARG A O 1
ATOM 2653 N N . VAL A 1 353 ? 5.395 -18.359 11.023 1 79.06 353 VAL A N 1
ATOM 2654 C CA . VAL A 1 353 ? 4.195 -17.984 11.758 1 79.06 353 VAL A CA 1
ATOM 2655 C C . VAL A 1 353 ? 4.559 -17 12.867 1 79.06 353 VAL A C 1
ATOM 2657 O O . VAL A 1 353 ? 5.363 -17.312 13.75 1 79.06 353 VAL A O 1
ATOM 2660 N N . VAL A 1 354 ? 3.984 -15.812 12.672 1 82.56 354 VAL A N 1
ATOM 2661 C CA . VAL A 1 354 ? 4.363 -14.797 13.648 1 82.56 354 VAL A CA 1
ATOM 2662 C C . VAL A 1 354 ? 4.074 -15.305 15.062 1 82.56 354 VAL A C 1
ATOM 2664 O O . VAL A 1 354 ? 2.971 -15.773 15.352 1 82.56 354 VAL A O 1
ATOM 2667 N N . GLN A 1 355 ? 5.086 -15.281 15.82 1 79.31 355 GLN A N 1
ATOM 2668 C CA . GLN A 1 355 ? 4.992 -15.695 17.219 1 79.31 355 GLN A CA 1
ATOM 2669 C C . GLN A 1 355 ? 5.07 -14.492 18.156 1 79.31 355 GLN A C 1
ATOM 2671 O O . GLN A 1 355 ? 5.645 -13.461 17.797 1 79.31 355 GLN A O 1
ATOM 2676 N N . GLY A 1 356 ? 4.383 -14.578 19.219 1 78.38 356 GLY A N 1
ATOM 2677 C CA . GLY A 1 356 ? 4.578 -13.602 20.266 1 78.38 356 GLY A CA 1
ATOM 2678 C C . GLY A 1 356 ? 3.695 -12.375 20.125 1 78.38 356 GLY A C 1
ATOM 2679 O O . GLY A 1 356 ? 3.832 -11.414 20.891 1 78.38 356 GLY A O 1
ATOM 2680 N N . VAL A 1 357 ? 2.766 -12.438 19.125 1 88.81 357 VAL A N 1
ATOM 2681 C CA . VAL A 1 357 ? 1.857 -11.297 19.016 1 88.81 357 VAL A CA 1
ATOM 2682 C C . VAL A 1 357 ? 0.778 -11.383 20.078 1 88.81 357 VAL A C 1
ATOM 2684 O O . VAL A 1 357 ? 0.142 -12.43 20.266 1 88.81 357 VAL A O 1
ATOM 2687 N N . THR A 1 358 ? 0.631 -10.336 20.812 1 94.25 358 THR A N 1
ATOM 2688 C CA . THR A 1 358 ? -0.462 -10.219 21.766 1 94.25 358 THR A CA 1
ATOM 2689 C C . THR A 1 358 ? -1.708 -9.641 21.109 1 94.25 358 THR A C 1
ATOM 2691 O O . THR A 1 358 ? -1.648 -8.586 20.469 1 94.25 358 THR A O 1
ATOM 2694 N N . ILE A 1 359 ? -2.742 -10.383 21.188 1 96 359 ILE A N 1
ATOM 2695 C CA . ILE A 1 359 ? -4.031 -9.852 20.75 1 96 359 ILE A CA 1
ATOM 2696 C C . ILE A 1 359 ? -4.773 -9.25 21.938 1 96 359 ILE A C 1
ATOM 2698 O O . ILE A 1 359 ? -5.047 -9.945 22.922 1 96 359 ILE A O 1
ATOM 2702 N N . TYR A 1 360 ? -5.074 -8.016 21.859 1 96.19 360 TYR A N 1
ATOM 2703 C CA . TYR A 1 360 ? -5.703 -7.316 22.969 1 96.19 360 TYR A CA 1
ATOM 2704 C C . TYR A 1 360 ? -7.223 -7.391 22.875 1 96.19 360 TYR A C 1
ATOM 2706 O O . TYR A 1 360 ? -7.773 -7.496 21.781 1 96.19 360 TYR A O 1
ATOM 2714 N N . ASP A 1 361 ? -7.879 -7.262 23.984 1 89.62 361 ASP A N 1
ATOM 2715 C CA . ASP A 1 361 ? -9.336 -7.242 24.016 1 89.62 361 ASP A CA 1
ATOM 2716 C C . ASP A 1 361 ? -9.883 -5.945 23.438 1 89.62 361 ASP A C 1
ATOM 2718 O O . ASP A 1 361 ? -9.328 -4.871 23.672 1 89.62 361 ASP A O 1
ATOM 2722 N N . ARG A 1 362 ? -10.852 -6.188 22.672 1 75.38 362 ARG A N 1
ATOM 2723 C CA . ARG A 1 362 ? -11.461 -5.027 22.031 1 75.38 362 ARG A CA 1
ATOM 2724 C C . ARG A 1 362 ? -12.008 -4.055 23.078 1 75.38 362 ARG A C 1
ATOM 2726 O O . ARG A 1 362 ? -12.586 -4.477 24.078 1 75.38 362 ARG A O 1
ATOM 2733 N N . PRO A 1 363 ? -11.656 -2.752 22.719 1 62.72 363 PRO A N 1
ATOM 2734 C CA . PRO A 1 363 ? -12.234 -1.8 23.672 1 62.72 363 PRO A CA 1
ATOM 2735 C C . PRO A 1 363 ? -13.766 -1.821 23.672 1 62.72 363 PRO A C 1
ATOM 2737 O O . PRO A 1 363 ? -14.375 -2.137 22.641 1 62.72 363 PRO A O 1
ATOM 2740 N N . GLU A 1 364 ? -14.492 -1.896 24.812 1 54.94 364 GLU A N 1
ATOM 2741 C CA . GLU A 1 364 ? -15.938 -1.701 24.859 1 54.94 364 GLU A CA 1
ATOM 2742 C C . GLU A 1 364 ? -16.344 -0.468 24.062 1 54.94 364 GLU A C 1
ATOM 2744 O O . GLU A 1 364 ? -15.688 0.57 24.125 1 54.94 364 GLU A O 1
ATOM 2749 N N . GLN A 1 365 ? -16.797 -0.709 22.797 1 47.12 365 GLN A N 1
ATOM 2750 C CA . GLN A 1 365 ? -17.297 0.384 21.969 1 47.12 365 GLN A CA 1
ATOM 2751 C C . GLN A 1 365 ? -18.281 1.261 22.75 1 47.12 365 GLN A C 1
ATOM 2753 O O . GLN A 1 365 ? -19.062 0.756 23.547 1 47.12 365 GLN A O 1
ATOM 2758 N N . MET B 1 1 ? 25.188 28.281 -1.639 1 52.72 1 MET B N 1
ATOM 2759 C CA . MET B 1 1 ? 23.797 28.203 -1.23 1 52.72 1 MET B CA 1
ATOM 2760 C C . MET B 1 1 ? 23.344 26.75 -1.077 1 52.72 1 MET B C 1
ATOM 2762 O O . MET B 1 1 ? 23.688 25.906 -1.899 1 52.72 1 MET B O 1
ATOM 2766 N N . THR B 1 2 ? 23.094 26.203 0.172 1 75.94 2 THR B N 1
ATOM 2767 C CA . THR B 1 2 ? 22.906 24.797 0.534 1 75.94 2 THR B CA 1
ATOM 2768 C C . THR B 1 2 ? 21.75 24.188 -0.25 1 75.94 2 THR B C 1
ATOM 2770 O O . THR B 1 2 ? 21.625 22.953 -0.308 1 75.94 2 THR B O 1
ATOM 2773 N N . GLY B 1 3 ? 21.078 25.031 -1.134 1 91.75 3 GLY B N 1
ATOM 2774 C CA . GLY B 1 3 ? 19.922 24.516 -1.856 1 91.75 3 GLY B CA 1
ATOM 2775 C C . GLY B 1 3 ? 18.844 23.938 -0.946 1 91.75 3 GLY B C 1
ATOM 2776 O O . GLY B 1 3 ? 18.25 22.906 -1.252 1 91.75 3 GLY B O 1
ATOM 2777 N N . ALA B 1 4 ? 18.781 24.578 0.257 1 96.38 4 ALA B N 1
ATOM 2778 C CA . ALA B 1 4 ? 17.859 24.031 1.259 1 96.38 4 ALA B CA 1
ATOM 2779 C C . ALA B 1 4 ? 16.891 25.094 1.748 1 96.38 4 ALA B C 1
ATOM 2781 O O . ALA B 1 4 ? 16.031 24.828 2.59 1 96.38 4 ALA B O 1
ATOM 2782 N N . ASP B 1 5 ? 16.953 26.266 1.217 1 97.5 5 ASP B N 1
ATOM 2783 C CA . ASP B 1 5 ? 16.219 27.406 1.758 1 97.5 5 ASP B CA 1
ATOM 2784 C C . ASP B 1 5 ? 14.711 27.188 1.65 1 97.5 5 ASP B C 1
ATOM 2786 O O . ASP B 1 5 ? 13.984 27.344 2.631 1 97.5 5 ASP B O 1
ATOM 2790 N N . ALA B 1 6 ? 14.281 26.828 0.448 1 97.81 6 ALA B N 1
ATOM 2791 C CA . ALA B 1 6 ? 12.852 26.641 0.236 1 97.81 6 ALA B CA 1
ATOM 2792 C C . ALA B 1 6 ? 12.32 25.484 1.086 1 97.81 6 ALA B C 1
ATOM 2794 O O . ALA B 1 6 ? 11.297 25.625 1.76 1 97.81 6 ALA B O 1
ATOM 2795 N N . THR B 1 7 ? 12.984 24.359 1.069 1 98.38 7 THR B N 1
ATOM 2796 C CA . THR B 1 7 ? 12.555 23.203 1.832 1 98.38 7 THR B CA 1
ATOM 2797 C C . THR B 1 7 ? 12.492 23.516 3.322 1 98.38 7 THR B C 1
ATOM 2799 O O . THR B 1 7 ? 11.516 23.172 3.998 1 98.38 7 THR B O 1
ATOM 2802 N N . THR B 1 8 ? 13.562 24.203 3.852 1 98.38 8 THR B N 1
ATOM 2803 C CA . THR B 1 8 ? 13.609 24.562 5.266 1 98.38 8 THR B CA 1
ATOM 2804 C C . THR B 1 8 ? 12.445 25.484 5.625 1 98.38 8 THR B C 1
ATOM 2806 O O . THR B 1 8 ? 11.734 25.234 6.605 1 98.38 8 THR B O 1
ATOM 2809 N N . ARG B 1 9 ? 12.266 26.484 4.879 1 98.31 9 ARG B N 1
ATOM 2810 C CA . ARG B 1 9 ? 11.188 27.438 5.125 1 98.31 9 ARG B CA 1
ATOM 2811 C C . ARG B 1 9 ? 9.828 26.75 5.098 1 98.31 9 ARG B C 1
ATOM 2813 O O . ARG B 1 9 ? 8.984 26.984 5.965 1 98.31 9 ARG B O 1
ATOM 2820 N N . GLU B 1 10 ? 9.617 25.922 4.129 1 98.75 10 GLU B N 1
ATOM 2821 C CA . GLU B 1 10 ? 8.328 25.266 3.912 1 98.75 10 GLU B CA 1
ATOM 2822 C C . GLU B 1 10 ? 8.016 24.266 5.02 1 98.75 10 GLU B C 1
ATOM 2824 O O . GLU B 1 10 ? 6.852 24.062 5.367 1 98.75 10 GLU B O 1
ATOM 2829 N N . ILE B 1 11 ? 9.023 23.656 5.613 1 98.81 11 ILE B N 1
ATOM 2830 C CA . ILE B 1 11 ? 8.82 22.812 6.781 1 98.81 11 ILE B CA 1
ATOM 2831 C C . ILE B 1 11 ? 8.43 23.672 7.98 1 98.81 11 ILE B C 1
ATOM 2833 O O . ILE B 1 11 ? 7.445 23.375 8.664 1 98.81 11 ILE B O 1
ATOM 2837 N N . TRP B 1 12 ? 9.062 24.781 8.195 1 98.44 12 TRP B N 1
ATOM 2838 C CA . TRP B 1 12 ? 8.945 25.562 9.422 1 98.44 12 TRP B CA 1
ATOM 2839 C C . TRP B 1 12 ? 7.719 26.469 9.383 1 98.44 12 TRP B C 1
ATOM 2841 O O . TRP B 1 12 ? 7.199 26.875 10.43 1 98.44 12 TRP B O 1
ATOM 2851 N N . GLN B 1 13 ? 7.199 26.766 8.273 1 98.75 13 GLN B N 1
ATOM 2852 C CA . GLN B 1 13 ? 6.094 27.719 8.156 1 98.75 13 GLN B CA 1
ATOM 2853 C C . GLN B 1 13 ? 4.754 27.031 8.391 1 98.75 13 GLN B C 1
ATOM 2855 O O . GLN B 1 13 ? 3.719 27.688 8.484 1 98.75 13 GLN B O 1
ATOM 2860 N N . GLN B 1 14 ? 4.707 25.703 8.383 1 98.88 14 GLN B N 1
ATOM 2861 C CA . GLN B 1 14 ? 3.48 24.922 8.312 1 98.88 14 GLN B CA 1
ATOM 2862 C C . GLN B 1 14 ? 2.527 25.281 9.453 1 98.88 14 GLN B C 1
ATOM 2864 O O . GLN B 1 14 ? 1.345 25.547 9.219 1 98.88 14 GLN B O 1
ATOM 2869 N N . PRO B 1 15 ? 3.004 25.406 10.758 1 98.75 15 PRO B N 1
ATOM 2870 C CA . PRO B 1 15 ? 2.068 25.766 11.828 1 98.75 15 PRO B CA 1
ATOM 2871 C C . PRO B 1 15 ? 1.337 27.078 11.562 1 98.75 15 PRO B C 1
ATOM 2873 O O . PRO B 1 15 ? 0.13 27.172 11.805 1 98.75 15 PRO B O 1
ATOM 2876 N N . ALA B 1 16 ? 2.018 28.062 11.039 1 98.69 16 ALA B N 1
ATOM 2877 C CA . ALA B 1 16 ? 1.39 29.344 10.734 1 98.69 16 ALA B CA 1
ATOM 2878 C C . ALA B 1 16 ? 0.352 29.188 9.625 1 98.69 16 ALA B C 1
ATOM 2880 O O . ALA B 1 16 ? -0.717 29.797 9.68 1 98.69 16 ALA B O 1
ATOM 2881 N N . LEU B 1 17 ? 0.604 28.391 8.617 1 98.88 17 LEU B N 1
ATOM 2882 C CA . LEU B 1 17 ? -0.293 28.203 7.477 1 98.88 17 LEU B CA 1
ATOM 2883 C C . LEU B 1 17 ? -1.553 27.453 7.895 1 98.88 17 LEU B C 1
ATOM 2885 O O . LEU B 1 17 ? -2.627 27.672 7.328 1 98.88 17 LEU B O 1
ATOM 2889 N N . TRP B 1 18 ? -1.396 26.578 8.875 1 98.81 18 TRP B N 1
ATOM 2890 C CA . TRP B 1 18 ? -2.566 25.859 9.359 1 98.81 18 TRP B CA 1
ATOM 2891 C C . TRP B 1 18 ? -3.629 26.828 9.867 1 98.81 18 TRP B C 1
ATOM 2893 O O . TRP B 1 18 ? -4.828 26.594 9.688 1 98.81 18 TRP B O 1
ATOM 2903 N N . ARG B 1 19 ? -3.234 27.938 10.477 1 98.31 19 ARG B N 1
ATOM 2904 C CA . ARG B 1 19 ? -4.141 28.938 11.023 1 98.31 19 ARG B CA 1
ATOM 2905 C C . ARG B 1 19 ? -4.859 29.688 9.906 1 98.31 19 ARG B C 1
ATOM 2907 O O . ARG B 1 19 ? -5.871 30.344 10.148 1 98.31 19 ARG B O 1
ATOM 2914 N N . GLU B 1 20 ? -4.359 29.562 8.688 1 98.31 20 GLU B N 1
ATOM 2915 C CA . GLU B 1 20 ? -4.926 30.281 7.547 1 98.31 20 GLU B CA 1
ATOM 2916 C C . GLU B 1 20 ? -5.879 29.375 6.758 1 98.31 20 GLU B C 1
ATOM 2918 O O . GLU B 1 20 ? -6.621 29.859 5.895 1 98.31 20 GLU B O 1
ATOM 2923 N N . VAL B 1 21 ? -5.914 28.094 6.996 1 98.06 21 VAL B N 1
ATOM 2924 C CA . VAL B 1 21 ? -6.777 27.156 6.266 1 98.06 21 VAL B CA 1
ATOM 2925 C C . VAL B 1 21 ? -8.242 27.484 6.551 1 98.06 21 VAL B C 1
ATOM 2927 O O . VAL B 1 21 ? -8.648 27.562 7.711 1 98.06 21 VAL B O 1
ATOM 2930 N N . ASP B 1 22 ? -9.008 27.75 5.547 1 96.38 22 ASP B N 1
ATOM 2931 C CA . ASP B 1 22 ? -10.43 28.078 5.641 1 96.38 22 ASP B CA 1
ATOM 2932 C C . ASP B 1 22 ? -11.266 27.141 4.766 1 96.38 22 ASP B C 1
ATOM 2934 O O . ASP B 1 22 ? -11.07 27.094 3.551 1 96.38 22 ASP B O 1
ATOM 2938 N N . THR B 1 23 ? -12.172 26.453 5.383 1 94.12 23 THR B N 1
ATOM 2939 C CA . THR B 1 23 ? -12.984 25.516 4.629 1 94.12 23 THR B CA 1
ATOM 2940 C C . THR B 1 23 ? -14.43 25.984 4.547 1 94.12 23 THR B C 1
ATOM 2942 O O . THR B 1 23 ? -15.281 25.297 3.975 1 94.12 23 THR B O 1
ATOM 2945 N N . ASP B 1 24 ? -14.789 27.094 5.047 1 94.12 24 ASP B N 1
ATOM 2946 C CA . ASP B 1 24 ? -16.156 27.609 5.07 1 94.12 24 ASP B CA 1
ATOM 2947 C C . ASP B 1 24 ? -16.719 27.719 3.656 1 94.12 24 ASP B C 1
ATOM 2949 O O . ASP B 1 24 ? -17.891 27.422 3.43 1 94.12 24 ASP B O 1
ATOM 2953 N N . PRO B 1 25 ? -15.945 28.031 2.74 1 92.06 25 PRO B N 1
ATOM 2954 C CA . PRO B 1 25 ? -16.484 28.188 1.382 1 92.06 25 PRO B CA 1
ATOM 2955 C C . PRO B 1 25 ? -17.031 26.875 0.817 1 92.06 25 PRO B C 1
ATOM 2957 O O . PRO B 1 25 ? -17.844 26.906 -0.115 1 92.06 25 PRO B O 1
ATOM 2960 N N . ALA B 1 26 ? -16.641 25.75 1.324 1 95.56 26 ALA B N 1
ATOM 2961 C CA . ALA B 1 26 ? -17.047 24.469 0.753 1 95.56 26 ALA B CA 1
ATOM 2962 C C . ALA B 1 26 ? -18.328 23.953 1.429 1 95.56 26 ALA B C 1
ATOM 2964 O O . ALA B 1 26 ? -18.938 23 0.958 1 95.56 26 ALA B O 1
ATOM 2965 N N . ALA B 1 27 ? -18.719 24.594 2.516 1 96.38 27 ALA B N 1
ATOM 2966 C CA . ALA B 1 27 ? -19.781 24.062 3.359 1 96.38 27 ALA B CA 1
ATOM 2967 C C . ALA B 1 27 ? -21.078 23.906 2.564 1 96.38 27 ALA B C 1
ATOM 2969 O O . ALA B 1 27 ? -21.734 22.859 2.633 1 96.38 27 ALA B O 1
ATOM 2970 N N . GLY B 1 28 ? -21.5 24.938 1.87 1 97 28 GLY B N 1
ATOM 2971 C CA . GLY B 1 28 ? -22.734 24.891 1.097 1 97 28 GLY B CA 1
ATOM 2972 C C . GLY B 1 28 ? -22.734 23.797 0.037 1 97 28 GLY B C 1
ATOM 2973 O O . GLY B 1 28 ? -23.75 23.156 -0.208 1 97 28 GLY B O 1
ATOM 2974 N N . PHE B 1 29 ? -21.609 23.547 -0.627 1 98.19 29 PHE B N 1
ATOM 2975 C CA . PHE B 1 29 ? -21.453 22.531 -1.662 1 98.19 29 PHE B CA 1
ATOM 2976 C C . PHE B 1 29 ? -21.516 21.141 -1.064 1 98.19 29 PHE B C 1
ATOM 2978 O O . PHE B 1 29 ? -22.141 20.234 -1.628 1 98.19 29 PHE B O 1
ATOM 2985 N N . LEU B 1 30 ? -20.984 20.969 0.113 1 98.56 30 LEU B N 1
ATOM 2986 C CA . LEU B 1 30 ? -20.781 19.641 0.699 1 98.56 30 LEU B CA 1
ATOM 2987 C C . LEU B 1 30 ? -22.031 19.188 1.446 1 98.56 30 LEU B C 1
ATOM 2989 O O . LEU B 1 30 ? -22.328 17.984 1.512 1 98.56 30 LEU B O 1
ATOM 2993 N N . ARG B 1 31 ? -22.797 20.078 1.967 1 97.62 31 ARG B N 1
ATOM 2994 C CA . ARG B 1 31 ? -23.906 19.766 2.867 1 97.62 31 ARG B CA 1
ATOM 2995 C C . ARG B 1 31 ? -24.891 18.812 2.205 1 97.62 31 ARG B C 1
ATOM 2997 O O . ARG B 1 31 ? -25.203 17.75 2.76 1 97.62 31 ARG B O 1
ATOM 3004 N N . PRO B 1 32 ? -25.406 19.141 1.045 1 97.94 32 PRO B N 1
ATOM 3005 C CA . PRO B 1 32 ? -26.375 18.234 0.43 1 97.94 32 PRO B CA 1
ATOM 3006 C C . PRO B 1 32 ? -25.766 16.891 0.049 1 97.94 32 PRO B C 1
ATOM 3008 O O . PRO B 1 32 ? -26.453 15.859 0.092 1 97.94 32 PRO B O 1
ATOM 3011 N N . LEU B 1 33 ? -24.516 16.844 -0.361 1 98.25 33 LEU B N 1
ATOM 3012 C CA . LEU B 1 33 ? -23.844 15.602 -0.737 1 98.25 33 LEU B CA 1
ATOM 3013 C C . LEU B 1 33 ? -23.688 14.68 0.468 1 98.25 33 LEU B C 1
ATOM 3015 O O . LEU B 1 33 ? -23.984 13.484 0.384 1 98.25 33 LEU B O 1
ATOM 3019 N N . LEU B 1 34 ? -23.266 15.25 1.565 1 97.81 34 LEU B N 1
ATOM 3020 C CA . LEU B 1 34 ? -22.969 14.477 2.766 1 97.81 34 LEU B CA 1
ATOM 3021 C C . LEU B 1 34 ? -24.25 14 3.439 1 97.81 34 LEU B C 1
ATOM 3023 O O . LEU B 1 34 ? -24.219 13.125 4.301 1 97.81 34 LEU B O 1
ATOM 3027 N N . ALA B 1 35 ? -25.391 14.562 3.064 1 97.44 35 ALA B N 1
ATOM 3028 C CA . ALA B 1 35 ? -26.672 14.133 3.605 1 97.44 35 ALA B CA 1
ATOM 3029 C C . ALA B 1 35 ? -27.141 12.836 2.949 1 97.44 35 ALA B C 1
ATOM 3031 O O . ALA B 1 35 ? -28.016 12.148 3.477 1 97.44 35 ALA B O 1
ATOM 3032 N N . ASP B 1 36 ? -26.594 12.492 1.807 1 96.62 36 ASP B N 1
ATOM 3033 C CA . ASP B 1 36 ? -26.953 11.266 1.097 1 96.62 36 ASP B CA 1
ATOM 3034 C C . ASP B 1 36 ? -26.312 10.047 1.746 1 96.62 36 ASP B C 1
ATOM 3036 O O . ASP B 1 36 ? -25.094 9.875 1.689 1 96.62 36 ASP B O 1
ATOM 3040 N N . PRO B 1 37 ? -27.078 9.156 2.234 1 93.25 37 PRO B N 1
ATOM 3041 C CA . PRO B 1 37 ? -26.5 7.992 2.924 1 93.25 37 PRO B CA 1
ATOM 3042 C C . PRO B 1 37 ? -25.812 7.023 1.971 1 93.25 37 PRO B C 1
ATOM 3044 O O . PRO B 1 37 ? -25.031 6.172 2.408 1 93.25 37 PRO B O 1
ATOM 3047 N N . ASP B 1 38 ? -26.031 7.176 0.681 1 93.62 38 ASP B N 1
ATOM 3048 C CA . ASP B 1 38 ? -25.469 6.246 -0.297 1 93.62 38 ASP B CA 1
ATOM 3049 C C . ASP B 1 38 ? -24.203 6.809 -0.935 1 93.62 38 ASP B C 1
ATOM 3051 O O . ASP B 1 38 ? -23.562 6.141 -1.75 1 93.62 38 ASP B O 1
ATOM 3055 N N . LEU B 1 39 ? -23.812 8 -0.497 1 97.75 39 LEU B N 1
ATOM 3056 C CA . LEU B 1 39 ? -22.672 8.672 -1.104 1 97.75 39 LEU B CA 1
ATOM 3057 C C . LEU B 1 39 ? -21.375 7.914 -0.816 1 97.75 39 LEU B C 1
ATOM 3059 O O . LEU B 1 39 ? -21.078 7.617 0.341 1 97.75 39 LEU B O 1
ATOM 3063 N N . ARG B 1 40 ? -20.703 7.551 -1.866 1 98.19 40 ARG B N 1
ATOM 3064 C CA . ARG B 1 40 ? -19.312 7.105 -1.775 1 98.19 40 ARG B CA 1
ATOM 3065 C C . ARG B 1 40 ? -18.359 8.281 -1.856 1 98.19 40 ARG B C 1
ATOM 3067 O O . ARG B 1 40 ? -18.484 9.141 -2.734 1 98.19 40 ARG B O 1
ATOM 3074 N N . ILE B 1 41 ? -17.422 8.414 -0.946 1 98.81 41 ILE B N 1
ATOM 3075 C CA . ILE B 1 41 ? -16.375 9.414 -1.011 1 98.81 41 ILE B CA 1
ATOM 3076 C C . ILE B 1 41 ? -15.062 8.766 -1.44 1 98.81 41 ILE B C 1
ATOM 3078 O O . ILE B 1 41 ? -14.602 7.801 -0.815 1 98.81 41 ILE B O 1
ATOM 3082 N N . VAL B 1 42 ? -14.508 9.211 -2.512 1 98.88 42 VAL B N 1
ATOM 3083 C CA . VAL B 1 42 ? -13.227 8.727 -3 1 98.88 42 VAL B CA 1
ATOM 3084 C C . VAL B 1 42 ? -12.18 9.836 -2.869 1 98.88 42 VAL B C 1
ATOM 3086 O O . VAL B 1 42 ? -12.32 10.906 -3.463 1 98.88 42 VAL B O 1
ATOM 3089 N N . LEU B 1 43 ? -11.141 9.602 -2.084 1 98.94 43 LEU B N 1
ATOM 3090 C CA . LEU B 1 43 ? -10.008 10.508 -1.927 1 98.94 43 LEU B CA 1
ATOM 3091 C C . LEU B 1 43 ? -8.883 10.141 -2.889 1 98.94 43 LEU B C 1
ATOM 3093 O O . LEU B 1 43 ? -8.406 9.008 -2.883 1 98.94 43 LEU B O 1
ATOM 3097 N N . THR B 1 44 ? -8.469 11.125 -3.705 1 98.88 44 THR B N 1
ATOM 3098 C CA . THR B 1 44 ? -7.543 10.742 -4.766 1 98.88 44 THR B CA 1
ATOM 3099 C C . THR B 1 44 ? -6.43 11.773 -4.918 1 98.88 44 THR B C 1
ATOM 3101 O O . THR B 1 44 ? -6.586 12.922 -4.504 1 98.88 44 THR B O 1
ATOM 3104 N N . GLY B 1 45 ? -5.324 11.438 -5.391 1 98.44 45 GLY B N 1
ATOM 3105 C CA . GLY B 1 45 ? -4.098 12.156 -5.695 1 98.44 45 GLY B CA 1
ATOM 3106 C C . GLY B 1 45 ? -2.967 11.25 -6.145 1 98.44 45 GLY B C 1
ATOM 3107 O O . GLY B 1 45 ? -3.16 10.047 -6.312 1 98.44 45 GLY B O 1
ATOM 3108 N N . ALA B 1 46 ? -1.805 11.812 -6.332 1 97.31 46 ALA B N 1
ATOM 3109 C CA . ALA B 1 46 ? -0.621 11.039 -6.695 1 97.31 46 ALA B CA 1
ATOM 3110 C C . ALA B 1 46 ? 0.526 11.305 -5.723 1 97.31 46 ALA B C 1
ATOM 3112 O O . ALA B 1 46 ? 0.721 12.43 -5.27 1 97.31 46 ALA B O 1
ATOM 3113 N N . GLY B 1 47 ? 1.274 10.25 -5.445 1 96.75 47 GLY B N 1
ATOM 3114 C CA . GLY B 1 47 ? 2.373 10.406 -4.504 1 96.75 47 GLY B CA 1
ATOM 3115 C C . GLY B 1 47 ? 1.924 10.875 -3.133 1 96.75 47 GLY B C 1
ATOM 3116 O O . GLY B 1 47 ? 1.035 10.273 -2.525 1 96.75 47 GLY B O 1
ATOM 3117 N N . THR B 1 48 ? 2.545 11.969 -2.713 1 98.25 48 THR B N 1
ATOM 3118 C CA . THR B 1 48 ? 2.227 12.578 -1.425 1 98.25 48 THR B CA 1
ATOM 3119 C C . THR B 1 48 ? 0.737 12.891 -1.327 1 98.25 48 THR B C 1
ATOM 3121 O O . THR B 1 48 ? 0.122 12.688 -0.278 1 98.25 48 THR B O 1
ATOM 3124 N N . SER B 1 49 ? 0.17 13.336 -2.396 1 98.5 49 SER B N 1
ATOM 3125 C CA . SER B 1 49 ? -1.254 13.648 -2.393 1 98.5 49 SER B CA 1
ATOM 3126 C C . SER B 1 49 ? -2.102 12.398 -2.209 1 98.5 49 SER B C 1
ATOM 3128 O O . SER B 1 49 ? -3.164 12.445 -1.588 1 98.5 49 SER B O 1
ATOM 3130 N N . ALA B 1 50 ? -1.647 11.281 -2.799 1 98.69 50 ALA B N 1
ATOM 3131 C CA . ALA B 1 50 ? -2.346 10.016 -2.572 1 98.69 50 ALA B CA 1
ATOM 3132 C C . ALA B 1 50 ? -2.277 9.609 -1.103 1 98.69 50 ALA B C 1
ATOM 3134 O O . ALA B 1 50 ? -3.227 9.031 -0.569 1 98.69 50 ALA B O 1
ATOM 3135 N N . PHE B 1 51 ? -1.167 9.875 -0.462 1 98.81 51 PHE B N 1
ATOM 3136 C CA . PHE B 1 51 ? -0.992 9.492 0.933 1 98.81 51 PHE B CA 1
ATOM 3137 C C . PHE B 1 51 ? -1.869 10.344 1.845 1 98.81 51 PHE B C 1
ATOM 3139 O O . PHE B 1 51 ? -2.275 9.891 2.918 1 98.81 51 PHE B O 1
ATOM 3146 N N . ALA B 1 52 ? -2.203 11.586 1.396 1 98.88 52 ALA B N 1
ATOM 3147 C CA . ALA B 1 52 ? -3.213 12.352 2.127 1 98.88 52 ALA B CA 1
ATOM 3148 C C . ALA B 1 52 ? -4.535 11.594 2.191 1 98.88 52 ALA B C 1
ATOM 3150 O O . ALA B 1 52 ? -5.148 11.492 3.256 1 98.88 52 ALA B O 1
ATOM 3151 N N . GLY B 1 53 ? -4.934 11.062 1.065 1 98.88 53 GLY B N 1
ATOM 3152 C CA . GLY B 1 53 ? -6.145 10.258 1.037 1 98.88 53 GLY B CA 1
ATOM 3153 C C . GLY B 1 53 ? -6.062 9.023 1.918 1 98.88 53 GLY B C 1
ATOM 3154 O O . GLY B 1 53 ? -7.016 8.703 2.631 1 98.88 53 GLY B O 1
ATOM 3155 N N . GLY B 1 54 ? -4.895 8.344 1.83 1 98.75 54 GLY B N 1
ATOM 3156 C CA . GLY B 1 54 ? -4.699 7.16 2.652 1 98.75 54 GLY B CA 1
ATOM 3157 C C . GLY B 1 54 ? -4.816 7.441 4.141 1 98.75 54 GLY B C 1
ATOM 3158 O O . GLY B 1 54 ? -5.344 6.617 4.891 1 98.75 54 GLY B O 1
ATOM 3159 N N . LEU B 1 55 ? -4.316 8.555 4.512 1 98.81 55 LEU B N 1
ATOM 3160 C CA . LEU B 1 55 ? -4.359 8.969 5.91 1 98.81 55 LEU B CA 1
ATOM 3161 C C . LEU B 1 55 ? -5.789 9.266 6.348 1 98.81 55 LEU B C 1
ATOM 3163 O O . LEU B 1 55 ? -6.203 8.883 7.441 1 98.81 55 LEU B O 1
ATOM 3167 N N . LEU B 1 56 ? -6.574 9.875 5.52 1 98.81 56 LEU B N 1
ATOM 3168 C CA . LEU B 1 56 ? -7.887 10.406 5.867 1 98.81 56 LEU B CA 1
ATOM 3169 C C . LEU B 1 56 ? -8.961 9.328 5.762 1 98.81 56 LEU B C 1
ATOM 3171 O O . LEU B 1 56 ? -9.945 9.359 6.5 1 98.81 56 LEU B O 1
ATOM 3175 N N . ALA B 1 57 ? -8.797 8.336 4.879 1 98.81 57 ALA B N 1
ATOM 3176 C CA . ALA B 1 57 ? -9.875 7.426 4.5 1 98.81 57 ALA B CA 1
ATOM 3177 C C . ALA B 1 57 ? -10.375 6.629 5.703 1 98.81 57 ALA B C 1
ATOM 3179 O O . ALA B 1 57 ? -11.562 6.645 6.016 1 98.81 57 ALA B O 1
ATOM 3180 N N . PRO B 1 58 ? -9.445 5.953 6.426 1 98.06 58 PRO B N 1
ATOM 3181 C CA . PRO B 1 58 ? -9.969 5.176 7.547 1 98.06 58 PRO B CA 1
ATOM 3182 C C . PRO B 1 58 ? -10.578 6.055 8.641 1 98.06 58 PRO B C 1
ATOM 3184 O O . PRO B 1 58 ? -11.578 5.68 9.258 1 98.06 58 PRO B O 1
ATOM 3187 N N . ALA B 1 59 ? -10 7.207 8.859 1 97.56 59 ALA B N 1
ATOM 3188 C CA . ALA B 1 59 ? -10.5 8.109 9.891 1 97.56 59 ALA B CA 1
ATOM 3189 C C . ALA B 1 59 ? -11.867 8.664 9.523 1 97.56 59 ALA B C 1
ATOM 3191 O O . ALA B 1 59 ? -12.758 8.758 10.375 1 97.56 59 ALA B O 1
ATOM 3192 N N . LEU B 1 60 ? -12.039 9.047 8.273 1 98.44 60 LEU B N 1
ATOM 3193 C CA . LEU B 1 60 ? -13.32 9.586 7.816 1 98.44 60 LEU B CA 1
ATOM 3194 C C . LEU B 1 60 ? -14.391 8.5 7.793 1 98.44 60 LEU B C 1
ATOM 3196 O O . LEU B 1 60 ? -15.562 8.773 8.078 1 98.44 60 LEU B O 1
ATOM 3200 N N . SER B 1 61 ? -13.992 7.254 7.379 1 97.75 61 SER B N 1
ATOM 3201 C CA . SER B 1 61 ? -14.938 6.141 7.414 1 97.75 61 SER B CA 1
ATOM 3202 C C . SER B 1 61 ? -15.508 5.945 8.812 1 97.75 61 SER B C 1
ATOM 3204 O O . SER B 1 61 ? -16.719 5.785 8.984 1 97.75 61 SER B O 1
ATOM 3206 N N . ARG B 1 62 ? -14.625 5.941 9.773 1 96.12 62 ARG B N 1
ATOM 3207 C CA . ARG B 1 62 ? -15.055 5.77 11.156 1 96.12 62 ARG B CA 1
ATOM 3208 C C . ARG B 1 62 ? -15.93 6.934 11.609 1 96.12 62 ARG B C 1
ATOM 3210 O O . ARG B 1 62 ? -17 6.73 12.172 1 96.12 62 ARG B O 1
ATOM 3217 N N . HIS B 1 63 ? -15.477 8.133 11.32 1 96.06 63 HIS B N 1
ATOM 3218 C CA . HIS B 1 63 ? -16.141 9.344 11.789 1 96.06 63 HIS B CA 1
ATOM 3219 C C . HIS B 1 63 ? -17.531 9.477 11.188 1 96.06 63 HIS B C 1
ATOM 3221 O O . HIS B 1 63 ? -18.484 9.859 11.883 1 96.06 63 HIS B O 1
ATOM 3227 N N . ARG B 1 64 ? -17.656 9.117 9.906 1 96.31 64 ARG B N 1
ATOM 3228 C CA . ARG B 1 64 ? -18.906 9.375 9.195 1 96.31 64 ARG B CA 1
ATOM 3229 C C . ARG B 1 64 ? -19.75 8.102 9.109 1 96.31 64 ARG B C 1
ATOM 3231 O O . ARG B 1 64 ? -20.891 8.148 8.68 1 96.31 64 ARG B O 1
ATOM 3238 N N . ARG B 1 65 ? -19.125 6.965 9.508 1 95.06 65 ARG B N 1
ATOM 3239 C CA . ARG B 1 65 ? -19.781 5.676 9.367 1 95.06 65 ARG B CA 1
ATOM 3240 C C . ARG B 1 65 ? -20.281 5.469 7.938 1 95.06 65 ARG B C 1
ATOM 3242 O O . ARG B 1 65 ? -21.453 5.121 7.723 1 95.06 65 ARG B O 1
ATOM 3249 N N . ARG B 1 66 ? -19.406 5.812 7.012 1 94.88 66 ARG B N 1
ATOM 3250 C CA . ARG B 1 66 ? -19.719 5.711 5.59 1 94.88 66 ARG B CA 1
ATOM 3251 C C . ARG B 1 66 ? -18.516 5.188 4.801 1 94.88 66 ARG B C 1
ATOM 3253 O O . ARG B 1 66 ? -17.391 5.184 5.305 1 94.88 66 ARG B O 1
ATOM 3260 N N . ARG B 1 67 ? -18.828 4.773 3.535 1 97.12 67 ARG B N 1
ATOM 3261 C CA . ARG B 1 67 ? -17.766 4.297 2.66 1 97.12 67 ARG B CA 1
ATOM 3262 C C . ARG B 1 67 ? -16.844 5.441 2.238 1 97.12 67 ARG B C 1
ATOM 3264 O O . ARG B 1 67 ? -17.281 6.379 1.571 1 97.12 67 ARG B O 1
ATOM 3271 N N . VAL B 1 68 ? -15.656 5.438 2.588 1 98.56 68 VAL B N 1
ATOM 3272 C CA . VAL B 1 68 ? -14.602 6.348 2.154 1 98.56 68 VAL B CA 1
ATOM 3273 C C . VAL B 1 68 ? -13.406 5.547 1.652 1 98.56 68 VAL B C 1
ATOM 3275 O O . VAL B 1 68 ? -12.836 4.738 2.393 1 98.56 68 VAL B O 1
ATOM 3278 N N . ASP B 1 69 ? -13.031 5.734 0.41 1 98.5 69 ASP B N 1
ATOM 3279 C CA . ASP B 1 69 ? -11.93 5.016 -0.214 1 98.5 69 ASP B CA 1
ATOM 3280 C C . ASP B 1 69 ? -10.789 5.965 -0.585 1 98.5 69 ASP B C 1
ATOM 3282 O O . ASP B 1 69 ? -11.031 7.098 -1.003 1 98.5 69 ASP B O 1
ATOM 3286 N N . ALA B 1 70 ? -9.594 5.535 -0.369 1 98.81 70 ALA B N 1
ATOM 3287 C CA . ALA B 1 70 ? -8.438 6.195 -0.955 1 98.81 70 ALA B CA 1
ATOM 3288 C C . ALA B 1 70 ? -7.965 5.465 -2.211 1 98.81 70 ALA B C 1
ATOM 3290 O O . ALA B 1 70 ? -7.582 4.293 -2.15 1 98.81 70 ALA B O 1
ATOM 3291 N N . VAL B 1 71 ? -8.039 6.066 -3.35 1 98.75 71 VAL B N 1
ATOM 3292 C CA . VAL B 1 71 ? -7.594 5.516 -4.625 1 98.75 71 VAL B CA 1
ATOM 3293 C C . VAL B 1 71 ? -6.707 6.531 -5.344 1 98.75 71 VAL B C 1
ATOM 3295 O O . VAL B 1 71 ? -7.156 7.625 -5.688 1 98.75 71 VAL B O 1
ATOM 3298 N N . ALA B 1 72 ? -5.445 6.172 -5.535 1 98.81 72 ALA B N 1
ATOM 3299 C CA . ALA B 1 72 ? -4.523 7.094 -6.195 1 98.81 72 ALA B CA 1
ATOM 3300 C C . ALA B 1 72 ? -4.996 7.43 -7.609 1 98.81 72 ALA B C 1
ATOM 3302 O O . ALA B 1 72 ? -5.562 6.578 -8.297 1 98.81 72 ALA B O 1
ATOM 3303 N N . THR B 1 73 ? -4.742 8.703 -8.07 1 98.5 73 THR B N 1
ATOM 3304 C CA . THR B 1 73 ? -5.066 9.062 -9.445 1 98.5 73 THR B CA 1
ATOM 3305 C C . THR B 1 73 ? -4.387 8.117 -10.43 1 98.5 73 THR B C 1
ATOM 3307 O O . THR B 1 73 ? -4.957 7.777 -11.469 1 98.5 73 THR B O 1
ATOM 3310 N N . THR B 1 74 ? -3.189 7.656 -10.031 1 98.25 74 THR B N 1
ATOM 3311 C CA . THR B 1 74 ? -2.391 6.797 -10.898 1 98.25 74 THR B CA 1
ATOM 3312 C C . THR B 1 74 ? -3.07 5.445 -11.102 1 98.25 74 THR B C 1
ATOM 3314 O O . THR B 1 74 ? -2.963 4.844 -12.172 1 98.25 74 THR B O 1
ATOM 3317 N N . ASP B 1 75 ? -3.805 4.934 -10.133 1 98.56 75 ASP B N 1
ATOM 3318 C CA . ASP B 1 75 ? -4.57 3.697 -10.242 1 98.56 75 ASP B CA 1
ATOM 3319 C C . ASP B 1 75 ? -5.852 3.916 -11.047 1 98.56 75 ASP B C 1
ATOM 3321 O O . ASP B 1 75 ? -6.215 3.084 -11.883 1 98.56 75 ASP B O 1
ATOM 3325 N N . ILE B 1 76 ? -6.523 5.047 -10.805 1 98.38 76 ILE B N 1
ATOM 3326 C CA . ILE B 1 76 ? -7.742 5.371 -11.531 1 98.38 76 ILE B CA 1
ATOM 3327 C C . ILE B 1 76 ? -7.434 5.492 -13.023 1 98.38 76 ILE B C 1
ATOM 3329 O O . ILE B 1 76 ? -8.148 4.938 -13.859 1 98.38 76 ILE B O 1
ATOM 3333 N N . VAL B 1 77 ? -6.375 6.168 -13.312 1 98.19 77 VAL B N 1
ATOM 3334 C CA . VAL B 1 77 ? -6.051 6.473 -14.703 1 98.19 77 VAL B CA 1
ATOM 3335 C C . VAL B 1 77 ? -5.719 5.18 -15.453 1 98.19 77 VAL B C 1
ATOM 3337 O O . VAL B 1 77 ? -6.215 4.953 -16.562 1 98.19 77 VAL B O 1
ATOM 3340 N N . SER B 1 78 ? -4.949 4.309 -14.82 1 97.94 78 SER B N 1
ATOM 3341 C CA . SER B 1 78 ? -4.516 3.1 -15.523 1 97.94 78 SER B CA 1
ATOM 3342 C C . SER B 1 78 ? -5.617 2.043 -15.523 1 97.94 78 SER B C 1
ATOM 3344 O O . SER B 1 78 ? -5.652 1.183 -16.406 1 97.94 78 SER B O 1
ATOM 3346 N N . ASN B 1 79 ? -6.523 2.088 -14.539 1 97.75 79 ASN B N 1
ATOM 3347 C CA . ASN B 1 79 ? -7.539 1.046 -14.398 1 97.75 79 ASN B CA 1
ATOM 3348 C C . ASN B 1 79 ? -8.875 1.621 -13.945 1 97.75 79 ASN B C 1
ATOM 3350 O O . ASN B 1 79 ? -9.445 1.171 -12.945 1 97.75 79 ASN B O 1
ATOM 3354 N N . PRO B 1 80 ? -9.469 2.516 -14.695 1 97.44 80 PRO B N 1
ATOM 3355 C CA . PRO B 1 80 ? -10.695 3.172 -14.242 1 97.44 80 PRO B CA 1
ATOM 3356 C C . PRO B 1 80 ? -11.844 2.189 -14.031 1 97.44 80 PRO B C 1
ATOM 3358 O O . PRO B 1 80 ? -12.648 2.359 -13.109 1 97.44 80 PRO B O 1
ATOM 3361 N N . ALA B 1 81 ? -11.906 1.102 -14.82 1 95.38 81 ALA B N 1
ATOM 3362 C CA . ALA B 1 81 ? -13.008 0.145 -14.727 1 95.38 81 ALA B CA 1
ATOM 3363 C C . ALA B 1 81 ? -12.953 -0.637 -13.414 1 95.38 81 ALA B C 1
ATOM 3365 O O . ALA B 1 81 ? -13.969 -1.145 -12.945 1 95.38 81 ALA B O 1
ATOM 3366 N N . ASP B 1 82 ? -11.727 -0.756 -12.859 1 96.81 82 ASP B N 1
ATOM 3367 C CA . ASP B 1 82 ? -11.562 -1.452 -11.594 1 96.81 82 ASP B CA 1
ATOM 3368 C C . ASP B 1 82 ? -12.062 -0.595 -10.43 1 96.81 82 ASP B C 1
ATOM 3370 O O . ASP B 1 82 ? -12.711 -1.1 -9.508 1 96.81 82 ASP B O 1
ATOM 3374 N N . TYR B 1 83 ? -11.844 0.693 -10.477 1 97.56 83 TYR B N 1
ATOM 3375 C CA . TYR B 1 83 ? -12.008 1.53 -9.297 1 97.56 83 TYR B CA 1
ATOM 3376 C C . TYR B 1 83 ? -13.32 2.303 -9.359 1 97.56 83 TYR B C 1
ATOM 3378 O O . TYR B 1 83 ? -13.766 2.871 -8.359 1 97.56 83 TYR B O 1
ATOM 3386 N N . PHE B 1 84 ? -13.93 2.377 -10.531 1 97.44 84 PHE B N 1
ATOM 3387 C CA . PHE B 1 84 ? -15.273 2.912 -10.703 1 97.44 84 PHE B CA 1
ATOM 3388 C C . PHE B 1 84 ? -16.219 1.834 -11.211 1 97.44 84 PHE B C 1
ATOM 3390 O O . PHE B 1 84 ? -17.062 2.092 -12.078 1 97.44 84 PHE B O 1
ATOM 3397 N N . ALA B 1 85 ? -16.062 0.641 -10.648 1 94.88 85 ALA B N 1
ATOM 3398 C CA . ALA B 1 85 ? -16.828 -0.534 -11.055 1 94.88 85 ALA B CA 1
ATOM 3399 C C . ALA B 1 85 ? -18.312 -0.38 -10.695 1 94.88 85 ALA B C 1
ATOM 3401 O O . ALA B 1 85 ? -19.188 -0.802 -11.445 1 94.88 85 ALA B O 1
ATOM 3402 N N . GLU B 1 86 ? -18.641 0.172 -9.477 1 95.25 86 GLU B N 1
ATOM 3403 C CA . GLU B 1 86 ? -20 0.427 -9.031 1 95.25 86 GLU B CA 1
ATOM 3404 C C . GLU B 1 86 ? -20.453 1.833 -9.414 1 95.25 86 GLU B C 1
ATOM 3406 O O . GLU B 1 86 ? -19.75 2.811 -9.156 1 95.25 86 GLU B O 1
ATOM 3411 N N . ASP B 1 87 ? -21.625 1.923 -10.023 1 95.56 87 ASP B N 1
ATOM 3412 C CA . ASP B 1 87 ? -22.172 3.232 -10.375 1 95.56 87 ASP B CA 1
ATOM 3413 C C . ASP B 1 87 ? -23.016 3.797 -9.234 1 95.56 87 ASP B C 1
ATOM 3415 O O . ASP B 1 87 ? -24.25 3.746 -9.281 1 95.56 87 ASP B O 1
ATOM 3419 N N . ARG B 1 88 ? -22.297 4.398 -8.242 1 95.44 88 ARG B N 1
ATOM 3420 C CA . ARG B 1 88 ? -22.938 5.023 -7.086 1 95.44 88 ARG B CA 1
ATOM 3421 C C . ARG B 1 88 ? -22.688 6.527 -7.07 1 95.44 88 ARG B C 1
ATOM 3423 O O . ARG B 1 88 ? -21.703 7.004 -7.641 1 95.44 88 ARG B O 1
ATOM 3430 N N . PRO B 1 89 ? -23.672 7.258 -6.391 1 98.19 89 PRO B N 1
ATOM 3431 C CA . PRO B 1 89 ? -23.297 8.656 -6.164 1 98.19 89 PRO B CA 1
ATOM 3432 C C . PRO B 1 89 ? -21.922 8.805 -5.504 1 98.19 89 PRO B C 1
ATOM 3434 O O . PRO B 1 89 ? -21.625 8.117 -4.52 1 98.19 89 PRO B O 1
ATOM 3437 N N . THR B 1 90 ? -21.062 9.609 -6.125 1 98.81 90 THR B N 1
ATOM 3438 C CA . THR B 1 90 ? -19.672 9.664 -5.688 1 98.81 90 THR B CA 1
ATOM 3439 C C . THR B 1 90 ? -19.203 11.117 -5.547 1 98.81 90 THR B C 1
ATOM 3441 O O . THR B 1 90 ? -19.516 11.953 -6.391 1 98.81 90 THR B O 1
ATOM 3444 N N . LEU B 1 91 ? -18.625 11.438 -4.457 1 98.94 91 LEU B N 1
ATOM 3445 C CA . LEU B 1 91 ? -17.812 12.641 -4.316 1 98.94 91 LEU B CA 1
ATOM 3446 C C . LEU B 1 91 ? -16.328 12.312 -4.484 1 98.94 91 LEU B C 1
ATOM 3448 O O . LEU B 1 91 ? -15.758 11.586 -3.676 1 98.94 91 LEU B O 1
ATOM 3452 N N . LEU B 1 92 ? -15.75 12.742 -5.547 1 98.94 92 LEU B N 1
ATOM 3453 C CA . LEU B 1 92 ? -14.312 12.609 -5.754 1 98.94 92 LEU B CA 1
ATOM 3454 C C . LEU B 1 92 ? -13.562 13.805 -5.172 1 98.94 92 LEU B C 1
ATOM 3456 O O . LEU B 1 92 ? -13.742 14.93 -5.629 1 98.94 92 LEU B O 1
ATOM 3460 N N . VAL B 1 93 ? -12.781 13.578 -4.141 1 98.94 93 VAL B N 1
ATOM 3461 C CA . VAL B 1 93 ? -11.961 14.602 -3.516 1 98.94 93 VAL B CA 1
ATOM 3462 C C . VAL B 1 93 ? -10.531 14.508 -4.043 1 98.94 93 VAL B C 1
ATOM 3464 O O . VAL B 1 93 ? -9.805 13.555 -3.732 1 98.94 93 VAL B O 1
ATOM 3467 N N . SER B 1 94 ? -10.117 15.492 -4.777 1 98.94 94 SER B N 1
ATOM 3468 C CA . SER B 1 94 ? -8.812 15.484 -5.438 1 98.94 94 SER B CA 1
ATOM 3469 C C . SER B 1 94 ? -7.82 16.391 -4.719 1 98.94 94 SER B C 1
ATOM 3471 O O . SER B 1 94 ? -8.055 17.594 -4.578 1 98.94 94 SER B O 1
ATOM 3473 N N . PHE B 1 95 ? -6.75 15.781 -4.246 1 98.88 95 PHE B N 1
ATOM 3474 C CA . PHE B 1 95 ? -5.637 16.531 -3.672 1 98.88 95 PHE B CA 1
ATOM 3475 C C . PHE B 1 95 ? -4.57 16.797 -4.727 1 98.88 95 PHE B C 1
ATOM 3477 O O . PHE B 1 95 ? -4.043 15.875 -5.34 1 98.88 95 PHE B O 1
ATOM 3484 N N . ALA B 1 96 ? -4.234 18.062 -4.883 1 98 96 ALA B N 1
ATOM 3485 C CA . ALA B 1 96 ? -3.232 18.391 -5.891 1 98 96 ALA B CA 1
ATOM 3486 C C . ALA B 1 96 ? -2.545 19.719 -5.566 1 98 96 ALA B C 1
ATOM 3488 O O . ALA B 1 96 ? -3.16 20.781 -5.648 1 98 96 ALA B O 1
ATOM 3489 N N . ARG B 1 97 ? -1.251 19.656 -5.309 1 97.94 97 ARG B N 1
ATOM 3490 C CA . ARG B 1 97 ? -0.537 20.891 -4.996 1 97.94 97 ARG B CA 1
ATOM 3491 C C . ARG B 1 97 ? -0.545 21.844 -6.188 1 97.94 97 ARG B C 1
ATOM 3493 O O . ARG B 1 97 ? -1.117 22.938 -6.117 1 97.94 97 ARG B O 1
ATOM 3500 N N . SER B 1 98 ? 0.022 21.406 -7.359 1 95.62 98 SER B N 1
ATOM 3501 C CA . SER B 1 98 ? 0.1 22.281 -8.531 1 95.62 98 SER B CA 1
ATOM 3502 C C . SER B 1 98 ? -1.216 22.281 -9.305 1 95.62 98 SER B C 1
ATOM 3504 O O . SER B 1 98 ? -1.526 23.234 -10.008 1 95.62 98 SER B O 1
ATOM 3506 N N . GLY B 1 99 ? -1.926 21.141 -9.242 1 95.75 99 GLY B N 1
ATOM 3507 C CA . GLY B 1 99 ? -3.152 20.984 -10.008 1 95.75 99 GLY B CA 1
ATOM 3508 C C . GLY B 1 99 ? -2.908 20.781 -11.492 1 95.75 99 GLY B C 1
ATOM 3509 O O . GLY B 1 99 ? -3.836 20.891 -12.297 1 95.75 99 GLY B O 1
ATOM 3510 N N . ASP B 1 100 ? -1.636 20.453 -11.836 1 94.94 100 ASP B N 1
ATOM 3511 C CA . ASP B 1 100 ? -1.299 20.406 -13.258 1 94.94 100 ASP B CA 1
ATOM 3512 C C . ASP B 1 100 ? -0.88 19 -13.68 1 94.94 100 ASP B C 1
ATOM 3514 O O . ASP B 1 100 ? -0.598 18.766 -14.852 1 94.94 100 ASP B O 1
ATOM 3518 N N . SER B 1 101 ? -0.849 18.078 -12.727 1 93.75 101 SER B N 1
ATOM 3519 C CA . SER B 1 101 ? -0.497 16.703 -13.102 1 93.75 101 SER B CA 1
ATOM 3520 C C . SER B 1 101 ? -1.492 16.141 -14.109 1 93.75 101 SER B C 1
ATOM 3522 O O . SER B 1 101 ? -2.705 16.25 -13.914 1 93.75 101 SER B O 1
ATOM 3524 N N . PRO B 1 102 ? -0.972 15.555 -15.219 1 94.94 102 PRO B N 1
ATOM 3525 C CA . PRO B 1 102 ? -1.88 14.945 -16.188 1 94.94 102 PRO B CA 1
ATOM 3526 C C . PRO B 1 102 ? -2.795 13.891 -15.562 1 94.94 102 PRO B C 1
ATOM 3528 O O . PRO B 1 102 ? -3.967 13.789 -15.938 1 94.94 102 PRO B O 1
ATOM 3531 N N . GLU B 1 103 ? -2.305 13.18 -14.609 1 96.62 103 GLU B N 1
ATOM 3532 C CA . GLU B 1 103 ? -3.098 12.133 -13.969 1 96.62 103 GLU B CA 1
ATOM 3533 C C . GLU B 1 103 ? -4.246 12.719 -13.156 1 96.62 103 GLU B C 1
ATOM 3535 O O . GLU B 1 103 ? -5.328 12.141 -13.086 1 96.62 103 GLU B O 1
ATOM 3540 N N . SER B 1 104 ? -3.98 13.867 -12.531 1 96.31 104 SER B N 1
ATOM 3541 C CA . SER B 1 104 ? -5.027 14.5 -11.734 1 96.31 104 SER B CA 1
ATOM 3542 C C . SER B 1 104 ? -6.211 14.906 -12.609 1 96.31 104 SER B C 1
ATOM 3544 O O . SER B 1 104 ? -7.363 14.633 -12.273 1 96.31 104 SER B O 1
ATOM 3546 N N . ALA B 1 105 ? -5.891 15.539 -13.711 1 96.19 105 ALA B N 1
ATOM 3547 C CA . ALA B 1 105 ? -6.949 15.945 -14.625 1 96.19 105 ALA B CA 1
ATOM 3548 C C . ALA B 1 105 ? -7.645 14.734 -15.234 1 96.19 105 ALA B C 1
ATOM 3550 O O . ALA B 1 105 ? -8.875 14.703 -15.344 1 96.19 105 ALA B O 1
ATOM 3551 N N . ALA B 1 106 ? -6.906 13.75 -15.625 1 97.25 106 ALA B N 1
ATOM 3552 C CA . ALA B 1 106 ? -7.461 12.547 -16.234 1 97.25 106 ALA B CA 1
ATOM 3553 C C . ALA B 1 106 ? -8.383 11.812 -15.273 1 97.25 106 ALA B C 1
ATOM 3555 O O . ALA B 1 106 ? -9.406 11.258 -15.688 1 97.25 106 ALA B O 1
ATOM 3556 N N . ALA B 1 107 ? -8.023 11.781 -13.992 1 98.19 107 ALA B N 1
ATOM 3557 C CA . ALA B 1 107 ? -8.82 11.07 -13 1 98.19 107 ALA B CA 1
ATOM 3558 C C . ALA B 1 107 ? -10.219 11.672 -12.883 1 98.19 107 ALA B C 1
ATOM 3560 O O . ALA B 1 107 ? -11.211 10.945 -12.82 1 98.19 107 ALA B O 1
ATOM 3561 N N . THR B 1 108 ? -10.359 13.008 -12.852 1 98.44 108 THR B N 1
ATOM 3562 C CA . THR B 1 108 ? -11.664 13.641 -12.773 1 98.44 108 THR B CA 1
ATOM 3563 C C . THR B 1 108 ? -12.477 13.375 -14.039 1 98.44 108 THR B C 1
ATOM 3565 O O . THR B 1 108 ? -13.672 13.086 -13.969 1 98.44 108 THR B O 1
ATOM 3568 N N . ALA B 1 109 ? -11.773 13.438 -15.18 1 97.56 109 ALA B N 1
ATOM 3569 C CA . ALA B 1 109 ? -12.461 13.172 -16.438 1 97.56 109 ALA B CA 1
ATOM 3570 C C . ALA B 1 109 ? -12.969 11.734 -16.5 1 97.56 109 ALA B C 1
ATOM 3572 O O . ALA B 1 109 ? -14.078 11.484 -16.969 1 97.56 109 ALA B O 1
ATOM 3573 N N . LEU B 1 110 ? -12.172 10.82 -16.078 1 97.94 110 LEU B N 1
ATOM 3574 C CA . LEU B 1 110 ? -12.555 9.406 -16.094 1 97.94 110 LEU B CA 1
ATOM 3575 C C . LEU B 1 110 ? -13.711 9.148 -15.125 1 97.94 110 LEU B C 1
ATOM 3577 O O . LEU B 1 110 ? -14.602 8.352 -15.422 1 97.94 110 LEU B O 1
ATOM 3581 N N . ALA B 1 111 ? -13.68 9.82 -13.945 1 98.25 111 ALA B N 1
ATOM 3582 C CA . ALA B 1 111 ? -14.812 9.703 -13.023 1 98.25 111 ALA B CA 1
ATOM 3583 C C . ALA B 1 111 ? -16.109 10.164 -13.688 1 98.25 111 ALA B C 1
ATOM 3585 O O . ALA B 1 111 ? -17.141 9.492 -13.578 1 98.25 111 ALA B O 1
ATOM 3586 N N . ASP B 1 112 ? -16.078 11.297 -14.398 1 97.81 112 ASP B N 1
ATOM 3587 C CA . ASP B 1 112 ? -17.234 11.828 -15.102 1 97.81 112 ASP B CA 1
ATOM 3588 C C . ASP B 1 112 ? -17.75 10.836 -16.141 1 97.81 112 ASP B C 1
ATOM 3590 O O . ASP B 1 112 ? -18.953 10.727 -16.359 1 97.81 112 ASP B O 1
ATOM 3594 N N . HIS B 1 113 ? -16.844 10.156 -16.734 1 96.25 113 HIS B N 1
ATOM 3595 C CA . HIS B 1 113 ? -17.203 9.242 -17.812 1 96.25 113 HIS B CA 1
ATOM 3596 C C . HIS B 1 113 ? -17.766 7.938 -17.281 1 96.25 113 HIS B C 1
ATOM 3598 O O . HIS B 1 113 ? -18.688 7.363 -17.859 1 96.25 113 HIS B O 1
ATOM 3604 N N . CYS B 1 114 ? -17.203 7.438 -16.234 1 96.31 114 CYS B N 1
ATOM 3605 C CA . CYS B 1 114 ? -17.516 6.098 -15.742 1 96.31 114 CYS B CA 1
ATOM 3606 C C . CYS B 1 114 ? -18.734 6.117 -14.836 1 96.31 114 CYS B C 1
ATOM 3608 O O . CYS B 1 114 ? -19.406 5.098 -14.664 1 96.31 114 CYS B O 1
ATOM 3610 N N . LEU B 1 115 ? -19.031 7.312 -14.211 1 97.75 115 LEU B N 1
ATOM 3611 C CA . LEU B 1 115 ? -20.078 7.379 -13.195 1 97.75 115 LEU B CA 1
ATOM 3612 C C . LEU B 1 115 ? -21.219 8.289 -13.656 1 97.75 115 LEU B C 1
ATOM 3614 O O . LEU B 1 115 ? -20.969 9.336 -14.266 1 97.75 115 LEU B O 1
ATOM 3618 N N . THR B 1 116 ? -22.453 7.906 -13.273 1 98 116 THR B N 1
ATOM 3619 C CA . THR B 1 116 ? -23.625 8.664 -13.672 1 98 116 THR B CA 1
ATOM 3620 C C . THR B 1 116 ? -23.812 9.898 -12.789 1 98 116 THR B C 1
ATOM 3622 O O . THR B 1 116 ? -24.359 10.906 -13.227 1 98 116 THR B O 1
ATOM 3625 N N . ASP B 1 117 ? -23.438 9.812 -11.562 1 98.38 117 ASP B N 1
ATOM 3626 C CA . ASP B 1 117 ? -23.594 10.875 -10.578 1 98.38 117 ASP B CA 1
ATOM 3627 C C . ASP B 1 117 ? -22.297 11.094 -9.797 1 98.38 117 ASP B C 1
ATOM 3629 O O . ASP B 1 117 ? -22.047 10.414 -8.797 1 98.38 117 ASP B O 1
ATOM 3633 N N . VAL B 1 118 ? -21.531 12.109 -10.211 1 98.69 118 VAL B N 1
ATOM 3634 C CA . VAL B 1 118 ? -20.25 12.391 -9.562 1 98.69 118 VAL B CA 1
ATOM 3635 C C . VAL B 1 118 ? -20.094 13.898 -9.359 1 98.69 118 VAL B C 1
ATOM 3637 O O . VAL B 1 118 ? -20.469 14.688 -10.234 1 98.69 118 VAL B O 1
ATOM 3640 N N . HIS B 1 119 ? -19.672 14.281 -8.219 1 98.94 119 HIS B N 1
ATOM 3641 C CA . HIS B 1 119 ? -19.281 15.641 -7.848 1 98.94 119 HIS B CA 1
ATOM 3642 C C . HIS B 1 119 ? -17.812 15.711 -7.477 1 98.94 119 HIS B C 1
ATOM 3644 O O . HIS B 1 119 ? -17.219 14.703 -7.078 1 98.94 119 HIS B O 1
ATOM 3650 N N . HIS B 1 120 ? -17.234 16.875 -7.613 1 98.88 120 HIS B N 1
ATOM 3651 C CA . HIS B 1 120 ? -15.789 17.016 -7.426 1 98.88 120 HIS B CA 1
ATOM 3652 C C . HIS B 1 120 ? -15.469 18.078 -6.387 1 98.88 120 HIS B C 1
ATOM 3654 O O . HIS B 1 120 ? -15.93 19.219 -6.496 1 98.88 120 HIS B O 1
ATOM 3660 N N . LEU B 1 121 ? -14.75 17.734 -5.371 1 98.94 121 LEU B N 1
ATOM 3661 C CA . LEU B 1 121 ? -14.07 18.688 -4.492 1 98.94 121 LEU B CA 1
ATOM 3662 C C . LEU B 1 121 ? -12.578 18.734 -4.797 1 98.94 121 LEU B C 1
ATOM 3664 O O . LEU B 1 121 ? -11.867 17.75 -4.582 1 98.94 121 LEU B O 1
ATOM 3668 N N . ILE B 1 122 ? -12.125 19.844 -5.336 1 98.88 122 ILE B N 1
ATOM 3669 C CA . ILE B 1 122 ? -10.711 20.031 -5.637 1 98.88 122 ILE B CA 1
ATOM 3670 C C . ILE B 1 122 ? -10.039 20.781 -4.48 1 98.88 122 ILE B C 1
ATOM 3672 O O . ILE B 1 122 ? -10.438 21.891 -4.137 1 98.88 122 ILE B O 1
ATOM 3676 N N . ILE B 1 123 ? -9.109 20.172 -3.84 1 98.88 123 ILE B N 1
ATOM 3677 C CA . ILE B 1 123 ? -8.289 20.812 -2.82 1 98.88 123 ILE B CA 1
ATOM 3678 C C . ILE B 1 123 ? -6.883 21.062 -3.365 1 98.88 123 ILE B C 1
ATOM 3680 O O . ILE B 1 123 ? -6.125 20.109 -3.594 1 98.88 123 ILE B O 1
ATOM 3684 N N . THR B 1 124 ? -6.52 22.297 -3.582 1 98.69 124 THR B N 1
ATOM 3685 C CA . THR B 1 124 ? -5.281 22.594 -4.293 1 98.69 124 THR B CA 1
ATOM 3686 C C . THR B 1 124 ? -4.641 23.859 -3.75 1 98.69 124 THR B C 1
ATOM 3688 O O . THR B 1 124 ? -5.289 24.641 -3.041 1 98.69 124 THR B O 1
ATOM 3691 N N . CYS B 1 125 ? -3.367 23.969 -3.998 1 98.5 125 CYS B N 1
ATOM 3692 C CA . CYS B 1 125 ? -2.607 25.125 -3.523 1 98.5 125 CYS B CA 1
ATOM 3693 C C . CYS B 1 125 ? -2.42 26.156 -4.637 1 98.5 125 CYS B C 1
ATOM 3695 O O . CYS B 1 125 ? -1.902 27.25 -4.398 1 98.5 125 CYS B O 1
ATOM 3697 N N . ASN B 1 126 ? -2.873 25.859 -5.84 1 98.19 126 ASN B N 1
ATOM 3698 C CA . ASN B 1 126 ? -2.588 26.688 -7.004 1 98.19 126 ASN B CA 1
ATOM 3699 C C . ASN B 1 126 ? -3.869 27.125 -7.715 1 98.19 126 ASN B C 1
ATOM 3701 O O . ASN B 1 126 ? -4.406 26.375 -8.531 1 98.19 126 ASN B O 1
ATOM 3705 N N . PRO B 1 127 ? -4.301 28.344 -7.484 1 97.69 127 PRO B N 1
ATOM 3706 C CA . PRO B 1 127 ? -5.535 28.797 -8.125 1 97.69 127 PRO B CA 1
ATOM 3707 C C . PRO B 1 127 ? -5.426 28.875 -9.641 1 97.69 127 PRO B C 1
ATOM 3709 O O . PRO B 1 127 ? -6.445 28.875 -10.344 1 97.69 127 PRO B O 1
ATOM 3712 N N . ASP B 1 128 ? -4.188 28.844 -10.156 1 97.69 128 ASP B N 1
ATOM 3713 C CA . ASP B 1 128 ? -3.975 28.969 -11.594 1 97.69 128 ASP B CA 1
ATOM 3714 C C . ASP B 1 128 ? -3.779 27.609 -12.25 1 97.69 128 ASP B C 1
ATOM 3716 O O . ASP B 1 128 ? -3.639 27.516 -13.469 1 97.69 128 ASP B O 1
ATOM 3720 N N . GLY B 1 129 ? -3.709 26.562 -11.43 1 97.38 129 GLY B N 1
ATOM 3721 C CA . GLY B 1 129 ? -3.533 25.234 -11.977 1 97.38 129 GLY B CA 1
ATOM 3722 C C . GLY B 1 129 ? -4.703 24.766 -12.82 1 97.38 129 GLY B C 1
ATOM 3723 O O . GLY B 1 129 ? -5.805 25.312 -12.719 1 97.38 129 GLY B O 1
ATOM 3724 N N . ARG B 1 130 ? -4.492 23.828 -13.633 1 96.25 130 ARG B N 1
ATOM 3725 C CA . ARG B 1 130 ? -5.484 23.297 -14.562 1 96.25 130 ARG B CA 1
ATOM 3726 C C . ARG B 1 130 ? -6.734 22.828 -13.828 1 96.25 130 ARG B C 1
ATOM 3728 O O . ARG B 1 130 ? -7.855 23.141 -14.234 1 96.25 130 ARG B O 1
ATOM 3735 N N . LEU B 1 131 ? -6.598 22.094 -12.727 1 97.75 131 LEU B N 1
ATOM 3736 C CA . LEU B 1 131 ? -7.73 21.562 -11.977 1 97.75 131 LEU B CA 1
ATOM 3737 C C . LEU B 1 131 ? -8.602 22.688 -11.43 1 97.75 131 LEU B C 1
ATOM 3739 O O . LEU B 1 131 ? -9.828 22.625 -11.516 1 97.75 131 LEU B O 1
ATOM 3743 N N . ALA B 1 132 ? -7.887 23.656 -10.828 1 98.31 132 ALA B N 1
ATOM 3744 C CA . ALA B 1 132 ? -8.633 24.781 -10.273 1 98.31 132 ALA B CA 1
ATOM 3745 C C . ALA B 1 132 ? -9.406 25.516 -11.359 1 98.31 132 ALA B C 1
ATOM 3747 O O . ALA B 1 132 ? -10.578 25.859 -11.172 1 98.31 132 ALA B O 1
ATOM 3748 N N . ARG B 1 133 ? -8.797 25.719 -12.484 1 98.19 133 ARG B N 1
ATOM 3749 C CA . ARG B 1 133 ? -9.422 26.453 -13.578 1 98.19 133 ARG B CA 1
ATOM 3750 C C . ARG B 1 133 ? -10.594 25.672 -14.164 1 98.19 133 ARG B C 1
ATOM 3752 O O . ARG B 1 133 ? -11.688 26.219 -14.344 1 98.19 133 ARG B O 1
ATOM 3759 N N . GLU B 1 134 ? -10.383 24.422 -14.461 1 97.75 134 GLU B N 1
ATOM 3760 C CA . GLU B 1 134 ? -11.398 23.594 -15.102 1 97.75 134 GLU B CA 1
ATOM 3761 C C . GLU B 1 134 ? -12.594 23.391 -14.172 1 97.75 134 GLU B C 1
ATOM 3763 O O . GLU B 1 134 ? -13.75 23.453 -14.609 1 97.75 134 GLU B O 1
ATOM 3768 N N . HIS B 1 135 ? -12.352 23.219 -12.938 1 98.38 135 HIS B N 1
ATOM 3769 C CA . HIS B 1 135 ? -13.422 22.844 -12.008 1 98.38 135 HIS B CA 1
ATOM 3770 C C . HIS B 1 135 ? -14.023 24.078 -11.344 1 98.38 135 HIS B C 1
ATOM 3772 O O . HIS B 1 135 ? -15.117 24.016 -10.781 1 98.38 135 HIS B O 1
ATOM 3778 N N . GLY B 1 136 ? -13.328 25.172 -11.43 1 97.75 136 GLY B N 1
ATOM 3779 C CA . GLY B 1 136 ? -13.82 26.422 -10.844 1 97.75 136 GLY B CA 1
ATOM 3780 C C . GLY B 1 136 ? -15.094 26.922 -11.5 1 97.75 136 GLY B C 1
ATOM 3781 O O . GLY B 1 136 ? -15.828 27.703 -10.906 1 97.75 136 GLY B O 1
ATOM 3782 N N . VAL B 1 137 ? -15.461 26.391 -12.727 1 96.75 137 VAL B N 1
ATOM 3783 C CA . VAL B 1 137 ? -16.609 26.922 -13.469 1 96.75 137 VAL B CA 1
ATOM 3784 C C . VAL B 1 137 ? -17.672 25.828 -13.609 1 96.75 137 VAL B C 1
ATOM 3786 O O . VAL B 1 137 ? -18.672 26.016 -14.305 1 96.75 137 VAL B O 1
ATOM 3789 N N . ARG B 1 138 ? -17.484 24.719 -13.008 1 97.12 138 ARG B N 1
ATOM 3790 C CA . ARG B 1 138 ? -18.406 23.609 -13.133 1 97.12 138 ARG B CA 1
ATOM 3791 C C . ARG B 1 138 ? -19.406 23.594 -11.969 1 97.12 138 ARG B C 1
ATOM 3793 O O . ARG B 1 138 ? -19.016 23.766 -10.812 1 97.12 138 ARG B O 1
ATOM 3800 N N . GLU B 1 139 ? -20.641 23.297 -12.25 1 96.38 139 GLU B N 1
ATOM 3801 C CA . GLU B 1 139 ? -21.703 23.297 -11.242 1 96.38 139 GLU B CA 1
ATOM 3802 C C . GLU B 1 139 ? -21.5 22.156 -10.242 1 96.38 139 GLU B C 1
ATOM 3804 O O . GLU B 1 139 ? -21.797 22.312 -9.055 1 96.38 139 GLU B O 1
ATOM 3809 N N . ARG B 1 140 ? -21.062 21.062 -10.68 1 98 140 ARG B N 1
ATOM 3810 C CA . ARG B 1 140 ? -20.953 19.891 -9.812 1 98 140 ARG B CA 1
ATOM 3811 C C . ARG B 1 140 ? -19.547 19.812 -9.211 1 98 140 ARG B C 1
ATOM 3813 O O . ARG B 1 140 ? -19.078 18.719 -8.875 1 98 140 ARG B O 1
ATOM 3820 N N . SER B 1 141 ? -18.828 20.906 -9.148 1 98.75 141 SER B N 1
ATOM 3821 C CA . SER B 1 141 ? -17.484 20.969 -8.562 1 98.75 141 SER B CA 1
ATOM 3822 C C . SER B 1 141 ? -17.359 22.141 -7.598 1 98.75 141 SER B C 1
ATOM 3824 O O . SER B 1 141 ? -18.094 23.125 -7.699 1 98.75 141 SER B O 1
ATOM 3826 N N . HIS B 1 142 ? -16.469 22.047 -6.684 1 98.75 142 HIS B N 1
ATOM 3827 C CA . HIS B 1 142 ? -16.016 23.125 -5.812 1 98.75 142 HIS B CA 1
ATOM 3828 C C . HIS B 1 142 ? -14.508 23.094 -5.637 1 98.75 142 HIS B C 1
ATOM 3830 O O . HIS B 1 142 ? -13.922 22.016 -5.469 1 98.75 142 HIS B O 1
ATOM 3836 N N . VAL B 1 143 ? -13.93 24.219 -5.746 1 98.75 143 VAL B N 1
ATOM 3837 C CA . VAL B 1 143 ? -12.492 24.344 -5.535 1 98.75 143 VAL B CA 1
ATOM 3838 C C . VAL B 1 143 ? -12.219 24.953 -4.16 1 98.75 143 VAL B C 1
ATOM 3840 O O . VAL B 1 143 ? -12.711 26.031 -3.85 1 98.75 143 VAL B O 1
ATOM 3843 N N . LEU B 1 144 ? -11.555 24.219 -3.367 1 98.56 144 LEU B N 1
ATOM 3844 C CA . LEU B 1 144 ? -11.078 24.688 -2.072 1 98.56 144 LEU B CA 1
ATOM 3845 C C . LEU B 1 144 ? -9.594 25.016 -2.133 1 98.56 144 LEU B C 1
ATOM 3847 O O . LEU B 1 144 ? -8.75 24.125 -2.229 1 98.56 144 LEU B O 1
ATOM 3851 N N . LEU B 1 145 ? -9.234 26.297 -2.008 1 98.5 145 LEU B N 1
ATOM 3852 C CA . LEU B 1 145 ? -7.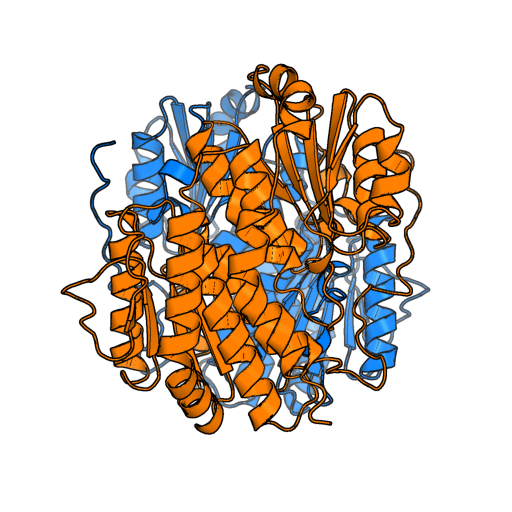863 26.781 -2.145 1 98.5 145 LEU B CA 1
ATOM 3853 C C . LEU B 1 145 ? -7.164 26.812 -0.79 1 98.5 145 LEU B C 1
ATOM 3855 O O . LEU B 1 145 ? -7.762 27.203 0.214 1 98.5 145 LEU B O 1
ATOM 3859 N N . MET B 1 146 ? -5.945 26.328 -0.809 1 98.75 146 MET B N 1
ATOM 3860 C CA . MET B 1 146 ? -5.086 26.391 0.37 1 98.75 146 MET B CA 1
ATOM 3861 C C . MET B 1 146 ? -4.375 27.734 0.453 1 98.75 146 MET B C 1
ATOM 3863 O O . MET B 1 146 ? -4.395 28.516 -0.504 1 98.75 146 MET B O 1
ATOM 3867 N N . PRO B 1 147 ? -3.797 28.031 1.667 1 98.56 147 PRO B N 1
ATOM 3868 C CA . PRO B 1 147 ? -3.012 29.266 1.747 1 98.56 147 PRO B CA 1
ATOM 3869 C C . PRO B 1 147 ? -1.945 29.359 0.658 1 98.56 147 PRO B C 1
ATOM 3871 O O . PRO B 1 147 ? -1.307 28.359 0.327 1 98.56 147 PRO B O 1
ATOM 3874 N N . ALA B 1 148 ? -1.766 30.516 0.14 1 97.75 148 ALA B N 1
ATOM 3875 C CA . ALA B 1 148 ? -0.891 30.719 -1.013 1 97.75 148 ALA B CA 1
ATOM 3876 C C . ALA B 1 148 ? 0.512 30.188 -0.736 1 97.75 148 ALA B C 1
ATOM 3878 O O . ALA B 1 148 ? 1.139 29.594 -1.613 1 97.75 148 ALA B O 1
ATOM 3879 N N . ALA B 1 149 ? 0.974 30.391 0.467 1 98.12 149 ALA B N 1
ATOM 3880 C CA . ALA B 1 149 ? 2.342 30.016 0.814 1 98.12 149 ALA B CA 1
ATOM 3881 C C . ALA B 1 149 ? 2.494 28.5 0.874 1 98.12 149 ALA B C 1
ATOM 3883 O O . ALA B 1 149 ? 3.613 27.984 0.912 1 98.12 149 ALA B O 1
ATOM 3884 N N . SER B 1 150 ? 1.379 27.719 0.8 1 98.56 150 SER B N 1
ATOM 3885 C CA . SER B 1 150 ? 1.435 26.266 0.85 1 98.56 150 SER B CA 1
ATOM 3886 C C . SER B 1 150 ? 1.763 25.672 -0.519 1 98.56 150 SER B C 1
ATOM 3888 O O . SER B 1 150 ? 1.982 24.469 -0.646 1 98.56 150 SER B O 1
ATOM 3890 N N . ASN B 1 151 ? 1.695 26.516 -1.554 1 98.12 151 ASN B N 1
ATOM 3891 C CA . ASN B 1 151 ? 2.172 26.047 -2.85 1 98.12 151 ASN B CA 1
ATOM 3892 C C . ASN B 1 151 ? 3.689 25.891 -2.863 1 98.12 151 ASN B C 1
ATOM 3894 O O . ASN B 1 151 ? 4.398 26.688 -3.48 1 98.12 151 ASN B O 1
ATOM 3898 N N . ASP B 1 152 ? 4.152 24.797 -2.318 1 97.56 152 ASP B N 1
ATOM 3899 C CA . ASP B 1 152 ? 5.57 24.531 -2.088 1 97.56 152 ASP B CA 1
ATOM 3900 C C . ASP B 1 152 ? 6.375 24.688 -3.375 1 97.56 152 ASP B C 1
ATOM 3902 O O . ASP B 1 152 ? 5.945 24.25 -4.441 1 97.56 152 ASP B O 1
ATOM 3906 N N . ARG B 1 153 ? 7.527 25.297 -3.209 1 95.5 153 ARG B N 1
ATOM 3907 C CA . ARG B 1 153 ? 8.414 25.516 -4.348 1 95.5 153 ARG B CA 1
ATOM 3908 C C . ARG B 1 153 ? 9.484 24.438 -4.426 1 95.5 153 ARG B C 1
ATOM 3910 O O . ARG B 1 153 ? 9.961 24.094 -5.516 1 95.5 153 ARG B O 1
ATOM 3917 N N . SER B 1 154 ? 9.867 23.938 -3.283 1 96.56 154 SER B N 1
ATOM 3918 C CA . SER B 1 154 ? 10.867 22.875 -3.23 1 96.56 154 SER B CA 1
ATOM 3919 C C . SER B 1 154 ? 10.336 21.594 -3.836 1 96.56 154 SER B C 1
ATOM 3921 O O . SER B 1 154 ? 9.133 21.469 -4.109 1 96.56 154 SER B O 1
ATOM 3923 N N . PHE B 1 155 ? 11.172 20.672 -4.102 1 95.69 155 PHE B N 1
ATOM 3924 C CA . PHE B 1 155 ? 10.852 19.422 -4.781 1 95.69 155 PHE B CA 1
ATOM 3925 C C . PHE B 1 155 ? 9.789 18.641 -4.016 1 95.69 155 PHE B C 1
ATOM 3927 O O . PHE B 1 155 ? 8.75 18.281 -4.578 1 95.69 155 PHE B O 1
ATOM 3934 N N . ALA B 1 156 ? 10.055 18.406 -2.734 1 96.88 156 ALA B N 1
ATOM 3935 C CA . ALA B 1 156 ? 9.148 17.578 -1.941 1 96.88 156 ALA B CA 1
ATOM 3936 C C . ALA B 1 156 ? 8.008 18.406 -1.366 1 96.88 156 ALA B C 1
ATOM 3938 O O . ALA B 1 156 ? 8.211 19.547 -0.951 1 96.88 156 ALA B O 1
ATOM 3939 N N . MET B 1 157 ? 6.801 17.859 -1.334 1 98.06 157 MET B N 1
ATOM 3940 C CA . MET B 1 157 ? 5.668 18.484 -0.667 1 98.06 157 MET B CA 1
ATOM 3941 C C . MET B 1 157 ? 5.852 18.484 0.847 1 98.06 157 MET B C 1
ATOM 3943 O O . MET B 1 157 ? 6.277 17.469 1.418 1 98.06 157 MET B O 1
ATOM 3947 N N . THR B 1 158 ? 5.594 19.609 1.491 1 98.62 158 THR B N 1
ATOM 3948 C CA . THR B 1 158 ? 5.609 19.719 2.945 1 98.62 158 THR B CA 1
ATOM 3949 C C . THR B 1 158 ? 4.352 20.438 3.441 1 98.62 158 THR B C 1
ATOM 3951 O O . THR B 1 158 ? 3.338 19.781 3.721 1 98.62 158 THR B O 1
ATOM 3954 N N . SER B 1 159 ? 4.312 21.797 3.252 1 98.69 159 SER B N 1
ATOM 3955 C CA . SER B 1 159 ? 3.168 22.578 3.721 1 98.69 159 SER B CA 1
ATOM 3956 C C . SER B 1 159 ? 1.919 22.266 2.904 1 98.69 159 SER B C 1
ATOM 3958 O O . SER B 1 159 ? 0.803 22.297 3.426 1 98.69 159 SER B O 1
ATOM 3960 N N . SER B 1 160 ? 2.082 21.984 1.586 1 98.75 160 SER B N 1
ATOM 3961 C CA . SER B 1 160 ? 0.941 21.641 0.746 1 98.75 160 SER B CA 1
ATOM 3962 C C . SER B 1 160 ? 0.226 20.391 1.273 1 98.75 160 SER B C 1
ATOM 3964 O O . SER B 1 160 ? -1.002 20.375 1.379 1 98.75 160 SER B O 1
ATOM 3966 N N . TYR B 1 161 ? 1.028 19.422 1.626 1 98.88 161 TYR B N 1
ATOM 3967 C CA . TYR B 1 161 ? 0.486 18.172 2.146 1 98.88 161 TYR B CA 1
ATOM 3968 C C . TYR B 1 161 ? -0.335 18.406 3.406 1 98.88 161 TYR B C 1
ATOM 3970 O O . TYR B 1 161 ? -1.506 18.031 3.477 1 98.88 161 TYR B O 1
ATOM 3978 N N . THR B 1 162 ? 0.212 19.062 4.398 1 98.94 162 THR B N 1
ATOM 3979 C CA . THR B 1 162 ? -0.43 19.172 5.707 1 98.94 162 THR B CA 1
ATOM 3980 C C . THR B 1 162 ? -1.624 20.125 5.645 1 98.94 162 THR B C 1
ATOM 3982 O O . THR B 1 162 ? -2.633 19.906 6.32 1 98.94 162 THR B O 1
ATOM 3985 N N . CYS B 1 163 ? -1.541 21.172 4.859 1 98.88 163 CYS B N 1
ATOM 3986 C CA . CYS B 1 163 ? -2.686 22.062 4.707 1 98.88 163 CYS B CA 1
ATOM 3987 C C . CYS B 1 163 ? -3.863 21.328 4.07 1 98.88 163 CYS B C 1
ATOM 3989 O O . CYS B 1 163 ? -5.008 21.484 4.5 1 98.88 163 CYS B O 1
ATOM 3991 N N . MET B 1 164 ? -3.59 20.516 3.066 1 98.94 164 MET B N 1
ATOM 3992 C CA . MET B 1 164 ? -4.664 19.797 2.391 1 98.94 164 MET B CA 1
ATOM 3993 C C . MET B 1 164 ? -5.293 18.766 3.32 1 98.94 164 MET B C 1
ATOM 3995 O O . MET B 1 164 ? -6.516 18.594 3.332 1 98.94 164 MET B O 1
ATOM 3999 N N . VAL B 1 165 ? -4.441 18.078 4.102 1 98.88 165 VAL B N 1
ATOM 4000 C CA . VAL B 1 165 ? -4.957 17.109 5.066 1 98.88 165 VAL B CA 1
ATOM 4001 C C . VAL B 1 165 ? -5.863 17.828 6.074 1 98.88 165 VAL B C 1
ATOM 4003 O O . VAL B 1 165 ? -6.977 17.359 6.34 1 98.88 165 VAL B O 1
ATOM 4006 N N . LEU B 1 166 ? -5.375 18.953 6.609 1 98.75 166 LEU B N 1
ATOM 4007 C CA . LEU B 1 166 ? -6.145 19.703 7.598 1 98.75 166 LEU B CA 1
ATOM 4008 C C . LEU B 1 166 ? -7.457 20.188 7.008 1 98.75 166 LEU B C 1
ATOM 4010 O O . LEU B 1 166 ? -8.508 20.094 7.645 1 98.75 166 LEU B O 1
ATOM 4014 N N . ALA B 1 167 ? -7.422 20.688 5.801 1 98.62 167 ALA B N 1
ATOM 4015 C CA . ALA B 1 167 ? -8.617 21.203 5.133 1 98.62 167 ALA B CA 1
ATOM 4016 C C . ALA B 1 167 ? -9.648 20.094 4.922 1 98.62 167 ALA B C 1
ATOM 4018 O O . ALA B 1 167 ? -10.828 20.281 5.207 1 98.62 167 ALA B O 1
ATOM 4019 N N . ALA B 1 168 ? -9.203 18.984 4.418 1 98.75 168 ALA B N 1
ATOM 4020 C CA . ALA B 1 168 ? -10.117 17.875 4.148 1 98.75 168 ALA B CA 1
ATOM 4021 C C . ALA B 1 168 ? -10.742 17.344 5.438 1 98.75 168 ALA B C 1
ATOM 4023 O O . ALA B 1 168 ? -11.945 17.062 5.48 1 98.75 168 ALA B O 1
ATOM 4024 N N . TRP B 1 169 ? -9.883 17.203 6.504 1 98.5 169 TRP B N 1
ATOM 4025 C CA . TRP B 1 169 ? -10.406 16.75 7.789 1 98.5 169 TRP B CA 1
ATOM 4026 C C . TRP B 1 169 ? -11.445 17.719 8.336 1 98.5 169 TRP B C 1
ATOM 4028 O O . TRP B 1 169 ? -12.508 17.312 8.812 1 98.5 169 TRP B O 1
ATOM 4038 N N . SER B 1 170 ? -11.133 19.016 8.211 1 97.69 170 SER B N 1
ATOM 4039 C CA . SER B 1 170 ? -12.047 20.031 8.695 1 97.69 170 SER B CA 1
ATOM 4040 C C . SER B 1 170 ? -13.352 20.031 7.902 1 97.69 170 SER B C 1
ATOM 4042 O O . SER B 1 170 ? -14.43 20.203 8.469 1 97.69 170 SER B O 1
ATOM 4044 N N . ALA B 1 171 ? -13.281 19.797 6.613 1 97.88 171 ALA B N 1
ATOM 4045 C CA . ALA B 1 171 ? -14.445 19.891 5.73 1 97.88 171 ALA B CA 1
ATOM 4046 C C . ALA B 1 171 ? -15.305 18.625 5.836 1 97.88 171 ALA B C 1
ATOM 4048 O O . ALA B 1 171 ? -16.531 18.703 5.742 1 97.88 171 ALA B O 1
ATOM 4049 N N . LEU B 1 172 ? -14.688 17.484 6 1 97.88 172 LEU B N 1
ATOM 4050 C CA . LEU B 1 172 ? -15.406 16.219 5.863 1 97.88 172 LEU B CA 1
ATOM 4051 C C . LEU B 1 172 ? -15.508 15.5 7.207 1 97.88 172 LEU B C 1
ATOM 4053 O O . LEU B 1 172 ? -16.312 14.578 7.363 1 97.88 172 LEU B O 1
ATOM 4057 N N . GLY B 1 173 ? -14.609 15.742 8.023 1 94.19 173 GLY B N 1
ATOM 4058 C CA . GLY B 1 173 ? -14.531 15.055 9.305 1 94.19 173 GLY B CA 1
ATOM 4059 C C . GLY B 1 173 ? -14.891 15.93 10.484 1 94.19 173 GLY B C 1
ATOM 4060 O O . GLY B 1 173 ? -15.945 16.562 10.492 1 94.19 173 GLY B O 1
ATOM 4061 N N . GLY B 1 174 ? -13.852 15.914 11.422 1 85.75 174 GLY B N 1
ATOM 4062 C CA . GLY B 1 174 ? -14.133 16.609 12.664 1 85.75 174 GLY B CA 1
ATOM 4063 C C . GLY B 1 174 ? -13.336 17.875 12.836 1 85.75 174 GLY B C 1
ATOM 4064 O O . GLY B 1 174 ? -12.5 18.219 11.984 1 85.75 174 GLY B O 1
ATOM 4065 N N . GLY B 1 175 ? -13.711 18.75 13.797 1 83.88 175 GLY B N 1
ATOM 4066 C CA . GLY B 1 175 ? -13.008 19.984 14.141 1 83.88 175 GLY B CA 1
ATOM 4067 C C . GLY B 1 175 ? -11.711 19.734 14.898 1 83.88 175 GLY B C 1
ATOM 4068 O O . GLY B 1 175 ? -11.469 18.641 15.383 1 83.88 175 GLY B O 1
ATOM 4069 N N . THR B 1 176 ? -10.82 20.594 14.781 1 91.5 176 THR B N 1
ATOM 4070 C CA . THR B 1 176 ? -9.531 20.578 15.469 1 91.5 176 THR B CA 1
ATOM 4071 C C . THR B 1 176 ? -9.234 21.953 16.062 1 91.5 176 THR B C 1
ATOM 4073 O O . THR B 1 176 ? -9.664 22.984 15.531 1 91.5 176 THR B O 1
ATOM 4076 N N . ASP B 1 177 ? -8.641 21.969 17.297 1 96.31 177 ASP B N 1
ATOM 4077 C CA . ASP B 1 177 ? -8.062 23.203 17.812 1 96.31 177 ASP B CA 1
ATOM 4078 C C . ASP B 1 177 ? -6.773 23.562 17.078 1 96.31 177 ASP B C 1
ATOM 4080 O O . ASP B 1 177 ? -5.684 23.141 17.484 1 96.31 177 ASP B O 1
ATOM 4084 N N . VAL B 1 178 ? -6.938 24.359 16.062 1 97.81 178 VAL B N 1
ATOM 4085 C CA . VAL B 1 178 ? -5.84 24.641 15.148 1 97.81 178 VAL B CA 1
ATOM 4086 C C . VAL B 1 178 ? -4.719 25.375 15.898 1 97.81 178 VAL B C 1
ATOM 4088 O O . VAL B 1 178 ? -3.537 25.156 15.609 1 97.81 178 VAL B O 1
ATOM 4091 N N . ASP B 1 179 ? -5.078 26.281 16.828 1 97.88 179 ASP B N 1
ATOM 4092 C CA . ASP B 1 179 ? -4.059 27 17.578 1 97.88 179 ASP B CA 1
ATOM 4093 C C . ASP B 1 179 ? -3.215 26.031 18.422 1 97.88 179 ASP B C 1
ATOM 4095 O O . ASP B 1 179 ? -1.985 26.125 18.406 1 97.88 179 ASP B O 1
ATOM 4099 N N . ALA B 1 180 ? -3.816 25.125 19.125 1 98.06 180 ALA B N 1
ATOM 4100 C CA . ALA B 1 180 ? -3.094 24.125 19.906 1 98.06 180 ALA B CA 1
ATOM 4101 C C . ALA B 1 180 ? -2.236 23.234 19 1 98.06 180 ALA B C 1
ATOM 4103 O O . ALA B 1 180 ? -1.103 22.906 19.344 1 98.06 180 ALA B O 1
ATOM 4104 N N . LEU B 1 181 ? -2.836 22.891 17.922 1 98.5 181 LEU B N 1
ATOM 4105 C CA . LEU B 1 181 ? -2.131 22.062 16.938 1 98.5 181 LEU B CA 1
ATOM 4106 C C . LEU B 1 181 ? -0.874 22.781 16.438 1 98.5 181 LEU B C 1
ATOM 4108 O O . LEU B 1 181 ? 0.205 22.188 16.391 1 98.5 181 LEU B O 1
ATOM 4112 N N . ALA B 1 182 ? -1.042 24.031 16.031 1 98.69 182 ALA B N 1
ATOM 4113 C CA . ALA B 1 182 ? 0.07 24.828 15.523 1 98.69 182 ALA B CA 1
ATOM 4114 C C . ALA B 1 182 ? 1.152 25 16.578 1 98.69 182 ALA B C 1
ATOM 4116 O O . ALA B 1 182 ? 2.342 24.859 16.297 1 98.69 182 ALA B O 1
ATOM 4117 N N . ASP B 1 183 ? 0.753 25.297 17.812 1 98.5 183 ASP B N 1
ATOM 4118 C CA . ASP B 1 183 ? 1.7 25.453 18.906 1 98.5 183 ASP B CA 1
ATOM 4119 C C . ASP B 1 183 ? 2.496 24.172 19.141 1 98.5 183 ASP B C 1
ATOM 4121 O O . ASP B 1 183 ? 3.713 24.219 19.344 1 98.5 183 ASP B O 1
ATOM 4125 N N . ALA B 1 184 ? 1.832 23.062 19.125 1 98.38 184 ALA B N 1
ATOM 4126 C CA . ALA B 1 184 ? 2.471 21.766 19.344 1 98.38 184 ALA B CA 1
ATOM 4127 C C . ALA B 1 184 ? 3.512 21.469 18.266 1 98.38 184 ALA B C 1
ATOM 4129 O O . ALA B 1 184 ? 4.609 21 18.578 1 98.38 184 ALA B O 1
ATOM 4130 N N . ALA B 1 185 ? 3.158 21.719 17.047 1 98.56 185 ALA B N 1
ATOM 4131 C CA . ALA B 1 185 ? 4.059 21.438 15.922 1 98.56 185 ALA B CA 1
ATOM 4132 C C . ALA B 1 185 ? 5.289 22.344 15.969 1 98.56 185 ALA B C 1
ATOM 4134 O O . ALA B 1 185 ? 6.398 21.891 15.664 1 98.56 185 ALA B O 1
ATOM 4135 N N . GLU B 1 186 ? 5.035 23.625 16.297 1 98.19 186 GLU B N 1
ATOM 4136 C CA . GLU B 1 186 ? 6.164 24.547 16.438 1 98.19 186 GLU B CA 1
ATOM 4137 C C . GLU B 1 186 ? 7.137 24.062 17.5 1 98.19 186 GLU B C 1
ATOM 4139 O O . GLU B 1 186 ? 8.352 24.094 17.297 1 98.19 186 GLU B O 1
ATOM 4144 N N . GLN B 1 187 ? 6.621 23.641 18.594 1 98.06 187 GLN B N 1
ATOM 4145 C CA . GLN B 1 187 ? 7.445 23.125 19.688 1 98.06 187 GLN B CA 1
ATOM 4146 C C . GLN B 1 187 ? 8.195 21.859 19.266 1 98.06 187 GLN B C 1
ATOM 4148 O O . GLN B 1 187 ? 9.367 21.688 19.594 1 98.06 187 GLN B O 1
ATOM 4153 N N . MET B 1 188 ? 7.566 20.953 18.531 1 98.06 188 MET B N 1
ATOM 4154 C CA . MET B 1 188 ? 8.195 19.719 18.047 1 98.06 188 MET B CA 1
ATOM 4155 C C . MET B 1 188 ? 9.414 20.031 17.188 1 98.06 188 MET B C 1
ATOM 4157 O O . MET B 1 188 ? 10.461 19.406 17.328 1 98.06 188 MET B O 1
ATOM 4161 N N . LEU B 1 189 ? 9.242 21.016 16.266 1 98.06 189 LEU B N 1
ATOM 4162 C CA . LEU B 1 189 ? 10.32 21.391 15.359 1 98.06 189 LEU B CA 1
ATOM 4163 C C . LEU B 1 189 ? 11.516 21.938 16.141 1 98.06 189 LEU B C 1
ATOM 4165 O O . LEU B 1 189 ? 12.664 21.594 15.844 1 98.06 189 LEU B O 1
ATOM 4169 N N . LYS B 1 190 ? 11.211 22.766 17.141 1 97.94 190 LYS B N 1
ATOM 4170 C CA . LYS B 1 190 ? 12.266 23.359 17.953 1 97.94 190 LYS B CA 1
ATOM 4171 C C . LYS B 1 190 ? 12.953 22.312 18.828 1 97.94 190 LYS B C 1
ATOM 4173 O O . LYS B 1 190 ? 14.18 22.219 18.859 1 97.94 190 LYS B O 1
ATOM 4178 N N . ASP B 1 191 ? 12.211 21.484 19.453 1 97.75 191 ASP B N 1
ATOM 4179 C CA . ASP B 1 191 ? 12.711 20.562 20.469 1 97.75 191 ASP B CA 1
ATOM 4180 C C . ASP B 1 191 ? 13.57 19.469 19.844 1 97.75 191 ASP B C 1
ATOM 4182 O O . ASP B 1 191 ? 14.477 18.953 20.484 1 97.75 191 ASP B O 1
ATOM 4186 N N . HIS B 1 192 ? 13.266 19.141 18.578 1 97.56 192 HIS B N 1
ATOM 4187 C CA . HIS B 1 192 ? 13.922 17.938 18.047 1 97.56 192 HIS B CA 1
ATOM 4188 C C . HIS B 1 192 ? 14.875 18.297 16.922 1 97.56 192 HIS B C 1
ATOM 4190 O O . HIS B 1 192 ? 15.305 17.422 16.172 1 97.56 192 HIS B O 1
ATOM 4196 N N . ASP B 1 193 ? 15.172 19.594 16.797 1 97.25 193 ASP B N 1
ATOM 4197 C CA . ASP B 1 193 ? 16.109 20.047 15.766 1 97.25 193 ASP B CA 1
ATOM 4198 C C . ASP B 1 193 ? 17.484 19.391 15.953 1 97.25 193 ASP B C 1
ATOM 4200 O O . ASP B 1 193 ? 18.047 18.828 15.008 1 97.25 193 ASP B O 1
ATOM 4204 N N . ALA B 1 194 ? 18.016 19.391 17.188 1 97.5 194 ALA B N 1
ATOM 4205 C CA . ALA B 1 194 ? 19.328 18.828 17.469 1 97.5 194 ALA B CA 1
ATOM 4206 C C . ALA B 1 194 ? 19.312 17.312 17.312 1 97.5 194 ALA B C 1
ATOM 4208 O O . ALA B 1 194 ? 20.266 16.734 16.781 1 97.5 194 ALA B O 1
ATOM 4209 N N . ASP B 1 195 ? 18.312 16.672 17.781 1 98 195 ASP B N 1
ATOM 4210 C CA . ASP B 1 195 ? 18.219 15.219 17.719 1 98 195 ASP B CA 1
ATOM 4211 C C . ASP B 1 195 ? 18.188 14.727 16.266 1 98 195 ASP B C 1
ATOM 4213 O O . ASP B 1 195 ? 18.859 13.758 15.914 1 98 195 ASP B O 1
ATOM 4217 N N . THR B 1 196 ? 17.391 15.375 15.422 1 98.5 196 THR B N 1
ATOM 4218 C CA . THR B 1 196 ? 17.312 14.977 14.016 1 98.5 196 THR B CA 1
ATOM 4219 C C . THR B 1 196 ? 18.656 15.172 13.32 1 98.5 196 THR B C 1
ATOM 4221 O O . THR B 1 196 ? 19.047 14.367 12.469 1 98.5 196 THR B O 1
ATOM 4224 N N . ARG B 1 197 ? 19.406 16.234 13.656 1 97.69 197 ARG B N 1
ATOM 4225 C CA . ARG B 1 197 ? 20.734 16.438 13.109 1 97.69 197 ARG B CA 1
ATOM 4226 C C . ARG B 1 197 ? 21.688 15.328 13.531 1 97.69 197 ARG B C 1
ATOM 4228 O O . ARG B 1 197 ? 22.469 14.836 12.719 1 97.69 197 ARG B O 1
ATOM 4235 N N . GLU B 1 198 ? 21.609 15.023 14.789 1 98.19 198 GLU B N 1
ATOM 4236 C CA . GLU B 1 198 ? 22.469 13.969 15.305 1 98.19 198 GLU B CA 1
ATOM 4237 C C . GLU B 1 198 ? 22.188 12.641 14.617 1 98.19 198 GLU B C 1
ATOM 4239 O O . GLU B 1 198 ? 23.125 11.922 14.242 1 98.19 198 GLU B O 1
ATOM 4244 N N . LEU B 1 199 ? 20.969 12.258 14.461 1 98.62 199 LEU B N 1
ATOM 4245 C CA . LEU B 1 199 ? 20.578 11.008 13.812 1 98.62 199 LEU B CA 1
ATOM 4246 C C . LEU B 1 199 ? 21.125 10.953 12.383 1 98.62 199 LEU B C 1
ATOM 4248 O O . LEU B 1 199 ? 21.609 9.914 11.945 1 98.62 199 LEU B O 1
ATOM 4252 N N . ALA B 1 200 ? 21.016 12.047 11.68 1 98.38 200 ALA B N 1
ATOM 4253 C CA . ALA B 1 200 ? 21.438 12.102 10.273 1 98.38 200 ALA B CA 1
ATOM 4254 C C . ALA B 1 200 ? 22.938 11.891 10.141 1 98.38 200 ALA B C 1
ATOM 4256 O O . ALA B 1 200 ? 23.438 11.578 9.055 1 98.38 200 ALA B O 1
ATOM 4257 N N . SER B 1 201 ? 23.688 12.094 11.203 1 97.56 201 SER B N 1
ATOM 4258 C CA . SER B 1 201 ? 25.141 12 11.164 1 97.56 201 SER B CA 1
ATOM 4259 C C . SER B 1 201 ? 25.609 10.609 11.555 1 97.56 201 SER B C 1
ATOM 4261 O O . SER B 1 201 ? 26.812 10.328 11.539 1 97.56 201 SER B O 1
ATOM 4263 N N . ARG B 1 202 ? 24.703 9.68 11.852 1 97.56 202 ARG B N 1
ATOM 4264 C CA . ARG B 1 202 ? 25.094 8.398 12.438 1 97.56 202 ARG B CA 1
ATOM 4265 C C . ARG B 1 202 ? 25.359 7.359 11.352 1 97.56 202 ARG B C 1
ATOM 4267 O O . ARG B 1 202 ? 25.734 6.223 11.656 1 97.56 202 ARG B O 1
ATOM 4274 N N . GLY B 1 203 ? 25.188 7.641 10.109 1 97.12 203 GLY B N 1
ATOM 4275 C CA . GLY B 1 203 ? 25.562 6.758 9.023 1 97.12 203 GLY B CA 1
ATOM 4276 C C . GLY B 1 203 ? 24.516 5.711 8.703 1 97.12 203 GLY B C 1
ATOM 4277 O O . GLY B 1 203 ? 24.828 4.641 8.188 1 97.12 203 GLY B O 1
ATOM 4278 N N . TYR B 1 204 ? 23.281 5.965 9.023 1 98.19 204 TYR B N 1
ATOM 4279 C CA . TYR B 1 204 ? 22.203 5.066 8.648 1 98.19 204 TYR B CA 1
ATOM 4280 C C . TYR B 1 204 ? 22.094 4.945 7.133 1 98.19 204 TYR B C 1
ATOM 4282 O O . TYR B 1 204 ? 22.281 5.922 6.41 1 98.19 204 TYR B O 1
ATOM 4290 N N . GLN B 1 205 ? 21.703 3.736 6.703 1 96.56 205 GLN B N 1
ATOM 4291 C CA . GLN B 1 205 ? 21.547 3.486 5.273 1 96.56 205 GLN B CA 1
ATOM 4292 C C . GLN B 1 205 ? 20.094 3.17 4.93 1 96.56 205 GLN B C 1
ATOM 4294 O O . GLN B 1 205 ? 19.703 3.201 3.76 1 96.56 205 GLN B O 1
ATOM 4299 N N . ARG B 1 206 ? 19.312 2.826 5.941 1 97.38 206 ARG B N 1
ATOM 4300 C CA . ARG B 1 206 ? 17.891 2.545 5.816 1 97.38 206 ARG B CA 1
ATOM 4301 C C . ARG B 1 206 ? 17.094 3.221 6.93 1 97.38 206 ARG B C 1
ATOM 4303 O O . ARG B 1 206 ? 17.578 3.361 8.047 1 97.38 206 ARG B O 1
ATOM 4310 N N . ILE B 1 207 ? 15.906 3.617 6.609 1 98.75 207 ILE B N 1
ATOM 4311 C CA . ILE B 1 207 ? 14.977 4.098 7.625 1 98.75 207 ILE B CA 1
ATOM 4312 C C . ILE B 1 207 ? 13.633 3.395 7.469 1 98.75 207 ILE B C 1
ATOM 4314 O O . ILE B 1 207 ? 13.109 3.281 6.359 1 98.75 207 ILE B O 1
ATOM 4318 N N . VAL B 1 208 ? 13.086 2.865 8.539 1 98.69 208 VAL B N 1
ATOM 4319 C CA . VAL B 1 208 ? 11.773 2.223 8.562 1 98.69 208 VAL B CA 1
ATOM 4320 C C . VAL B 1 208 ? 10.789 3.082 9.359 1 98.69 208 VAL B C 1
ATOM 4322 O O . VAL B 1 208 ? 11.078 3.471 10.492 1 98.69 208 VAL B O 1
ATOM 4325 N N . TYR B 1 209 ? 9.688 3.377 8.766 1 98.94 209 TYR B N 1
ATOM 4326 C CA . TYR B 1 209 ? 8.594 4.082 9.422 1 98.94 209 TYR B CA 1
ATOM 4327 C C . TYR B 1 209 ? 7.41 3.152 9.656 1 98.94 209 TYR B C 1
ATOM 4329 O O . TYR B 1 209 ? 6.965 2.463 8.734 1 98.94 209 TYR B O 1
ATOM 4337 N N . LEU B 1 210 ? 6.883 3.158 10.844 1 98.88 210 LEU B N 1
ATOM 4338 C CA . LEU B 1 210 ? 5.742 2.305 11.156 1 98.88 210 LEU B CA 1
ATOM 4339 C C . LEU B 1 210 ? 4.621 3.113 11.797 1 98.88 210 LEU B C 1
ATOM 4341 O O . LEU B 1 210 ? 4.879 4.066 12.539 1 98.88 210 LEU B O 1
ATOM 4345 N N . GLY B 1 211 ? 3.406 2.777 11.516 1 98.81 211 GLY B N 1
ATOM 4346 C CA . GLY B 1 211 ? 2.211 3.344 12.117 1 98.81 211 GLY B CA 1
ATOM 4347 C C . GLY B 1 211 ? 0.958 2.541 11.82 1 98.81 211 GLY B C 1
ATOM 4348 O O . GLY B 1 211 ? 0.877 1.86 10.797 1 98.81 211 GLY B O 1
ATOM 4349 N N . SER B 1 212 ? -0.063 2.639 12.688 1 98.62 212 SER B N 1
ATOM 4350 C CA . SER B 1 212 ? -1.305 1.891 12.523 1 98.62 212 SER B CA 1
ATOM 4351 C C . SER B 1 212 ? -2.443 2.801 12.078 1 98.62 212 SER B C 1
ATOM 4353 O O . SER B 1 212 ? -2.449 3.994 12.391 1 98.62 212 SER B O 1
ATOM 4355 N N . GLY B 1 213 ? -3.455 2.188 11.406 1 97.88 213 GLY B N 1
ATOM 4356 C CA . GLY B 1 213 ? -4.594 2.977 10.969 1 97.88 213 GLY B CA 1
ATOM 4357 C C . GLY B 1 213 ? -4.207 4.129 10.062 1 97.88 213 GLY B C 1
ATOM 4358 O O . GLY B 1 213 ? -3.498 3.93 9.07 1 97.88 213 GLY B O 1
ATOM 4359 N N . PRO B 1 214 ? -4.66 5.32 10.367 1 98.31 214 PRO B N 1
ATOM 4360 C CA . PRO B 1 214 ? -4.277 6.504 9.586 1 98.31 214 PRO B CA 1
ATOM 4361 C C . PRO B 1 214 ? -2.768 6.723 9.547 1 98.31 214 PRO B C 1
ATOM 4363 O O . PRO B 1 214 ? -2.23 7.148 8.516 1 98.31 214 PRO B O 1
ATOM 4366 N N . LEU B 1 215 ? -2.098 6.324 10.555 1 98.88 215 LEU B N 1
ATOM 4367 C CA . LEU B 1 215 ? -0.676 6.621 10.688 1 98.88 215 LEU B CA 1
ATOM 4368 C C . LEU B 1 215 ? 0.16 5.699 9.812 1 98.88 215 LEU B C 1
ATOM 4370 O O . LEU B 1 215 ? 1.355 5.934 9.617 1 98.88 215 LEU B O 1
ATOM 4374 N N . GLN B 1 216 ? -0.483 4.664 9.312 1 98.81 216 GLN B N 1
ATOM 4375 C CA . GLN B 1 216 ? 0.214 3.842 8.328 1 98.81 216 GLN B CA 1
ATOM 4376 C C . GLN B 1 216 ? 0.537 4.648 7.07 1 98.81 216 GLN B C 1
ATOM 4378 O O . GLN B 1 216 ? 1.624 4.516 6.504 1 98.81 216 GLN B O 1
ATOM 4383 N N . SER B 1 217 ? -0.447 5.434 6.633 1 98.81 217 SER B N 1
ATOM 4384 C CA . SER B 1 217 ? -0.224 6.273 5.461 1 98.81 217 SER B CA 1
ATOM 4385 C C . SER B 1 217 ? 0.769 7.391 5.758 1 98.81 217 SER B C 1
ATOM 4387 O O . SER B 1 217 ? 1.536 7.797 4.883 1 98.81 217 SER B O 1
ATOM 4389 N N . LEU B 1 218 ? 0.78 7.879 6.973 1 98.94 218 LEU B N 1
ATOM 4390 C CA . LEU B 1 218 ? 1.808 8.836 7.379 1 98.94 218 LEU B CA 1
ATOM 4391 C C . LEU B 1 218 ? 3.197 8.219 7.266 1 98.94 218 LEU B C 1
ATOM 4393 O O . LEU B 1 218 ? 4.148 8.891 6.855 1 98.94 218 LEU B O 1
ATOM 4397 N N . ALA B 1 219 ? 3.285 6.965 7.684 1 98.94 219 ALA B N 1
ATOM 4398 C CA . ALA B 1 219 ? 4.555 6.258 7.547 1 98.94 219 ALA B CA 1
ATOM 4399 C C . ALA B 1 219 ? 5.02 6.238 6.094 1 98.94 219 ALA B C 1
ATOM 4401 O O . ALA B 1 219 ? 6.195 6.477 5.809 1 98.94 219 ALA B O 1
ATOM 4402 N N . ARG B 1 220 ? 4.098 6.016 5.172 1 98.69 220 ARG B N 1
ATOM 4403 C CA . ARG B 1 220 ? 4.422 6.016 3.752 1 98.69 220 ARG B CA 1
ATOM 4404 C C . ARG B 1 220 ? 4.887 7.395 3.295 1 98.69 220 ARG B C 1
ATOM 4406 O O . ARG B 1 220 ? 5.859 7.512 2.547 1 98.69 220 ARG B O 1
ATOM 4413 N N . GLU B 1 221 ? 4.188 8.383 3.725 1 98.88 221 GLU B N 1
ATOM 4414 C CA . GLU B 1 221 ? 4.543 9.758 3.385 1 98.88 221 GLU B CA 1
ATOM 4415 C C . GLU B 1 221 ? 5.938 10.109 3.896 1 98.88 221 GLU B C 1
ATOM 4417 O O . GLU B 1 221 ? 6.734 10.719 3.176 1 98.88 221 GLU B O 1
ATOM 4422 N N . SER B 1 222 ? 6.23 9.695 5.109 1 98.94 222 SER B N 1
ATOM 4423 C CA . SER B 1 222 ? 7.531 9.969 5.711 1 98.94 222 SER B CA 1
ATOM 4424 C C . SER B 1 222 ? 8.648 9.266 4.949 1 98.94 222 SER B C 1
ATOM 4426 O O . SER B 1 222 ? 9.711 9.852 4.711 1 98.94 222 SER B O 1
ATOM 4428 N N . ALA B 1 223 ? 8.367 8.031 4.621 1 98.75 223 ALA B N 1
ATOM 4429 C CA . ALA B 1 223 ? 9.344 7.277 3.842 1 98.75 223 ALA B CA 1
ATOM 4430 C C . ALA B 1 223 ? 9.609 7.949 2.498 1 98.75 223 ALA B C 1
ATOM 4432 O O . ALA B 1 223 ? 10.758 8.023 2.053 1 98.75 223 ALA B O 1
ATOM 4433 N N . LEU B 1 224 ? 8.57 8.453 1.881 1 98.38 224 LEU B N 1
ATOM 4434 C CA . LEU B 1 224 ? 8.719 9.102 0.582 1 98.38 224 LEU B CA 1
ATOM 4435 C C . LEU B 1 224 ? 9.562 10.367 0.698 1 98.38 224 LEU B C 1
ATOM 4437 O O . LEU B 1 224 ? 10.375 10.656 -0.182 1 98.38 224 LEU B O 1
ATOM 4441 N N . LYS B 1 225 ? 9.438 11.141 1.764 1 98.5 225 LYS B N 1
ATOM 4442 C CA . LYS B 1 225 ? 10.242 12.336 1.962 1 98.5 225 LYS B CA 1
ATOM 4443 C C . LYS B 1 225 ? 11.727 12 2.023 1 98.5 225 LYS B C 1
ATOM 4445 O O . LYS B 1 225 ? 12.555 12.711 1.445 1 98.5 225 LYS B O 1
ATOM 4450 N N . VAL B 1 226 ? 12.039 10.914 2.713 1 98.56 226 VAL B N 1
ATOM 4451 C CA . VAL B 1 226 ? 13.438 10.5 2.82 1 98.56 226 VAL B CA 1
ATOM 4452 C C . VAL B 1 226 ? 13.969 10.117 1.441 1 98.56 226 VAL B C 1
ATOM 4454 O O . VAL B 1 226 ? 15.039 10.57 1.037 1 98.56 226 VAL B O 1
ATOM 4457 N N . LEU B 1 227 ? 13.203 9.328 0.76 1 97.38 227 LEU B N 1
ATOM 4458 C CA . LEU B 1 227 ? 13.617 8.859 -0.559 1 97.38 227 LEU B CA 1
ATOM 4459 C C . LEU B 1 227 ? 13.859 10.039 -1.499 1 97.38 227 LEU B C 1
ATOM 4461 O O . LEU B 1 227 ? 14.906 10.109 -2.148 1 97.38 227 LEU B O 1
ATOM 4465 N N . GLU B 1 228 ? 12.938 10.953 -1.547 1 97.12 228 GLU B N 1
ATOM 4466 C CA . GLU B 1 228 ? 13.023 12.102 -2.447 1 97.12 228 GLU B CA 1
ATOM 4467 C C . GLU B 1 228 ? 14.203 13 -2.088 1 97.12 228 GLU B C 1
ATOM 4469 O O . GLU B 1 228 ? 15.016 13.336 -2.951 1 97.12 228 GLU B O 1
ATOM 4474 N N . LEU B 1 229 ? 14.344 13.32 -0.849 1 98 229 LEU B N 1
ATOM 4475 C CA . LEU B 1 229 ? 15.289 14.352 -0.443 1 98 229 LEU B CA 1
ATOM 4476 C C . LEU B 1 229 ? 16.719 13.805 -0.421 1 98 229 LEU B C 1
ATOM 4478 O O . LEU B 1 229 ? 17.688 14.562 -0.492 1 98 229 LEU B O 1
ATOM 4482 N N . THR B 1 230 ? 16.875 12.484 -0.343 1 97.75 230 THR B N 1
ATOM 4483 C CA . THR B 1 230 ? 18.203 11.891 -0.344 1 97.75 230 THR B CA 1
ATOM 4484 C C . THR B 1 230 ? 18.531 11.289 -1.709 1 97.75 230 THR B C 1
ATOM 4486 O O . THR B 1 230 ? 19.5 10.539 -1.85 1 97.75 230 THR B O 1
ATOM 4489 N N . ALA B 1 231 ? 17.641 11.539 -2.668 1 96.12 231 ALA B N 1
ATOM 4490 C CA . ALA B 1 231 ? 17.812 11.023 -4.023 1 96.12 231 ALA B CA 1
ATOM 4491 C C . ALA B 1 231 ? 18.047 9.516 -4.02 1 96.12 231 ALA B C 1
ATOM 4493 O O . ALA B 1 231 ? 18.891 9.016 -4.758 1 96.12 231 ALA B O 1
ATOM 4494 N N . GLY B 1 232 ? 17.391 8.875 -3.061 1 95.62 232 GLY B N 1
ATOM 4495 C CA . GLY B 1 232 ? 17.406 7.418 -3.021 1 95.62 232 GLY B CA 1
ATOM 4496 C C . GLY B 1 232 ? 18.625 6.855 -2.307 1 95.62 232 GLY B C 1
ATOM 4497 O O . GLY B 1 232 ? 18.781 5.637 -2.199 1 95.62 232 GLY B O 1
ATOM 4498 N N . ASP B 1 233 ? 19.516 7.668 -1.791 1 96.88 233 ASP B N 1
ATOM 4499 C CA . ASP B 1 233 ? 20.703 7.172 -1.099 1 96.88 233 ASP B CA 1
ATOM 4500 C C . ASP B 1 233 ? 20.312 6.43 0.179 1 96.88 233 ASP B C 1
ATOM 4502 O O . ASP B 1 233 ? 21.016 5.488 0.584 1 96.88 233 ASP B O 1
ATOM 4506 N N . ILE B 1 234 ? 19.266 6.941 0.84 1 97.19 234 ILE B N 1
ATOM 4507 C CA . ILE B 1 234 ? 18.703 6.246 1.986 1 97.19 234 ILE B CA 1
ATOM 4508 C C . ILE B 1 234 ? 17.406 5.531 1.566 1 97.19 234 ILE B C 1
ATOM 4510 O O . ILE B 1 234 ? 16.453 6.168 1.113 1 97.19 234 ILE B O 1
ATOM 4514 N N . VAL B 1 235 ? 17.453 4.246 1.688 1 94.5 235 VAL B N 1
ATOM 4515 C CA . VAL B 1 235 ? 16.25 3.484 1.376 1 94.5 235 VAL B CA 1
ATOM 4516 C C . VAL B 1 235 ? 15.266 3.566 2.543 1 94.5 235 VAL B C 1
ATOM 4518 O O . VAL B 1 235 ? 15.641 3.34 3.695 1 94.5 235 VAL B O 1
ATOM 4521 N N . ALA B 1 236 ? 14.078 3.873 2.252 1 97.25 236 ALA B N 1
ATOM 4522 C CA . ALA B 1 236 ? 13.078 4.039 3.303 1 97.25 236 ALA B CA 1
ATOM 4523 C C . ALA B 1 236 ? 11.906 3.08 3.105 1 97.25 236 ALA B C 1
ATOM 4525 O O . ALA B 1 236 ? 11.469 2.854 1.976 1 97.25 236 ALA B O 1
ATOM 4526 N N . TYR B 1 237 ? 11.422 2.467 4.176 1 97.25 237 TYR B N 1
ATOM 4527 C CA . TYR B 1 237 ? 10.32 1.516 4.207 1 97.25 237 TYR B CA 1
ATOM 4528 C C . TYR B 1 237 ? 9.203 2.004 5.121 1 97.25 237 TYR B C 1
ATOM 4530 O O . TYR B 1 237 ? 9.438 2.809 6.027 1 97.25 237 TYR B O 1
ATOM 4538 N N . ALA B 1 238 ? 8.047 1.584 4.797 1 98.56 238 ALA B N 1
ATOM 4539 C CA . ALA B 1 238 ? 6.891 1.886 5.637 1 98.56 238 ALA B CA 1
ATOM 4540 C C . ALA B 1 238 ? 5.973 0.673 5.766 1 98.56 238 ALA B C 1
ATOM 4542 O O . ALA B 1 238 ? 5.82 -0.098 4.812 1 98.56 238 ALA B O 1
ATOM 4543 N N . ASP B 1 239 ? 5.363 0.497 6.887 1 98.38 239 ASP B N 1
ATOM 4544 C CA . ASP B 1 239 ? 4.375 -0.549 7.133 1 98.38 239 ASP B CA 1
ATOM 4545 C C . ASP B 1 239 ? 3.525 -0.226 8.359 1 98.38 239 ASP B C 1
ATOM 4547 O O . ASP B 1 239 ? 3.709 0.816 8.992 1 98.38 239 ASP B O 1
ATOM 4551 N N . SER B 1 240 ? 2.531 -1.073 8.633 1 98.38 240 SER B N 1
ATOM 4552 C CA . SER B 1 240 ? 1.836 -1.007 9.914 1 98.38 240 SER B CA 1
ATOM 4553 C C . SER B 1 240 ? 2.609 -1.746 11 1 98.38 240 SER B C 1
ATOM 4555 O O . SER B 1 240 ? 3.508 -2.535 10.703 1 98.38 240 SER B O 1
ATOM 4557 N N . ALA B 1 241 ? 2.256 -1.491 12.242 1 97.56 241 ALA B N 1
ATOM 4558 C CA . ALA B 1 241 ? 2.912 -2.121 13.391 1 97.56 241 ALA B CA 1
ATOM 4559 C C . ALA B 1 241 ? 2.795 -3.641 13.32 1 97.56 241 ALA B C 1
ATOM 4561 O O . ALA B 1 241 ? 3.785 -4.355 13.492 1 97.56 241 ALA B O 1
ATOM 4562 N N . LEU B 1 242 ? 1.6 -4.113 13.031 1 97.81 242 LEU B N 1
ATOM 4563 C CA . LEU B 1 242 ? 1.38 -5.555 12.992 1 97.81 242 LEU B CA 1
ATOM 4564 C C . LEU B 1 242 ? 1.829 -6.137 11.656 1 97.81 242 LEU B C 1
ATOM 4566 O O . LEU B 1 242 ? 2.377 -7.238 11.609 1 97.81 242 LEU B O 1
ATOM 4570 N N . GLY B 1 243 ? 1.603 -5.391 10.578 1 97.25 243 GLY B N 1
ATOM 4571 C CA . GLY B 1 243 ? 1.972 -5.867 9.258 1 97.25 243 GLY B CA 1
ATOM 4572 C C . GLY B 1 243 ? 3.463 -6.094 9.102 1 97.25 243 GLY B C 1
ATOM 4573 O O . GLY B 1 243 ? 3.887 -7 8.375 1 97.25 243 GLY B O 1
ATOM 4574 N N . PHE B 1 244 ? 4.266 -5.32 9.852 1 97.25 244 PHE B N 1
ATOM 4575 C CA . PHE B 1 244 ? 5.723 -5.344 9.742 1 97.25 244 PHE B CA 1
ATOM 4576 C C . PHE B 1 244 ? 6.273 -6.699 10.18 1 97.25 244 PHE B C 1
ATOM 4578 O O . PHE B 1 244 ? 7.348 -7.109 9.727 1 97.25 244 PHE B O 1
ATOM 4585 N N . ARG B 1 245 ? 5.52 -7.426 10.945 1 94.94 245 ARG B N 1
ATOM 4586 C CA . ARG B 1 245 ? 5.949 -8.695 11.523 1 94.94 245 ARG B CA 1
ATOM 4587 C C . ARG B 1 245 ? 5.812 -9.828 10.508 1 94.94 245 ARG B C 1
ATOM 4589 O O . ARG B 1 245 ? 6.32 -10.93 10.734 1 94.94 245 ARG B O 1
ATOM 4596 N N . HIS B 1 246 ? 5.18 -9.578 9.406 1 94.75 246 HIS B N 1
ATOM 4597 C CA . HIS B 1 246 ? 4.828 -10.625 8.453 1 94.75 246 HIS B CA 1
ATOM 4598 C C . HIS B 1 246 ? 5.723 -10.578 7.219 1 94.75 246 HIS B C 1
ATOM 4600 O O . HIS B 1 246 ? 5.23 -10.633 6.09 1 94.75 246 HIS B O 1
ATOM 4606 N N . GLY B 1 247 ? 7.086 -10.438 7.523 1 92.62 247 GLY B N 1
ATOM 4607 C CA . GLY B 1 247 ? 8.039 -10.492 6.426 1 92.62 247 GLY B CA 1
ATOM 4608 C C . GLY B 1 247 ? 8.891 -9.242 6.312 1 92.62 247 GLY B C 1
ATOM 4609 O O . GLY B 1 247 ? 10.125 -9.32 6.348 1 92.62 247 GLY B O 1
ATOM 4610 N N . PRO B 1 248 ? 8.273 -8.094 6.223 1 94.56 248 PRO B N 1
ATOM 4611 C CA . PRO B 1 248 ? 9.016 -6.848 6.004 1 94.56 248 PRO B CA 1
ATOM 4612 C C . PRO B 1 248 ? 10.062 -6.586 7.09 1 94.56 248 PRO B C 1
ATOM 4614 O O . PRO B 1 248 ? 11.047 -5.891 6.848 1 94.56 248 PRO B O 1
ATOM 4617 N N . LYS B 1 249 ? 9.945 -7.199 8.266 1 95.38 249 LYS B N 1
ATOM 4618 C CA . LYS B 1 249 ? 10.906 -7.039 9.352 1 95.38 249 LYS B CA 1
ATOM 4619 C C . LYS B 1 249 ? 12.297 -7.523 8.93 1 95.38 249 LYS B C 1
ATOM 4621 O O . LYS B 1 249 ? 13.297 -7.152 9.539 1 95.38 249 LYS B O 1
ATOM 4626 N N . SER B 1 250 ? 12.352 -8.305 7.852 1 93.25 250 SER B N 1
ATOM 4627 C CA . SER B 1 250 ? 13.602 -8.836 7.316 1 93.25 250 SER B CA 1
ATOM 4628 C C . SER B 1 250 ? 14.531 -7.715 6.855 1 93.25 250 SER B C 1
ATOM 4630 O O . SER B 1 250 ? 15.727 -7.93 6.672 1 93.25 250 SER B O 1
ATOM 4632 N N . VAL B 1 251 ? 14.008 -6.484 6.695 1 95.06 251 VAL B N 1
ATOM 4633 C CA . VAL B 1 251 ? 14.773 -5.379 6.133 1 95.06 251 VAL B CA 1
ATOM 4634 C C . VAL B 1 251 ? 15.727 -4.824 7.188 1 95.06 251 VAL B C 1
ATOM 4636 O O . VAL B 1 251 ? 16.703 -4.141 6.855 1 95.06 251 VAL B O 1
ATOM 4639 N N . LEU B 1 252 ? 15.516 -5.141 8.445 1 95.44 252 LEU B N 1
ATOM 4640 C CA . LEU B 1 252 ? 16.266 -4.543 9.547 1 95.44 252 LEU B CA 1
ATOM 4641 C C . LEU B 1 252 ? 17.719 -5.023 9.539 1 95.44 252 LEU B C 1
ATOM 4643 O O . LEU B 1 252 ? 17.984 -6.203 9.281 1 95.44 252 LEU B O 1
ATOM 4647 N N . ASP B 1 253 ? 18.656 -4.148 9.695 1 93.81 253 ASP B N 1
ATOM 4648 C CA . ASP B 1 253 ? 20.062 -4.461 9.938 1 93.81 253 ASP B CA 1
ATOM 4649 C C . ASP B 1 253 ? 20.703 -3.418 10.852 1 93.81 253 ASP B C 1
ATOM 4651 O O . ASP B 1 253 ? 20 -2.58 11.43 1 93.81 253 ASP B O 1
ATOM 4655 N N . ALA B 1 254 ? 22 -3.449 11.062 1 94.69 254 ALA B N 1
ATOM 4656 C CA . ALA B 1 254 ? 22.703 -2.623 12.039 1 94.69 254 ALA B CA 1
ATOM 4657 C C . ALA B 1 254 ? 22.719 -1.158 11.617 1 94.69 254 ALA B C 1
ATOM 4659 O O . ALA B 1 254 ? 22.969 -0.27 12.43 1 94.69 254 ALA B O 1
ATOM 4660 N N . LYS B 1 255 ? 22.391 -0.868 10.391 1 96.62 255 LYS B N 1
ATOM 4661 C CA . LYS B 1 255 ? 22.422 0.493 9.859 1 96.62 255 LYS B CA 1
ATOM 4662 C C . LYS B 1 255 ? 21 1.011 9.602 1 96.62 255 LYS B C 1
ATOM 4664 O O . LYS B 1 255 ? 20.812 1.901 8.773 1 96.62 255 LYS B O 1
ATOM 4669 N N . THR B 1 256 ? 20.062 0.403 10.289 1 98 256 THR B N 1
ATOM 4670 C CA . THR B 1 256 ? 18.672 0.815 10.125 1 98 256 THR B CA 1
ATOM 4671 C C . THR B 1 256 ? 18.234 1.718 11.281 1 98 256 THR B C 1
ATOM 4673 O O . THR B 1 256 ? 18.469 1.397 12.445 1 98 256 THR B O 1
ATOM 4676 N N . LEU B 1 257 ? 17.656 2.863 10.977 1 98.88 257 LEU B N 1
ATOM 4677 C CA . LEU B 1 257 ? 16.891 3.668 11.922 1 98.88 257 LEU B CA 1
ATOM 4678 C C . LEU B 1 257 ? 15.406 3.338 11.828 1 98.88 257 LEU B C 1
ATOM 4680 O O . LEU B 1 257 ? 14.844 3.264 10.734 1 98.88 257 LEU B O 1
ATOM 4684 N N . ALA B 1 258 ? 14.766 3.105 12.938 1 98.88 258 ALA B N 1
ATOM 4685 C CA . ALA B 1 258 ? 13.32 2.879 12.969 1 98.88 258 ALA B CA 1
ATOM 4686 C C . ALA B 1 258 ? 12.594 4.043 13.633 1 98.88 258 ALA B C 1
ATOM 4688 O O . ALA B 1 258 ? 13.031 4.535 14.68 1 98.88 258 ALA B O 1
ATOM 4689 N N . VAL B 1 259 ? 11.523 4.523 13.031 1 98.94 259 VAL B N 1
ATOM 4690 C CA . VAL B 1 259 ? 10.641 5.535 13.594 1 98.94 259 VAL B CA 1
ATOM 4691 C C . VAL B 1 259 ? 9.227 4.98 13.711 1 98.94 259 VAL B C 1
ATOM 4693 O O . VAL B 1 259 ? 8.625 4.594 12.703 1 98.94 259 VAL B O 1
ATOM 4696 N N . VAL B 1 260 ? 8.688 4.926 14.898 1 98.94 260 VAL B N 1
ATOM 4697 C CA . VAL B 1 260 ? 7.355 4.371 15.133 1 98.94 260 VAL B CA 1
ATOM 4698 C C . VAL B 1 260 ? 6.398 5.484 15.547 1 98.94 260 VAL B C 1
ATOM 4700 O O . VAL B 1 260 ? 6.633 6.176 16.547 1 98.94 260 VAL B O 1
ATOM 4703 N N . TYR B 1 261 ? 5.352 5.699 14.766 1 98.94 261 TYR B N 1
ATOM 4704 C CA . TYR B 1 261 ? 4.254 6.582 15.164 1 98.94 261 TYR B CA 1
ATOM 4705 C C . TYR B 1 261 ? 3.25 5.844 16.031 1 98.94 261 TYR B C 1
ATOM 4707 O O . TYR B 1 261 ? 2.713 4.809 15.641 1 98.94 261 TYR B O 1
ATOM 4715 N N . VAL B 1 262 ? 2.969 6.387 17.172 1 98.81 262 VAL B N 1
ATOM 4716 C CA . VAL B 1 262 ? 2.08 5.715 18.125 1 98.81 262 VAL B CA 1
ATOM 4717 C C . VAL B 1 262 ? 0.718 6.406 18.125 1 98.81 262 VAL B C 1
ATOM 4719 O O . VAL B 1 262 ? 0.63 7.617 18.344 1 98.81 262 VAL B O 1
ATOM 4722 N N . SER B 1 263 ? -0.31 5.605 17.891 1 98.38 263 SER B N 1
ATOM 4723 C CA . SER B 1 263 ? -1.688 6.086 17.953 1 98.38 263 SER B CA 1
ATOM 4724 C C . SER B 1 263 ? -2.051 6.566 19.344 1 98.38 263 SER B C 1
ATOM 4726 O O . SER B 1 263 ? -1.495 6.09 20.344 1 98.38 263 SER B O 1
ATOM 4728 N N . ASP B 1 264 ? -2.971 7.492 19.391 1 96.94 264 ASP B N 1
ATOM 4729 C CA . ASP B 1 264 ? -3.461 7.891 20.719 1 96.94 264 ASP B CA 1
ATOM 4730 C C . ASP B 1 264 ? -4.75 7.148 21.062 1 96.94 264 ASP B C 1
ATOM 4732 O O . ASP B 1 264 ? -5.32 7.363 22.141 1 96.94 264 ASP B O 1
ATOM 4736 N N . ASP B 1 265 ? -5.285 6.332 20.125 1 96.25 265 ASP B N 1
ATOM 4737 C CA . ASP B 1 265 ? -6.359 5.41 20.484 1 96.25 265 ASP B CA 1
ATOM 4738 C C . ASP B 1 265 ? -5.883 4.375 21.5 1 96.25 265 ASP B C 1
ATOM 4740 O O . ASP B 1 265 ? -4.875 3.699 21.281 1 96.25 265 ASP B O 1
ATOM 4744 N N . PRO B 1 266 ? -6.59 4.246 22.625 1 95.19 266 PRO B N 1
ATOM 4745 C CA . PRO B 1 266 ? -6.102 3.408 23.719 1 95.19 266 PRO B CA 1
ATOM 4746 C C . PRO B 1 266 ? -5.949 1.942 23.312 1 95.19 266 PRO B C 1
ATOM 4748 O O . PRO B 1 266 ? -5.105 1.233 23.875 1 95.19 266 PRO B O 1
ATOM 4751 N N . TYR B 1 267 ? -6.734 1.462 22.406 1 96.94 267 TYR B N 1
ATOM 4752 C CA . TYR B 1 267 ? -6.652 0.084 21.938 1 96.94 267 TYR B CA 1
ATOM 4753 C C . TYR B 1 267 ? -5.508 -0.086 20.953 1 96.94 267 TYR B C 1
ATOM 4755 O O . TYR B 1 267 ? -4.641 -0.944 21.141 1 96.94 267 TYR B O 1
ATOM 4763 N N . THR B 1 268 ? -5.449 0.756 19.969 1 97.62 268 THR B N 1
ATOM 4764 C CA . THR B 1 268 ? -4.473 0.677 18.891 1 97.62 268 THR B CA 1
ATOM 4765 C C . THR B 1 268 ? -3.061 0.917 19.422 1 97.62 268 THR B C 1
ATOM 4767 O O . THR B 1 268 ? -2.109 0.27 18.984 1 97.62 268 THR B O 1
ATOM 4770 N N . ARG B 1 269 ? -2.914 1.793 20.375 1 97.44 269 ARG B N 1
ATOM 4771 C CA . ARG B 1 269 ? -1.604 2.215 20.859 1 97.44 269 ARG B CA 1
ATOM 4772 C C . ARG B 1 269 ? -0.841 1.041 21.469 1 97.44 269 ARG B C 1
ATOM 4774 O O . ARG B 1 269 ? 0.392 1.034 21.469 1 97.44 269 ARG B O 1
ATOM 4781 N N . ARG B 1 270 ? -1.567 0.056 21.984 1 97.38 270 ARG B N 1
ATOM 4782 C CA . ARG B 1 270 ? -0.917 -1.096 22.594 1 97.38 270 ARG B CA 1
ATOM 4783 C C . ARG B 1 270 ? -0.091 -1.87 21.578 1 97.38 270 ARG B C 1
ATOM 4785 O O . ARG B 1 270 ? 1.021 -2.312 21.875 1 97.38 270 ARG B O 1
ATOM 4792 N N . TYR B 1 271 ? -0.638 -2.016 20.359 1 98.06 271 TYR B N 1
ATOM 4793 C CA . TYR B 1 271 ? 0.089 -2.703 19.297 1 98.06 271 TYR B CA 1
ATOM 4794 C C . TYR B 1 271 ? 1.293 -1.887 18.844 1 98.06 271 TYR B C 1
ATOM 4796 O O . TYR B 1 271 ? 2.363 -2.439 18.578 1 98.06 271 TYR B O 1
ATOM 4804 N N . ASP B 1 272 ? 1.115 -0.57 18.75 1 98.62 272 ASP B N 1
ATOM 4805 C CA . ASP B 1 272 ? 2.215 0.31 18.375 1 98.62 272 ASP B CA 1
ATOM 4806 C C . ASP B 1 272 ? 3.334 0.276 19.406 1 98.62 272 ASP B C 1
ATOM 4808 O O . ASP B 1 272 ? 4.516 0.235 19.047 1 98.62 272 ASP B O 1
ATOM 4812 N N . GLU B 1 273 ? 2.957 0.281 20.656 1 98.56 273 GLU B N 1
ATOM 4813 C CA . GLU B 1 273 ? 3.947 0.208 21.719 1 98.56 273 GLU B CA 1
ATOM 4814 C C . GLU B 1 273 ? 4.68 -1.13 21.703 1 98.56 273 GLU B C 1
ATOM 4816 O O . GLU B 1 273 ? 5.891 -1.185 21.922 1 98.56 273 GLU B O 1
ATOM 4821 N N . ASP B 1 274 ? 3.955 -2.225 21.438 1 98.12 274 ASP B N 1
ATOM 4822 C CA . ASP B 1 274 ? 4.574 -3.543 21.344 1 98.12 274 ASP B CA 1
ATOM 4823 C C . ASP B 1 274 ? 5.691 -3.557 20.297 1 98.12 274 ASP B C 1
ATOM 4825 O O . ASP B 1 274 ? 6.793 -4.039 20.578 1 98.12 274 ASP B O 1
ATOM 4829 N N . ILE B 1 275 ? 5.441 -3.01 19.094 1 97.94 275 ILE B N 1
ATOM 4830 C CA . ILE B 1 275 ? 6.422 -3.092 18.031 1 97.94 275 ILE B CA 1
ATOM 4831 C C . ILE B 1 275 ? 7.594 -2.16 18.328 1 97.94 275 ILE B C 1
ATOM 4833 O O . ILE B 1 275 ? 8.742 -2.461 17.984 1 97.94 275 ILE B O 1
ATOM 4837 N N . ALA B 1 276 ? 7.301 -1.006 18.938 1 98.56 276 ALA B N 1
ATOM 4838 C CA . ALA B 1 276 ? 8.383 -0.105 19.328 1 98.56 276 ALA B CA 1
ATOM 4839 C C . ALA B 1 276 ? 9.352 -0.797 20.281 1 98.56 276 ALA B C 1
ATOM 4841 O O . ALA B 1 276 ? 10.57 -0.728 20.094 1 98.56 276 ALA B O 1
ATOM 4842 N N . LEU B 1 277 ? 8.82 -1.479 21.25 1 98.12 277 LEU B N 1
ATOM 4843 C CA . LEU B 1 277 ? 9.641 -2.166 22.234 1 98.12 277 LEU B CA 1
ATOM 4844 C C . LEU B 1 277 ? 10.398 -3.326 21.609 1 98.12 277 LEU B C 1
ATOM 4846 O O . LEU B 1 277 ? 11.57 -3.559 21.922 1 98.12 277 LEU B O 1
ATOM 4850 N N . GLU B 1 278 ? 9.742 -4.004 20.75 1 96.38 278 GLU B N 1
ATOM 4851 C CA . GLU B 1 278 ? 10.398 -5.09 20.031 1 96.38 278 GLU B CA 1
ATOM 4852 C C . GLU B 1 278 ? 11.57 -4.574 19.203 1 96.38 278 GLU B C 1
ATOM 4854 O O . GLU B 1 278 ? 12.641 -5.188 19.188 1 96.38 278 GLU B O 1
ATOM 4859 N N . LEU B 1 279 ? 11.398 -3.451 18.516 1 97.5 279 LEU B N 1
ATOM 4860 C CA . LEU B 1 279 ? 12.453 -2.871 17.688 1 97.5 279 LEU B CA 1
ATOM 4861 C C . LEU B 1 279 ? 13.609 -2.375 18.547 1 97.5 279 LEU B C 1
ATOM 4863 O O . LEU B 1 279 ? 14.773 -2.49 18.156 1 97.5 279 LEU B O 1
ATOM 4867 N N . ARG B 1 280 ? 13.305 -1.806 19.719 1 98.06 280 ARG B N 1
ATOM 4868 C CA . ARG B 1 280 ? 14.359 -1.386 20.641 1 98.06 280 ARG B CA 1
ATOM 4869 C C . ARG B 1 280 ? 15.227 -2.57 21.062 1 98.06 280 ARG B C 1
ATOM 4871 O O . ARG B 1 280 ? 16.438 -2.434 21.203 1 98.06 280 ARG B O 1
ATOM 4878 N N . SER B 1 281 ? 14.57 -3.68 21.25 1 95.19 281 SER B N 1
ATOM 4879 C CA . SER B 1 281 ? 15.305 -4.887 21.609 1 95.19 281 SER B CA 1
ATOM 4880 C C . SER B 1 281 ? 16.141 -5.406 20.438 1 95.19 281 SER B C 1
ATOM 4882 O O . SER B 1 281 ? 17.266 -5.863 20.625 1 95.19 281 SER B O 1
ATOM 4884 N N . ALA B 1 282 ? 15.648 -5.344 19.297 1 93.56 282 ALA B N 1
ATOM 4885 C CA . ALA B 1 282 ? 16.281 -5.934 18.109 1 93.56 282 ALA B CA 1
ATOM 4886 C C . ALA B 1 282 ? 17.406 -5.043 17.594 1 93.56 282 ALA B C 1
ATOM 4888 O O . ALA B 1 282 ? 18.453 -5.535 17.188 1 93.56 282 ALA B O 1
ATOM 4889 N N . LEU B 1 283 ? 17.188 -3.705 17.547 1 96.25 283 LEU B N 1
ATOM 4890 C CA . LEU B 1 283 ? 18.109 -2.77 16.906 1 96.25 283 LEU B CA 1
ATOM 4891 C C . LEU B 1 283 ? 18.953 -2.045 17.953 1 96.25 283 LEU B C 1
ATOM 4893 O O . LEU B 1 283 ? 20 -1.486 17.609 1 96.25 283 LEU B O 1
ATOM 4897 N N . GLY B 1 284 ? 18.547 -2.035 19.219 1 97.06 284 GLY B N 1
ATOM 4898 C CA . GLY B 1 284 ? 19.078 -1.135 20.234 1 97.06 284 GLY B CA 1
ATOM 4899 C C . GLY B 1 284 ? 18.297 0.157 20.344 1 97.06 284 GLY B C 1
ATOM 4900 O O . GLY B 1 284 ? 17.859 0.721 19.344 1 97.06 284 GLY B O 1
ATOM 4901 N N . PRO B 1 285 ? 18.094 0.626 21.516 1 96.94 285 PRO B N 1
ATOM 4902 C CA . PRO B 1 285 ? 17.234 1.791 21.75 1 96.94 285 PRO B CA 1
ATOM 4903 C C . PRO B 1 285 ? 17.719 3.037 21.016 1 96.94 285 PRO B C 1
ATOM 4905 O O . PRO B 1 285 ? 16.922 3.898 20.641 1 96.94 285 PRO B O 1
ATOM 4908 N N . ASP B 1 286 ? 19.016 3.123 20.734 1 97 286 ASP B N 1
ATOM 4909 C CA . ASP B 1 286 ? 19.578 4.305 20.094 1 97 286 ASP B CA 1
ATOM 4910 C C . ASP B 1 286 ? 19.172 4.383 18.625 1 97 286 ASP B C 1
ATOM 4912 O O . ASP B 1 286 ? 19.281 5.434 18 1 97 286 ASP B O 1
ATOM 4916 N N . HIS B 1 287 ? 18.656 3.229 18.062 1 98.31 287 HIS B N 1
ATOM 4917 C CA . HIS B 1 287 ? 18.312 3.164 16.641 1 98.31 287 HIS B CA 1
ATOM 4918 C C . HIS B 1 287 ? 16.797 3.254 16.453 1 98.31 287 HIS B C 1
ATOM 4920 O O . HIS B 1 287 ? 16.297 2.982 15.359 1 98.31 287 HIS B O 1
ATOM 4926 N N . VAL B 1 288 ? 16.062 3.574 17.562 1 98.75 288 VAL B N 1
ATOM 4927 C CA . VAL B 1 288 ? 14.609 3.629 17.484 1 98.75 288 VAL B CA 1
ATOM 4928 C C . VAL B 1 288 ? 14.109 4.965 18.031 1 98.75 288 VAL B C 1
ATOM 4930 O O . VAL B 1 288 ? 14.492 5.379 19.125 1 98.75 288 VAL B O 1
ATOM 4933 N N . ARG B 1 289 ? 13.359 5.66 17.281 1 98.88 289 ARG B N 1
ATOM 4934 C CA . ARG B 1 289 ? 12.609 6.82 17.75 1 98.88 289 ARG B CA 1
ATOM 4935 C C . ARG B 1 289 ? 11.109 6.555 17.703 1 98.88 289 ARG B C 1
ATOM 4937 O O . ARG B 1 289 ? 10.609 5.902 16.781 1 98.88 289 ARG B O 1
ATOM 4944 N N . VAL B 1 290 ? 10.461 6.992 18.688 1 98.88 290 VAL B N 1
ATOM 4945 C CA . VAL B 1 290 ? 9.008 6.906 18.797 1 98.88 290 VAL B CA 1
ATOM 4946 C C . VAL B 1 290 ? 8.406 8.305 18.797 1 98.88 290 VAL B C 1
ATOM 4948 O O . VAL B 1 290 ? 8.938 9.211 19.453 1 98.88 290 VAL B O 1
ATOM 4951 N N . VAL B 1 291 ? 7.395 8.594 18.031 1 98.88 291 VAL B N 1
ATOM 4952 C CA . VAL B 1 291 ? 6.629 9.836 18.047 1 98.88 291 VAL B CA 1
ATOM 4953 C C . VAL B 1 291 ? 5.23 9.57 18.609 1 98.88 291 VAL B C 1
ATOM 4955 O O . VAL B 1 291 ? 4.504 8.719 18.094 1 98.88 291 VAL B O 1
ATOM 4958 N N . ALA B 1 292 ? 4.832 10.281 19.641 1 98.56 292 ALA B N 1
ATOM 4959 C CA . ALA B 1 292 ? 3.584 9.953 20.328 1 98.56 292 ALA B CA 1
ATOM 4960 C C . ALA B 1 292 ? 2.891 11.219 20.828 1 98.56 292 ALA B C 1
ATOM 4962 O O . ALA B 1 292 ? 3.549 12.219 21.125 1 98.56 292 ALA B O 1
ATOM 4963 N N . GLY B 1 293 ? 1.575 11.148 20.922 1 97.75 293 GLY B N 1
ATOM 4964 C CA . GLY B 1 293 ? 0.772 12.305 21.297 1 97.75 293 GLY B CA 1
ATOM 4965 C C . GLY B 1 293 ? 0.642 12.469 22.797 1 97.75 293 GLY B C 1
ATOM 4966 O O . GLY B 1 293 ? 0.174 13.508 23.281 1 97.75 293 GLY B O 1
ATOM 4967 N N . ARG B 1 294 ? 1.016 11.445 23.547 1 96.06 294 ARG B N 1
ATOM 4968 C CA . ARG B 1 294 ? 0.969 11.523 25 1 96.06 294 ARG B CA 1
ATOM 4969 C C . ARG B 1 294 ? 1.994 10.594 25.625 1 96.06 294 ARG B C 1
ATOM 4971 O O . ARG B 1 294 ? 2.395 9.594 25.016 1 96.06 294 ARG B O 1
ATOM 4978 N N . PRO B 1 295 ? 2.34 10.867 26.844 1 95.31 295 PRO B N 1
ATOM 4979 C CA . PRO B 1 295 ? 3.324 10.023 27.531 1 95.31 295 PRO B CA 1
ATOM 4980 C C . PRO B 1 295 ? 2.838 8.586 27.719 1 95.31 295 PRO B C 1
ATOM 4982 O O . PRO B 1 295 ? 1.633 8.352 27.828 1 95.31 295 PRO B O 1
ATOM 4985 N N . SER B 1 296 ? 3.729 7.707 27.703 1 95.88 296 SER B N 1
ATOM 4986 C CA . SER B 1 296 ? 3.512 6.281 27.922 1 95.88 296 SER B CA 1
ATOM 4987 C C . SER B 1 296 ? 4.496 5.723 28.953 1 95.88 296 SER B C 1
ATOM 4989 O O . SER B 1 296 ? 5.711 5.879 28.797 1 95.88 296 SER B O 1
ATOM 4991 N N . GLU B 1 297 ? 4.027 5.09 29.938 1 96.38 297 GLU B N 1
ATOM 4992 C CA . GLU B 1 297 ? 4.898 4.453 30.922 1 96.38 297 GLU B CA 1
ATOM 4993 C C . GLU B 1 297 ? 5.723 3.338 30.297 1 96.38 297 GLU B C 1
ATOM 4995 O O . GLU B 1 297 ? 6.891 3.141 30.641 1 96.38 297 GLU B O 1
ATOM 5000 N N 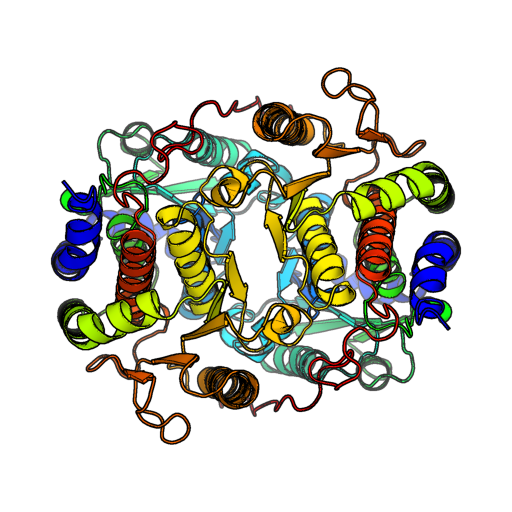. ARG B 1 298 ? 5.168 2.666 29.375 1 96.44 298 ARG B N 1
ATOM 5001 C CA . ARG B 1 298 ? 5.824 1.531 28.734 1 96.44 298 ARG B CA 1
ATOM 5002 C C . ARG B 1 298 ? 7 1.988 27.875 1 96.44 298 ARG B C 1
ATOM 5004 O O . ARG B 1 298 ? 8.039 1.32 27.828 1 96.44 298 ARG B O 1
ATOM 5011 N N . LEU B 1 299 ? 6.855 3.117 27.203 1 97.56 299 LEU B N 1
ATOM 5012 C CA . LEU B 1 299 ? 7.848 3.578 26.25 1 97.56 299 LEU B CA 1
ATOM 5013 C C . LEU B 1 299 ? 8.914 4.426 26.922 1 97.56 299 LEU B C 1
ATOM 5015 O O . LEU B 1 299 ? 10.039 4.531 26.438 1 97.56 299 LEU B O 1
ATOM 5019 N N . GLY B 1 300 ? 8.57 5.012 28.109 1 97.38 300 GLY B N 1
ATOM 5020 C CA . GLY B 1 300 ? 9.469 5.949 28.75 1 97.38 300 GLY B CA 1
ATOM 5021 C C . GLY B 1 300 ? 9.648 7.238 27.969 1 97.38 300 GLY B C 1
ATOM 5022 O O . GLY B 1 300 ? 8.734 7.676 27.266 1 97.38 300 GLY B O 1
ATOM 5023 N N . THR B 1 301 ? 10.867 7.898 28.203 1 96.06 301 THR B N 1
ATOM 5024 C CA . THR B 1 301 ? 11.086 9.195 27.578 1 96.06 301 THR B CA 1
ATOM 5025 C C . THR B 1 301 ? 12.266 9.141 26.609 1 96.06 301 THR B C 1
ATOM 5027 O O . THR B 1 301 ? 12.328 9.938 25.672 1 96.06 301 THR B O 1
ATOM 5030 N N . ALA B 1 302 ? 13.219 8.289 26.828 1 95.81 302 ALA B N 1
ATOM 5031 C CA . ALA B 1 302 ? 14.406 8.203 25.969 1 95.81 302 ALA B CA 1
ATOM 5032 C C . ALA B 1 302 ? 14.031 7.77 24.562 1 95.81 302 ALA B C 1
ATOM 5034 O O . ALA B 1 302 ? 13.367 6.746 24.375 1 95.81 302 ALA B O 1
ATOM 5035 N N . GLY B 1 303 ? 14.398 8.547 23.625 1 97.38 303 GLY B N 1
ATOM 5036 C CA . GLY B 1 303 ? 14.141 8.219 22.234 1 97.38 303 GLY B CA 1
ATOM 5037 C C . GLY B 1 303 ? 12.703 8.445 21.828 1 97.38 303 GLY B C 1
ATOM 5038 O O . GLY B 1 303 ? 12.258 7.941 20.781 1 97.38 303 GLY B O 1
ATOM 5039 N N . VAL B 1 304 ? 11.93 9.148 22.641 1 98.19 304 VAL B N 1
ATOM 5040 C CA . VAL B 1 304 ? 10.531 9.406 22.312 1 98.19 304 VAL B CA 1
ATOM 5041 C C . VAL B 1 304 ? 10.312 10.906 22.094 1 98.19 304 VAL B C 1
ATOM 5043 O O . VAL B 1 304 ? 10.742 11.727 22.906 1 98.19 304 VAL B O 1
ATOM 5046 N N . TRP B 1 305 ? 9.742 11.258 20.953 1 98.38 305 TRP B N 1
ATOM 5047 C CA . TRP B 1 305 ? 9.305 12.609 20.641 1 98.38 305 TRP B CA 1
ATOM 5048 C C . TRP B 1 305 ? 7.832 12.805 20.984 1 98.38 305 TRP B C 1
ATOM 5050 O O . TRP B 1 305 ? 6.953 12.578 20.156 1 98.38 305 TRP B O 1
ATOM 5060 N N . TYR B 1 306 ? 7.543 13.297 22.188 1 97.75 306 TYR B N 1
ATOM 5061 C CA . TYR B 1 306 ? 6.168 13.508 22.625 1 97.75 306 TYR B CA 1
ATOM 5062 C C . TYR B 1 306 ? 5.637 14.844 22.125 1 97.75 306 TYR B C 1
ATOM 5064 O O . TYR B 1 306 ? 6.34 15.852 22.172 1 97.75 306 TYR B O 1
ATOM 5072 N N . VAL B 1 307 ? 4.461 14.812 21.594 1 97.62 307 VAL B N 1
ATOM 5073 C CA . VAL B 1 307 ? 3.74 16.031 21.234 1 97.62 307 VAL B CA 1
ATOM 5074 C C . VAL B 1 307 ? 2.932 16.531 22.422 1 97.62 307 VAL B C 1
ATOM 5076 O O . VAL B 1 307 ? 1.995 15.859 22.875 1 97.62 307 VAL B O 1
ATOM 5079 N N . ASP B 1 308 ? 3.244 17.672 22.906 1 95.38 308 ASP B N 1
ATOM 5080 C CA . ASP B 1 308 ? 2.535 18.219 24.062 1 95.38 308 ASP B CA 1
ATOM 5081 C C . ASP B 1 308 ? 1.269 18.953 23.625 1 95.38 308 ASP B C 1
ATOM 5083 O O . ASP B 1 308 ? 1.255 19.609 22.578 1 95.38 308 ASP B O 1
ATOM 5087 N N . GLY B 1 309 ? 0.226 18.797 24.406 1 94.94 309 GLY B N 1
ATOM 5088 C CA . GLY B 1 309 ? -0.955 19.641 24.25 1 94.94 309 GLY B CA 1
ATOM 5089 C C . GLY B 1 309 ? -2.002 19.016 23.344 1 94.94 309 GLY B C 1
ATOM 5090 O O . GLY B 1 309 ? -3.043 19.625 23.094 1 94.94 309 GLY B O 1
ATOM 5091 N N . LEU B 1 310 ? -1.83 17.734 22.859 1 96 310 LEU B N 1
ATOM 5092 C CA . LEU B 1 310 ? -2.783 17.172 21.906 1 96 310 LEU B CA 1
ATOM 5093 C C . LEU B 1 310 ? -3.25 15.797 22.359 1 96 310 LEU B C 1
ATOM 5095 O O . LEU B 1 310 ? -3.709 15 21.531 1 96 310 LEU B O 1
ATOM 5099 N N . ALA B 1 311 ? -3.033 15.531 23.656 1 93.19 311 ALA B N 1
ATOM 5100 C CA . ALA B 1 311 ? -3.459 14.227 24.156 1 93.19 311 ALA B CA 1
ATOM 5101 C C . ALA B 1 311 ? -4.934 13.977 23.859 1 93.19 311 ALA B C 1
ATOM 5103 O O . ALA B 1 311 ? -5.777 14.844 24.078 1 93.19 311 ALA B O 1
ATOM 5104 N N . GLY B 1 312 ? -5.234 12.867 23.266 1 91.5 312 GLY B N 1
ATOM 5105 C CA . GLY B 1 312 ? -6.609 12.492 23 1 91.5 312 GLY B CA 1
ATOM 5106 C C . GLY B 1 312 ? -7.082 12.93 21.625 1 91.5 312 GLY B C 1
ATOM 5107 O O . GLY B 1 312 ? -8.172 12.547 21.188 1 91.5 312 GLY B O 1
ATOM 5108 N N . ALA B 1 313 ? -6.289 13.742 20.891 1 95.25 313 ALA B N 1
ATOM 5109 C CA . ALA B 1 313 ? -6.668 14.148 19.531 1 95.25 313 ALA B CA 1
ATOM 5110 C C . ALA B 1 313 ? -6.707 12.945 18.594 1 95.25 313 ALA B C 1
ATOM 5112 O O . ALA B 1 313 ? -5.984 11.961 18.797 1 95.25 313 ALA B O 1
ATOM 5113 N N . PRO B 1 314 ? -7.59 12.977 17.594 1 96.69 314 PRO B N 1
ATOM 5114 C CA . PRO B 1 314 ? -7.57 11.914 16.594 1 96.69 314 PRO B CA 1
ATOM 5115 C C . PRO B 1 314 ? -6.215 11.781 15.898 1 96.69 314 PRO B C 1
ATOM 5117 O O . PRO B 1 314 ? -5.504 12.773 15.734 1 96.69 314 PRO B O 1
ATOM 5120 N N . ASP B 1 315 ? -5.922 10.586 15.492 1 97.88 315 ASP B N 1
ATOM 5121 C CA . ASP B 1 315 ? -4.633 10.297 14.867 1 97.88 315 ASP B CA 1
ATOM 5122 C C . ASP B 1 315 ? -4.398 11.188 13.648 1 97.88 315 ASP B C 1
ATOM 5124 O O . ASP B 1 315 ? -3.262 11.562 13.359 1 97.88 315 ASP B O 1
ATOM 5128 N N . VAL B 1 316 ? -5.465 11.57 12.914 1 98.12 316 VAL B N 1
ATOM 5129 C CA . VAL B 1 316 ? -5.332 12.445 11.75 1 98.12 316 VAL B CA 1
ATOM 5130 C C . VAL B 1 316 ? -4.758 13.797 12.188 1 98.12 316 VAL B C 1
ATOM 5132 O O . VAL B 1 316 ? -3.883 14.344 11.516 1 98.12 316 VAL B O 1
ATOM 5135 N N . VAL B 1 317 ? -5.234 14.273 13.297 1 98.25 317 VAL B N 1
ATOM 5136 C CA . VAL B 1 317 ? -4.758 15.555 13.82 1 98.25 317 VAL B CA 1
ATOM 5137 C C . VAL B 1 317 ? -3.328 15.406 14.328 1 98.25 317 VAL B C 1
ATOM 5139 O O . VAL B 1 317 ? -2.461 16.219 14.008 1 98.25 317 VAL B O 1
ATOM 5142 N N . LEU B 1 318 ? -3.045 14.344 15.031 1 98.38 318 LEU B N 1
ATOM 5143 C CA . LEU B 1 318 ? -1.719 14.078 15.578 1 98.38 318 LEU B CA 1
ATOM 5144 C C . LEU B 1 318 ? -0.697 13.883 14.461 1 98.38 318 LEU B C 1
ATOM 5146 O O . LEU B 1 318 ? 0.486 14.188 14.641 1 98.38 318 LEU B O 1
ATOM 5150 N N . SER B 1 319 ? -1.147 13.383 13.32 1 98.81 319 SER B N 1
ATOM 5151 C CA . SER B 1 319 ? -0.248 13.102 12.203 1 98.81 319 SER B CA 1
ATOM 5152 C C . SER B 1 319 ? 0.46 14.367 11.734 1 98.81 319 SER B C 1
ATOM 5154 O O . SER B 1 319 ? 1.554 14.305 11.172 1 98.81 319 SER B O 1
ATOM 5156 N N . LEU B 1 320 ? -0.142 15.531 11.977 1 98.81 320 LEU B N 1
ATOM 5157 C CA . LEU B 1 320 ? 0.39 16.781 11.445 1 98.81 320 LEU B CA 1
ATOM 5158 C C . LEU B 1 320 ? 1.657 17.188 12.188 1 98.81 320 LEU B C 1
ATOM 5160 O O . LEU B 1 320 ? 2.707 17.391 11.57 1 98.81 320 LEU B O 1
ATOM 5164 N N . PRO B 1 321 ? 1.68 17.25 13.523 1 98.75 321 PRO B N 1
ATOM 5165 C CA . PRO B 1 321 ? 2.971 17.484 14.18 1 98.75 321 PRO B CA 1
ATOM 5166 C C . PRO B 1 321 ? 3.945 16.312 13.984 1 98.75 321 PRO B C 1
ATOM 5168 O O . PRO B 1 321 ? 5.164 16.531 13.992 1 98.75 321 PRO B O 1
ATOM 5171 N N . PHE B 1 322 ? 3.477 15.031 13.82 1 98.88 322 PHE B N 1
ATOM 5172 C CA . PHE B 1 322 ? 4.344 13.891 13.555 1 98.88 322 PHE B CA 1
ATOM 5173 C C . PHE B 1 322 ? 5.121 14.094 12.258 1 98.88 322 PHE B C 1
ATOM 5175 O O . PHE B 1 322 ? 6.34 13.914 12.227 1 98.88 322 PHE B O 1
ATOM 5182 N N . VAL B 1 323 ? 4.414 14.555 11.227 1 98.81 323 VAL B N 1
ATOM 5183 C CA . VAL B 1 323 ? 5.012 14.57 9.898 1 98.81 323 VAL B CA 1
ATOM 5184 C C . VAL B 1 323 ? 6.023 15.711 9.805 1 98.81 323 VAL B C 1
ATOM 5186 O O . VAL B 1 323 ? 7.023 15.602 9.086 1 98.81 323 VAL B O 1
ATOM 5189 N N . VAL B 1 324 ? 5.812 16.812 10.508 1 98.62 324 VAL B N 1
ATOM 5190 C CA . VAL B 1 324 ? 6.742 17.938 10.391 1 98.62 324 VAL B CA 1
ATOM 5191 C C . VAL B 1 324 ? 8.109 17.531 10.922 1 98.62 324 VAL B C 1
ATOM 5193 O O . VAL B 1 324 ? 9.141 17.953 10.398 1 98.62 324 VAL B O 1
ATOM 5196 N N . VAL B 1 325 ? 8.156 16.688 11.938 1 98.38 325 VAL B N 1
ATOM 5197 C CA . VAL B 1 325 ? 9.445 16.234 12.461 1 98.38 325 VAL B CA 1
ATOM 5198 C C . VAL B 1 325 ? 10.062 15.234 11.484 1 98.38 325 VAL B C 1
ATOM 5200 O O . VAL B 1 325 ? 11.281 15.203 11.312 1 98.38 325 VAL B O 1
ATOM 5203 N N . ALA B 1 326 ? 9.25 14.414 10.906 1 98.75 326 ALA B N 1
ATOM 5204 C CA . ALA B 1 326 ? 9.742 13.484 9.898 1 98.75 326 ALA B CA 1
ATOM 5205 C C . ALA B 1 326 ? 10.336 14.227 8.703 1 98.75 326 ALA B C 1
ATOM 5207 O O . ALA B 1 326 ? 11.344 13.805 8.141 1 98.75 326 ALA B O 1
ATOM 5208 N N . GLN B 1 327 ? 9.641 15.297 8.273 1 98.88 327 GLN B N 1
ATOM 5209 C CA . GLN B 1 327 ? 10.156 16.141 7.207 1 98.88 327 GLN B CA 1
ATOM 5210 C C . GLN B 1 327 ? 11.5 16.75 7.59 1 98.88 327 GLN B C 1
ATOM 5212 O O . GLN B 1 327 ? 12.422 16.797 6.777 1 98.88 327 GLN B O 1
ATOM 5217 N N . GLN B 1 328 ? 11.586 17.234 8.812 1 98.81 328 GLN B N 1
ATOM 5218 C CA . GLN B 1 328 ? 12.836 17.781 9.32 1 98.81 328 GLN B CA 1
ATOM 5219 C C . GLN B 1 328 ? 13.938 16.719 9.312 1 98.81 328 GLN B C 1
ATOM 5221 O O . GLN B 1 328 ? 15.078 17.016 8.93 1 98.81 328 GLN B O 1
ATOM 5226 N N . LEU B 1 329 ? 13.633 15.531 9.742 1 98.88 329 LEU B N 1
ATOM 5227 C CA . LEU B 1 329 ? 14.602 14.438 9.727 1 98.88 329 LEU B CA 1
ATOM 5228 C C . LEU B 1 329 ? 15.086 14.164 8.305 1 98.88 329 LEU B C 1
ATOM 5230 O O . LEU B 1 329 ? 16.297 14.016 8.078 1 98.88 329 LEU B O 1
ATOM 5234 N N . ALA B 1 330 ? 14.172 14.078 7.348 1 98.81 330 ALA B N 1
ATOM 5235 C CA . ALA B 1 330 ? 14.539 13.852 5.949 1 98.81 330 ALA B CA 1
ATOM 5236 C C . ALA B 1 330 ? 15.453 14.961 5.438 1 98.81 330 ALA B C 1
ATOM 5238 O O . ALA B 1 330 ? 16.438 14.688 4.734 1 98.81 330 ALA B O 1
ATOM 5239 N N . LEU B 1 331 ? 15.109 16.234 5.789 1 98.69 331 LEU B N 1
ATOM 5240 C CA . LEU B 1 331 ? 15.93 17.375 5.418 1 98.69 331 LEU B CA 1
ATOM 5241 C C . LEU B 1 331 ? 17.344 17.219 5.969 1 98.69 331 LEU B C 1
ATOM 5243 O O . LEU B 1 331 ? 18.328 17.469 5.254 1 98.69 331 LEU B O 1
ATOM 5247 N N . ARG B 1 332 ? 17.484 16.797 7.234 1 98.62 332 ARG B N 1
ATOM 5248 C CA . ARG B 1 332 ? 18.781 16.641 7.867 1 98.62 332 ARG B CA 1
ATOM 5249 C C . ARG B 1 332 ? 19.594 15.547 7.191 1 98.62 332 ARG B C 1
ATOM 5251 O O . ARG B 1 332 ? 20.812 15.688 7 1 98.62 332 ARG B O 1
ATOM 5258 N N . PHE B 1 333 ? 18.953 14.445 6.836 1 98.69 333 PHE B N 1
ATOM 5259 C CA . PHE B 1 333 ? 19.641 13.383 6.113 1 98.69 333 PHE B CA 1
ATOM 5260 C C . PHE B 1 333 ? 20.125 13.875 4.754 1 98.69 333 PHE B C 1
ATOM 5262 O O . PHE B 1 333 ? 21.25 13.586 4.348 1 98.69 333 PHE B O 1
ATOM 5269 N N . SER B 1 334 ? 19.25 14.594 4.043 1 98.31 334 SER B N 1
ATOM 5270 C CA . SER B 1 334 ? 19.625 15.156 2.744 1 98.31 334 SER B CA 1
ATOM 5271 C C . SER B 1 334 ? 20.891 16 2.848 1 98.31 334 SER B C 1
ATOM 5273 O O . SER B 1 334 ? 21.828 15.812 2.082 1 98.31 334 SER B O 1
ATOM 5275 N N . LEU B 1 335 ? 20.922 16.891 3.824 1 98 335 LEU B N 1
ATOM 5276 C CA . LEU B 1 335 ? 22.031 17.812 4.016 1 98 335 LEU B CA 1
ATOM 5277 C C . LEU B 1 335 ? 23.281 17.078 4.453 1 98 335 LEU B C 1
ATOM 5279 O O . LEU B 1 335 ? 24.391 17.359 3.979 1 98 335 LEU B O 1
ATOM 5283 N N . ALA B 1 336 ? 23.141 16.109 5.352 1 97.75 336 ALA B N 1
ATOM 5284 C CA . ALA B 1 336 ? 24.281 15.344 5.84 1 97.75 336 ALA B CA 1
ATOM 5285 C C . ALA B 1 336 ? 24.953 14.57 4.707 1 97.75 336 ALA B C 1
ATOM 5287 O O . ALA B 1 336 ? 26.172 14.359 4.727 1 97.75 336 ALA B O 1
ATOM 5288 N N . LEU B 1 337 ? 24.203 14.188 3.689 1 97.12 337 LEU B N 1
ATOM 5289 C CA . LEU B 1 337 ? 24.719 13.406 2.566 1 97.12 337 LEU B CA 1
ATOM 5290 C C . LEU B 1 337 ? 25.219 14.328 1.459 1 97.12 337 LEU B C 1
ATOM 5292 O O . LEU B 1 337 ? 25.703 13.852 0.425 1 97.12 337 LEU B O 1
ATOM 5296 N N . GLY B 1 338 ? 25.047 15.656 1.617 1 96.75 338 GLY B N 1
ATOM 5297 C CA . GLY B 1 338 ? 25.562 16.641 0.677 1 96.75 338 GLY B CA 1
ATOM 5298 C C . GLY B 1 338 ? 24.625 16.906 -0.486 1 96.75 338 GLY B C 1
ATOM 5299 O O . GLY B 1 338 ? 25.062 17.422 -1.521 1 96.75 338 GLY B O 1
ATOM 5300 N N . HIS B 1 339 ? 23.359 16.547 -0.343 1 96.81 339 HIS B N 1
ATOM 5301 C CA . HIS B 1 339 ? 22.391 16.812 -1.392 1 96.81 339 HIS B CA 1
ATOM 5302 C C . HIS B 1 339 ? 21.859 18.234 -1.287 1 96.81 339 HIS B C 1
ATOM 5304 O O . HIS B 1 339 ? 22.219 18.969 -0.369 1 96.81 339 HIS B O 1
ATOM 5310 N N . THR B 1 340 ? 21.078 18.656 -2.303 1 96.88 340 THR B N 1
ATOM 5311 C CA . THR B 1 340 ? 20.375 19.922 -2.336 1 96.88 340 THR B CA 1
ATOM 5312 C C . THR B 1 340 ? 18.875 19.719 -2.232 1 96.88 340 THR B C 1
ATOM 5314 O O . THR B 1 340 ? 18.203 19.547 -3.246 1 96.88 340 THR B O 1
ATOM 5317 N N . PRO B 1 341 ? 18.312 19.812 -1.045 1 97.06 341 PRO B N 1
ATOM 5318 C CA . PRO B 1 341 ? 16.922 19.406 -0.804 1 97.06 341 PRO B CA 1
ATOM 5319 C C . PRO B 1 341 ? 15.922 20.172 -1.684 1 97.06 341 PRO B C 1
ATOM 5321 O O . PRO B 1 341 ? 14.867 19.625 -2.033 1 97.06 341 PRO B O 1
ATOM 5324 N N . ASP B 1 342 ? 16.219 21.391 -2.047 1 97.44 342 ASP B N 1
ATOM 5325 C CA . ASP B 1 342 ? 15.297 22.141 -2.885 1 97.44 342 ASP B CA 1
ATOM 5326 C C . ASP B 1 342 ? 15.156 21.5 -4.262 1 97.44 342 ASP B C 1
ATOM 5328 O O . ASP B 1 342 ? 14.109 21.641 -4.906 1 97.44 342 ASP B O 1
ATOM 5332 N N . ASN B 1 343 ? 16.219 20.906 -4.738 1 96.06 343 ASN B N 1
ATOM 5333 C CA . ASN B 1 343 ? 16.266 20.156 -5.992 1 96.06 343 ASN B CA 1
ATOM 5334 C C . ASN B 1 343 ? 17.219 18.984 -5.898 1 96.06 343 ASN B C 1
ATOM 5336 O O . ASN B 1 343 ? 18.344 19.047 -6.391 1 96.06 343 ASN B O 1
ATOM 5340 N N . PRO B 1 344 ? 16.688 17.891 -5.426 1 95.56 344 PRO B N 1
ATOM 5341 C CA . PRO B 1 344 ? 17.562 16.734 -5.207 1 95.56 344 PRO B CA 1
ATOM 5342 C C . PRO B 1 344 ? 18 16.078 -6.512 1 95.56 344 PRO B C 1
ATOM 5344 O O . PRO B 1 344 ? 18.906 15.234 -6.508 1 95.56 344 PRO B O 1
ATOM 5347 N N . PHE B 1 345 ? 17.406 16.438 -7.602 1 93.38 345 PHE B N 1
ATOM 5348 C CA . PHE B 1 345 ? 17.719 15.852 -8.906 1 93.38 345 PHE B CA 1
ATOM 5349 C C . PHE B 1 345 ? 18.062 16.938 -9.914 1 93.38 345 PHE B C 1
ATOM 5351 O O . PHE B 1 345 ? 17.344 17.141 -10.898 1 93.38 345 PHE B O 1
ATOM 5358 N N . PRO B 1 346 ? 19.188 17.5 -9.844 1 89.31 346 PRO B N 1
ATOM 5359 C CA . PRO B 1 346 ? 19.531 18.609 -10.727 1 89.31 346 PRO B CA 1
ATOM 5360 C C . PRO B 1 346 ? 19.609 18.203 -12.195 1 89.31 346 PRO B C 1
ATOM 5362 O O . PRO B 1 346 ? 1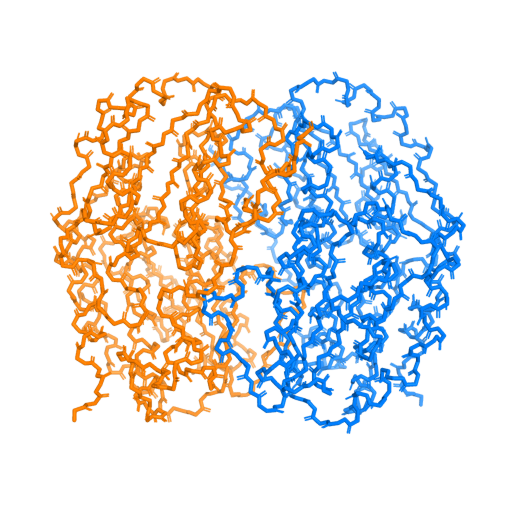9.453 19.031 -13.086 1 89.31 346 PRO B O 1
ATOM 5365 N N . SER B 1 347 ? 19.719 16.875 -12.438 1 86.5 347 SER B N 1
ATOM 5366 C CA . SER B 1 347 ? 19.812 16.391 -13.812 1 86.5 347 SER B CA 1
ATOM 5367 C C . SER B 1 347 ? 18.422 16.281 -14.445 1 86.5 347 SER B C 1
ATOM 5369 O O . SER B 1 347 ? 18.312 16.141 -15.664 1 86.5 347 SER B O 1
ATOM 5371 N N . GLY B 1 348 ? 17.375 16.25 -13.594 1 83.75 348 GLY B N 1
ATOM 5372 C CA . GLY B 1 348 ? 16.016 16.188 -14.117 1 83.75 348 GLY B CA 1
ATOM 5373 C C . GLY B 1 348 ? 15.508 14.773 -14.281 1 83.75 348 GLY B C 1
ATOM 5374 O O . GLY B 1 348 ? 14.492 14.555 -14.945 1 83.75 348 GLY B O 1
ATOM 5375 N N . GLU B 1 349 ? 16.172 13.805 -13.789 1 82.44 349 GLU B N 1
ATOM 5376 C CA . GLU B 1 349 ? 15.758 12.414 -13.906 1 82.44 349 GLU B CA 1
ATOM 5377 C C . GLU B 1 349 ? 14.414 12.18 -13.219 1 82.44 349 GLU B C 1
ATOM 5379 O O . GLU B 1 349 ? 13.641 11.312 -13.633 1 82.44 349 GLU B O 1
ATOM 5384 N N . VAL B 1 350 ? 14.234 12.922 -12.164 1 87.25 350 VAL B N 1
ATOM 5385 C CA . VAL B 1 350 ? 12.961 12.961 -11.453 1 87.25 350 VAL B CA 1
ATOM 5386 C C . VAL B 1 350 ? 12.516 14.406 -11.273 1 87.25 350 VAL B C 1
ATOM 5388 O O . VAL B 1 350 ? 13.312 15.273 -10.906 1 87.25 350 VAL B O 1
ATOM 5391 N N . ASN B 1 351 ? 11.195 14.578 -11.617 1 83.62 351 ASN B N 1
ATOM 5392 C CA . ASN B 1 351 ? 10.68 15.938 -11.578 1 83.62 351 ASN B CA 1
ATOM 5393 C C . ASN B 1 351 ? 9.57 16.094 -10.539 1 83.62 351 ASN B C 1
ATOM 5395 O O . ASN B 1 351 ? 8.906 15.117 -10.188 1 83.62 351 ASN B O 1
ATOM 5399 N N . ARG B 1 352 ? 9.461 17.312 -10.117 1 80.94 352 ARG B N 1
ATOM 5400 C CA . ARG B 1 352 ? 8.422 17.672 -9.156 1 80.94 352 ARG B CA 1
ATOM 5401 C C . ARG B 1 352 ? 7.035 17.438 -9.742 1 80.94 352 ARG B C 1
ATOM 5403 O O . ARG B 1 352 ? 6.16 16.891 -9.078 1 80.94 352 ARG B O 1
ATOM 5410 N N . VAL B 1 353 ? 6.781 17.984 -10.867 1 79.25 353 VAL B N 1
ATOM 5411 C CA . VAL B 1 353 ? 5.586 17.672 -11.641 1 79.25 353 VAL B CA 1
ATOM 5412 C C . VAL B 1 353 ? 5.938 16.688 -12.75 1 79.25 353 VAL B C 1
ATOM 5414 O O . VAL B 1 353 ? 6.832 16.938 -13.562 1 79.25 353 VAL B O 1
ATOM 5417 N N . VAL B 1 354 ? 5.277 15.531 -12.625 1 81.44 354 VAL B N 1
ATOM 5418 C CA . VAL B 1 354 ? 5.633 14.5 -13.594 1 81.44 354 VAL B CA 1
ATOM 5419 C C . VAL B 1 354 ? 5.414 15.031 -15.016 1 81.44 354 VAL B C 1
ATOM 5421 O O . VAL B 1 354 ? 4.328 15.516 -15.344 1 81.44 354 VAL B O 1
ATOM 5424 N N . GLN B 1 355 ? 6.461 15.008 -15.719 1 79.12 355 GLN B N 1
ATOM 5425 C CA . GLN B 1 355 ? 6.434 15.43 -17.109 1 79.12 355 GLN B CA 1
ATOM 5426 C C . GLN B 1 355 ? 6.508 14.227 -18.047 1 79.12 355 GLN B C 1
ATOM 5428 O O . GLN B 1 355 ? 7.031 13.172 -17.688 1 79.12 355 GLN B O 1
ATOM 5433 N N . GLY B 1 356 ? 5.867 14.336 -19.141 1 78.12 356 GLY B N 1
ATOM 5434 C CA . GLY B 1 356 ? 6.066 13.352 -20.203 1 78.12 356 GLY B CA 1
ATOM 5435 C C . GLY B 1 356 ? 5.125 12.172 -20.094 1 78.12 356 GLY B C 1
ATOM 5436 O O . GLY B 1 356 ? 5.258 11.195 -20.828 1 78.12 356 GLY B O 1
ATOM 5437 N N . VAL B 1 357 ? 4.141 12.281 -19.141 1 88.75 357 VAL B N 1
ATOM 5438 C CA . VAL B 1 357 ? 3.178 11.188 -19.047 1 88.75 357 VAL B CA 1
ATOM 5439 C C . VAL B 1 357 ? 2.146 11.32 -20.172 1 88.75 357 VAL B C 1
ATOM 5441 O O . VAL B 1 357 ? 1.569 12.391 -20.375 1 88.75 357 VAL B O 1
ATOM 5444 N N . THR B 1 358 ? 1.985 10.266 -20.906 1 94.12 358 THR B N 1
ATOM 5445 C CA . THR B 1 358 ? 0.928 10.203 -21.906 1 94.12 358 THR B CA 1
ATOM 5446 C C . THR B 1 358 ? -0.369 9.688 -21.297 1 94.12 358 THR B C 1
ATOM 5448 O O . THR B 1 358 ? -0.384 8.625 -20.672 1 94.12 358 THR B O 1
ATOM 5451 N N . ILE B 1 359 ? -1.361 10.469 -21.406 1 96 359 ILE B N 1
ATOM 5452 C CA . ILE B 1 359 ? -2.691 10 -21.031 1 96 359 ILE B CA 1
ATOM 5453 C C . ILE B 1 359 ? -3.406 9.43 -22.25 1 96 359 ILE B C 1
ATOM 5455 O O . ILE B 1 359 ? -3.609 10.141 -23.234 1 96 359 ILE B O 1
ATOM 5459 N N . TYR B 1 360 ? -3.771 8.211 -22.188 1 96.25 360 TYR B N 1
ATOM 5460 C CA . TYR B 1 360 ? -4.379 7.531 -23.328 1 96.25 360 TYR B CA 1
ATOM 5461 C C . TYR B 1 360 ? -5.898 7.672 -23.297 1 96.25 360 TYR B C 1
ATOM 5463 O O . TYR B 1 360 ? -6.496 7.805 -22.219 1 96.25 360 TYR B O 1
ATOM 5471 N N . ASP B 1 361 ? -6.512 7.574 -24.438 1 89.5 361 ASP B N 1
ATOM 5472 C CA . ASP B 1 361 ? -7.969 7.617 -24.547 1 89.5 361 ASP B CA 1
ATOM 5473 C C . ASP B 1 361 ? -8.594 6.34 -23.984 1 89.5 361 ASP B C 1
ATOM 5475 O O . ASP B 1 361 ? -8.078 5.242 -24.203 1 89.5 361 ASP B O 1
ATOM 5479 N N . ARG B 1 362 ? -9.57 6.613 -23.266 1 75 362 ARG B N 1
ATOM 5480 C CA . ARG B 1 362 ? -10.258 5.48 -22.656 1 75 362 ARG B CA 1
ATOM 5481 C C . ARG B 1 362 ? -10.805 4.535 -23.719 1 75 362 ARG B C 1
ATOM 5483 O O . ARG B 1 362 ? -11.289 4.98 -24.766 1 75 362 ARG B O 1
ATOM 5490 N N . PRO B 1 363 ? -10.555 3.209 -23.344 1 62.91 363 PRO B N 1
ATOM 5491 C CA . PRO B 1 363 ? -11.148 2.287 -24.312 1 62.91 363 PRO B CA 1
ATOM 5492 C C . PRO B 1 363 ? -12.672 2.396 -24.375 1 62.91 363 PRO B C 1
ATOM 5494 O O . PRO B 1 363 ? -13.312 2.77 -23.391 1 62.91 363 PRO B O 1
ATOM 5497 N N . GLU B 1 364 ? -13.344 2.523 -25.578 1 54.31 364 GLU B N 1
ATOM 5498 C CA . GLU B 1 364 ? -14.797 2.412 -25.688 1 54.31 364 GLU B CA 1
ATOM 5499 C C . GLU B 1 364 ? -15.312 1.215 -24.891 1 54.31 364 GLU B C 1
ATOM 5501 O O . GLU B 1 364 ? -14.711 0.139 -24.906 1 54.31 364 GLU B O 1
ATOM 5506 N N . GLN B 1 365 ? -15.789 1.483 -23.625 1 46.44 365 GLN B N 1
ATOM 5507 C CA . GLN B 1 365 ? -16.391 0.422 -22.828 1 46.44 365 GLN B CA 1
ATOM 5508 C C . GLN B 1 365 ? -17.344 -0.422 -23.672 1 46.44 365 GLN B C 1
ATOM 5510 O O . GLN B 1 365 ? -18.047 0.101 -24.531 1 46.44 365 GLN B O 1
#

Nearest PDB structures (foldseek):
  3odp-assembly1_A-2  TM=9.315E-01  e=7.407E-32  Clostridium novyi NT
  3i0z-assembly1_B  TM=9.240E-01  e=1.525E-31  Streptococcus pneumoniae TIGR4
  3c3j-assembly2_C  TM=9.087E-01  e=2.305E-31  Escherichia coli K-12
  3c3j-assembly1_A  TM=9.123E-01  e=4.065E-31  Escherichia coli K-12
  1j5x-assembly1_A  TM=7.651E-01  e=3.703E-17  Thermotoga maritima

Solvent-accessible surface area (backbone atoms only — not comparable to full-atom values): 36589 Å² total; per-residue (Å²): 130,72,40,36,64,55,39,53,49,39,54,70,45,33,39,66,46,50,70,57,57,66,49,70,86,49,47,78,73,44,50,69,55,72,67,40,87,71,41,34,36,38,26,20,11,58,42,66,33,22,31,44,18,40,22,44,19,39,52,39,8,38,74,65,44,40,61,41,42,54,48,38,16,40,51,35,60,53,31,44,60,35,75,46,34,53,79,48,47,31,40,42,36,38,36,30,51,59,30,60,45,64,44,60,53,45,29,57,53,49,45,58,70,62,28,90,42,64,33,37,42,38,39,28,25,28,78,83,15,54,45,38,54,64,33,62,77,36,88,58,32,43,62,45,66,46,43,66,84,24,42,57,81,22,48,64,79,47,27,31,52,52,47,48,43,52,39,49,38,53,65,71,52,57,86,73,65,51,68,52,50,24,52,27,28,52,48,47,49,63,75,40,47,64,56,31,47,53,57,35,69,67,67,57,46,31,38,39,24,26,5,54,68,33,39,23,25,48,13,41,44,44,22,47,46,30,20,42,25,36,48,26,70,35,46,51,39,55,33,31,42,59,46,29,57,48,47,64,58,31,60,65,52,96,42,34,37,36,40,34,43,37,48,55,50,80,64,36,23,54,52,31,49,50,43,49,52,50,45,24,69,74,64,34,54,91,33,32,37,36,38,27,37,54,91,43,85,89,70,53,62,77,50,46,52,67,38,60,84,45,64,77,46,55,56,69,64,51,44,50,46,52,46,51,45,43,50,50,33,22,51,31,35,8,51,65,73,68,41,25,40,28,52,47,40,85,86,56,88,59,52,74,63,62,71,88,74,81,82,76,77,76,67,85,126,128,71,41,36,64,54,42,51,49,39,53,70,44,32,41,66,46,51,70,57,57,65,50,70,85,50,47,78,70,44,50,70,54,71,66,41,89,70,40,34,38,40,25,22,11,56,41,66,34,21,28,43,18,42,22,43,18,40,54,39,9,39,72,65,46,40,61,43,42,53,49,36,17,39,50,36,59,53,29,43,60,36,76,45,34,54,77,49,47,30,40,41,35,38,36,31,51,58,31,61,43,64,45,59,53,46,29,55,53,47,44,58,70,61,28,89,42,62,32,37,40,38,38,29,25,29,78,82,15,54,46,37,55,64,34,61,77,37,88,56,33,44,63,46,66,45,44,67,86,24,42,57,82,22,48,64,78,44,27,33,52,51,46,49,44,51,41,49,36,52,65,71,50,57,87,74,65,52,68,53,49,22,53,26,29,51,49,46,50,63,73,41,48,66,58,31,47,52,57,37,69,68,67,59,47,32,38,38,24,26,5,54,69,33,39,23,25,49,13,42,44,44,21,48,45,30,20,42,23,36,46,24,69,35,47,47,38,54,33,31,42,60,44,30,59,50,47,65,57,32,59,66,52,96,43,37,36,36,38,33,42,37,49,56,48,80,62,35,22,53,53,31,49,50,42,49,53,50,45,25,70,74,65,34,56,92,33,33,37,35,37,27,36,54,92,43,85,88,68,53,61,79,50,44,51,66,37,60,83,45,65,77,46,55,54,69,63,50,45,50,46,51,46,50,45,43,50,50,33,22,51,31,36,8,51,66,73,69,40,25,40,27,50,44,40,84,85,55,88,59,52,74,64,63,71,88,75,81,84,75,77,75,66,85,125

pLDDT: mean 96.36, std 5.69, range [46.44, 98.94]

Organism: NCBI:txid927661

Radius of gyration: 23.82 Å; Cα contacts (8 Å, |Δi|>4): 1626; chains: 2; bounding box: 53×61×62 Å

InterPro domains:
  IPR001347 SIS domain [PF01380] (34-171)
  IPR001347 SIS domain [PS51464] (30-181)
  IPR001347 SIS domain [PS51464] (196-344)
  IPR035466 GlmS/AgaS, SIS domain 1 [cd05008] (40-168)
  IPR046348 SIS domain superfamily [SSF53697] (7-353)
  IPR050303 GatZ/KbaZ carbohydrate metabolism [PTHR32502] (5-360)

Foldseek 3Di:
DLLCVLLVCLLQCQLVQLVVFDQVVCQVLCVVQLVDQQEAEEQEEPALSLLLLQLCQLVLCVQSVHHYYRDYLVCCQVCVCVVLVDQTAYEYEYQEAQLAFPSSVSNVVSCVVSYPHYAYEYEYQHCPHPRNVVQVPDPRYDYRHGPNSQSRLFQARRSSSLSSSSNCCVRRHDDDPSNLLSVLLNCLCVVCLVVLLVLLQPQAQEEEEEAPRSCQSLRSSLQVLLCQLQVNSHHYYTDYLVVCVVPVVVVDDQRYAYEFEAFLPPVRRVSSLVSQVVCCVVRNLSRYAYEYADDDPSNDDRRYRYRPRQRPPGPSSSSNSVNSVSNSSSSSNSSSSSANRRPRDPVPPDGSRDPDDDRDDDDPD/DLLCVLLVCLLQCQLVQLVVFDQVVCQVLCVVQLVDQQEEEEQEEPQLSLLLLQLCQLVLCVQSVHHYYRDYLVCCQVCVCVVLVDQTAYEYEYQEAQQAFPSSVSNVVSCVVSYPHYAYEYEYQHCPHPRNVVQVPDPRYDYRHGPNSQSRLFLARRSSSLSSSSNCCVRRHDDDPSNLLSVLLNCLCVVCLVVLLVLLQPQAQEEEEEAPRSCQSLRSSLQVLLCQLQVNSRHYYTDYLVVCVVPVVVVDDQRYAYEFEAFLPPVRRVSSLVSQVVCCVVRNLSRYAYEYADDDPSNDDRRYRYRPRQRPPGPSSSSNSVNSVSNSSSSSNSSSSSANRSPRDPVPPDGSRDPDDDRDDDDPD